Protein AF-0000000073365555 (afdb_homodimer)

Foldseek 3Di:
DPPPPPPQDDADFDFKKKFFKDWQNHTDGIWIKTWRCVQFVQVRVFQQCQQAQVDQAWQLRFGSHQAFAWQFFAAAQWKTKTFQRRPSHPPAFTTPVHRFAADPDQPHALAAFFWKWFDAPWGGGGGGMIMTTRGRDRVCGPTIHTTIGTPPDNVVRNCQNVQFHDPVRGTPITMGRNHMHIDDPVCPVVVD/DPPPPPPQDDADFDFKKKFFKDWQNHTDGIWIKTWRCVQFVQVRVFQQCQQAQVDQAWQLRFGSHQAFAWQFFAAAQWKTKTFQRRPSHPPAFTTPVHRFAADPDQPHALAAFFWKWFDAPWGGGGGGMIMTTRGRDRVCGPTIHTTIGTPPDNVVRNCQNVQFHDPVRGTPITMGRNHMHIDDPVCPVVVD

Solvent-accessible surface area (backbone atoms only — not comparable to full-atom values): 19844 Å² total; per-residue (Å²): 128,80,74,73,67,74,74,78,80,85,76,63,67,68,47,40,33,38,37,29,35,21,50,72,84,37,82,72,46,58,35,30,34,33,23,27,38,84,81,34,43,70,61,30,50,44,54,53,37,24,29,53,38,77,46,68,60,29,69,81,65,33,53,35,35,39,52,68,27,27,46,45,34,15,33,56,74,42,33,41,28,30,35,15,50,69,71,38,69,70,84,34,56,27,30,86,77,29,43,43,41,66,71,81,61,51,84,52,66,34,77,36,54,31,32,27,28,42,40,59,87,53,88,48,36,32,39,44,27,33,34,36,28,65,33,61,42,64,86,47,49,76,73,37,41,47,38,35,31,57,74,39,38,63,68,52,54,49,46,48,27,72,70,17,32,31,94,86,14,56,42,78,47,55,34,29,25,64,36,44,26,67,53,55,76,93,52,60,71,68,77,107,129,80,75,73,68,76,74,76,79,84,74,64,67,68,46,39,32,37,37,29,34,20,49,72,83,37,82,72,47,59,35,30,33,33,24,26,38,83,81,34,44,69,62,30,48,43,53,51,36,24,28,52,40,77,46,67,60,29,68,81,65,33,51,36,33,40,51,68,26,26,48,46,34,16,32,56,73,41,33,41,27,30,34,15,50,69,71,38,68,70,84,34,56,26,29,87,76,29,44,45,40,66,70,82,60,52,85,51,65,33,78,35,53,31,32,27,29,42,40,60,88,53,89,47,35,33,38,44,27,32,33,36,27,65,34,62,42,63,84,46,48,76,76,39,42,46,40,35,31,57,75,39,37,62,68,54,53,49,47,48,28,71,69,17,32,31,94,88,13,58,43,78,48,56,35,29,24,64,35,43,26,68,54,55,77,91,51,60,72,70,78,106

Sequence (384 aa):
MDEVKEEEQDYEITHRVYLDIDIDGQRQGRIVIGLYGEVVPKTVENFRALCTGTKHKGASGKALHYKGIPFHRIISGFMIQGGDVVYGDGRGSDSIYGSVFPDENFKIKHSHAGVVSMVNSGPNSNGSQFFITTIKASWLDGEHVVFGKVIQGMDIVYAIEGGAGTYSGKPRKKVIIADSGEIPKDKWDEERMDEVKEEEQDYEITHRVYLDIDIDGQRQGRIVIGLYGEVVPKTVENFRALCTGTKHKGASGKALHYKGIPFHRIISGFMIQGGDVVYGDGRGSDSIYGSVFPDENFKIKHSHAGVVSMVNSGPNSNGSQFFITTIKASWLDGEHVVFGKVIQGMDIVYAIEGGAGTYSGKPRKKVIIADSGEIPKDKWDEER

Nearest PDB structures (foldseek):
  6lxo-assembly1_A  TM=9.882E-01  e=7.828E-27  Trichomonas vaginalis
  2igw-assembly1_A  TM=9.887E-01  e=4.129E-26  Caenorhabditis elegans
  4hy7-assembly1_A  TM=9.914E-01  e=6.532E-26  Triticum aestivum
  5yb9-assembly1_A  TM=9.830E-01  e=1.731E-25  Trichomonas vaginalis
  8j07-asse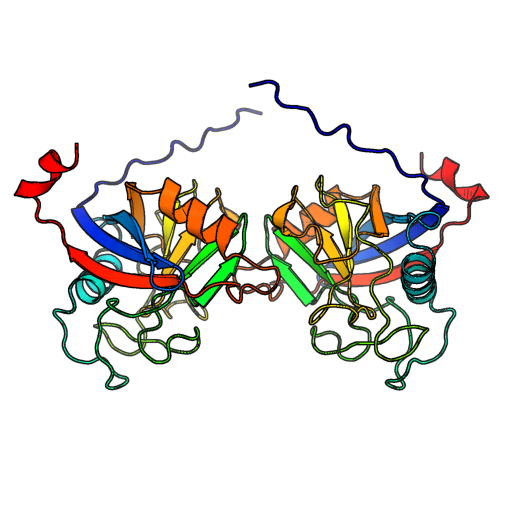mbly1_s  TM=9.833E-01  e=1.503E-22  Homo sapiens

InterPro domains:
  IPR002130 Cyclophilin-type peptidyl-prolyl cis-trans isomerase domain [PF00160] (19-179)
  IPR002130 Cyclophilin-type peptidyl-prolyl cis-trans isomerase domain [PR00153] (35-50)
  IPR002130 Cyclophilin-type peptidyl-prolyl cis-trans isomerase domain [PR00153] (71-83)
  IPR002130 Cyclophilin-type peptidyl-prolyl cis-trans isomerase domain [PR00153] (114-129)
  IPR002130 Cyclophilin-type peptidyl-prolyl cis-trans isomerase domain [PR00153] (129-141)
  IPR002130 Cyclophilin-type peptidyl-prolyl cis-trans isomerase domain [PR00153] (142-157)
  IPR002130 Cyclophilin-type peptidyl-prolyl cis-trans isomerase domain [PS50072] (18-182)
  IPR024936 Cyclophilin-type peptidyl-prolyl cis-trans isomerase [PIRSF001467] (13-185)
  IPR029000 Cyclophilin-like domain superfamily [G3DSA:2.40.100.10] (2-189)
  IPR029000 Cyclophilin-like domain superfamily [SSF50891] (12-183)

pLDDT: mean 94.2, std 12.86, range [26.69, 98.94]

Radius of gyration: 22.71 Å; Cα contacts (8 Å, |Δi|>4): 1004; chains: 2; bounding box: 49×65×52 Å

Organism: Populus trichocarpa (NCBI:txid3694)

Secondary structure (DSSP, 8-state):
----------PPP-EEEEEEEEETTEEEEEEEEEE-TTTSHHHHHHHHHHHHT-EEE-TTSSEE--TT-BEEEEETTTEEEE--TTTSSS----BTTBS-B------S---STTEEEE--SSTT-B-S-EEEESS--GGGTTTS-EEEEEEE-HHHHHHHHHHH--SSS--SS-EEEEEEEEEPGGGGGGG-/----------PPP-EEEEEEEEETTEEEEEEEEEE-TTTSHHHHHHHHHHHHT-S-B-TTSSB---TT-BEEEEETTTEEEE--TTTSSS----BTTBS-B------S---STTEEEE--SSTT-B-S-EEEESS--GGGTTTS-EEEEEEE-HHHHHHHHHHH--SSS--SS-EEEEEEEEEPGGGGGGG-

Structure (mmCIF, N/CA/C/O backbone):
data_AF-0000000073365555-model_v1
#
loop_
_entity.id
_entity.type
_entity.pdbx_description
1 polymer 'Peptidyl-prolyl cis-trans isomerase'
#
loop_
_atom_site.group_PDB
_atom_site.id
_atom_site.type_symbol
_atom_site.label_atom_id
_atom_site.label_alt_id
_atom_site.label_comp_id
_atom_site.label_asym_id
_atom_site.label_entity_id
_atom_site.label_seq_id
_atom_site.pdbx_PDB_ins_code
_atom_site.Cartn_x
_atom_site.Cartn_y
_atom_site.Cartn_z
_atom_site.occupancy
_atom_site.B_iso_or_equiv
_atom_site.auth_seq_id
_atom_site.auth_comp_id
_atom_site.auth_asym_id
_atom_site.auth_atom_id
_atom_site.pdbx_PDB_model_num
ATOM 1 N N . MET A 1 1 ? 32.281 3.473 -0.744 1 26.72 1 MET A N 1
ATOM 2 C CA . MET A 1 1 ? 31.516 2.361 -0.193 1 26.72 1 MET A CA 1
ATOM 3 C C . MET A 1 1 ? 30.984 1.468 -1.306 1 26.72 1 MET A C 1
ATOM 5 O O . MET A 1 1 ? 30.344 1.95 -2.238 1 26.72 1 MET A O 1
ATOM 9 N N . ASP A 1 2 ? 31.703 0.421 -1.625 1 29.69 2 ASP A N 1
ATOM 10 C CA . ASP A 1 2 ? 31.484 -0.471 -2.76 1 29.69 2 ASP A CA 1
ATOM 11 C C . ASP A 1 2 ? 30.047 -0.973 -2.795 1 29.69 2 ASP A C 1
ATOM 13 O O . ASP A 1 2 ? 29.516 -1.429 -1.78 1 29.69 2 ASP A O 1
ATOM 17 N N . GLU A 1 3 ? 29.141 -0.343 -3.514 1 34.75 3 GLU A N 1
ATOM 18 C CA . GLU A 1 3 ? 27.828 -0.91 -3.746 1 34.75 3 GLU A CA 1
ATOM 19 C C . GLU A 1 3 ? 27.891 -2.42 -3.953 1 34.75 3 GLU A C 1
ATOM 21 O O . GLU A 1 3 ? 28.453 -2.889 -4.949 1 34.75 3 GLU A O 1
ATOM 26 N N . VAL A 1 4 ? 28.375 -3.154 -3 1 34.69 4 VAL A N 1
ATOM 27 C CA . VAL A 1 4 ? 28.25 -4.59 -3.23 1 34.69 4 VAL A CA 1
ATOM 28 C C . VAL A 1 4 ? 27 -4.879 -4.043 1 34.69 4 VAL A C 1
ATOM 30 O O . VAL A 1 4 ? 25.875 -4.652 -3.566 1 34.69 4 VAL A O 1
ATOM 33 N N . LYS A 1 5 ? 27 -4.699 -5.203 1 41.19 5 LYS A N 1
ATOM 34 C CA . LYS A 1 5 ? 25.969 -5.164 -6.121 1 41.19 5 LYS A CA 1
ATOM 35 C C . LYS A 1 5 ? 25.484 -6.566 -5.754 1 41.19 5 LYS A C 1
ATOM 37 O O . LYS A 1 5 ? 26.25 -7.527 -5.844 1 41.19 5 LYS A O 1
ATOM 42 N N . GLU A 1 6 ? 24.766 -6.816 -4.66 1 47.38 6 GLU A N 1
ATOM 43 C CA . GLU A 1 6 ? 24.266 -8.164 -4.43 1 47.38 6 GLU A CA 1
ATOM 44 C C . GLU A 1 6 ? 23.938 -8.859 -5.746 1 47.38 6 GLU A C 1
ATOM 46 O O . GLU A 1 6 ? 23.156 -8.352 -6.551 1 47.38 6 GLU A O 1
ATOM 51 N N . GLU A 1 7 ? 24.859 -9.57 -6.305 1 48.53 7 GLU A N 1
ATOM 52 C CA . GLU A 1 7 ? 24.688 -10.445 -7.461 1 48.53 7 GLU A CA 1
ATOM 53 C C . GLU A 1 7 ? 23.328 -11.133 -7.441 1 48.53 7 GLU A C 1
ATOM 55 O O . GLU A 1 7 ? 22.984 -11.797 -6.461 1 48.53 7 GLU A O 1
ATOM 60 N N . GLU A 1 8 ? 22.422 -10.602 -8.125 1 61.41 8 GLU A N 1
ATOM 61 C CA . GLU A 1 8 ? 21.125 -11.266 -8.289 1 61.41 8 GLU A CA 1
ATOM 62 C C . GLU A 1 8 ? 21.312 -12.711 -8.75 1 61.41 8 GLU A C 1
ATOM 64 O O . GLU A 1 8 ? 21.922 -12.961 -9.789 1 61.41 8 GLU A O 1
ATOM 69 N N . GLN A 1 9 ? 21.25 -13.695 -7.863 1 76.31 9 GLN A N 1
ATOM 70 C CA . GLN A 1 9 ? 21.297 -15.109 -8.203 1 76.31 9 GLN A CA 1
ATOM 71 C C . GLN A 1 9 ? 20.188 -15.469 -9.195 1 76.31 9 GLN A C 1
ATOM 73 O O . GLN A 1 9 ? 19.062 -14.977 -9.094 1 76.31 9 GLN A O 1
ATOM 78 N N . ASP A 1 10 ? 20.656 -16.078 -10.273 1 86.44 10 ASP A N 1
ATOM 79 C CA . ASP A 1 10 ? 19.719 -16.562 -11.289 1 86.44 10 ASP A CA 1
ATOM 80 C C . ASP A 1 10 ? 19.219 -17.953 -10.953 1 86.44 10 ASP A C 1
ATOM 82 O O . ASP A 1 10 ? 19.953 -18.938 -11.062 1 86.44 10 ASP A O 1
ATOM 86 N N . TYR A 1 11 ? 18.047 -18.062 -10.555 1 95.19 11 TYR A N 1
ATOM 87 C CA . TYR A 1 11 ? 17.422 -19.344 -10.203 1 95.19 11 TYR A CA 1
ATOM 88 C C . TYR A 1 11 ? 16.797 -20 -11.43 1 95.19 11 TYR A C 1
ATOM 90 O O . TYR A 1 11 ? 16.25 -19.312 -12.289 1 95.19 11 TYR A O 1
ATOM 98 N N . GLU A 1 12 ? 16.859 -21.281 -11.461 1 96.75 12 GLU A N 1
ATOM 99 C CA . GLU A 1 12 ? 16.312 -22.031 -12.586 1 96.75 12 GLU A CA 1
ATOM 100 C C . GLU A 1 12 ? 14.781 -22.016 -12.578 1 96.75 12 GLU A C 1
ATOM 102 O O . GLU A 1 12 ? 14.156 -22.266 -11.547 1 96.75 12 GLU A O 1
ATOM 107 N N . ILE A 1 13 ? 14.266 -21.719 -13.727 1 98.06 13 ILE A N 1
ATOM 108 C CA . ILE A 1 13 ? 12.82 -21.828 -13.906 1 98.06 13 ILE A CA 1
ATOM 109 C C . ILE A 1 13 ? 12.445 -23.266 -14.227 1 98.06 13 ILE A C 1
ATOM 111 O O . ILE A 1 13 ? 12.883 -23.812 -15.242 1 98.06 13 ILE A O 1
ATOM 115 N N . THR A 1 14 ? 11.586 -23.828 -13.391 1 98.56 14 THR A N 1
ATOM 116 C CA . THR A 1 14 ? 11.234 -25.234 -13.547 1 98.56 14 THR A CA 1
ATOM 117 C C . THR A 1 14 ? 9.883 -25.391 -14.234 1 98.56 14 THR A C 1
ATOM 119 O O . THR A 1 14 ? 9.609 -26.406 -14.867 1 98.56 14 THR A O 1
ATOM 122 N N . HIS A 1 15 ? 8.969 -24.484 -14.078 1 98.62 15 HIS A N 1
ATOM 123 C CA . HIS A 1 15 ? 7.625 -24.469 -14.648 1 98.62 15 HIS A CA 1
ATOM 124 C C . HIS A 1 15 ? 7.273 -23.078 -15.188 1 98.62 15 HIS A C 1
ATOM 126 O O . HIS A 1 15 ? 7.797 -22.078 -14.711 1 98.62 15 HIS A O 1
ATOM 132 N N . ARG A 1 16 ? 6.438 -23.047 -16.172 1 98.75 16 ARG A N 1
ATOM 133 C CA . ARG A 1 16 ? 5.82 -21.828 -16.656 1 98.75 16 ARG A CA 1
ATOM 134 C C . ARG A 1 16 ? 4.301 -21.922 -16.609 1 98.75 16 ARG A C 1
ATOM 136 O O . ARG A 1 16 ? 3.715 -22.906 -17.047 1 98.75 16 ARG A O 1
ATOM 143 N N . VAL A 1 17 ? 3.715 -20.969 -15.992 1 98.88 17 VAL A N 1
ATOM 144 C CA . VAL A 1 17 ? 2.26 -20.875 -15.93 1 98.88 17 VAL A CA 1
ATOM 145 C C . VAL A 1 17 ? 1.796 -19.547 -16.516 1 98.88 17 VAL A C 1
ATOM 147 O O . VAL A 1 17 ? 2.607 -18.641 -16.75 1 98.88 17 VAL A O 1
ATOM 150 N N . TYR A 1 18 ? 0.507 -19.484 -16.844 1 98.81 18 TYR A N 1
ATOM 151 C CA . TYR A 1 18 ? -0.013 -18.234 -17.375 1 98.81 18 TYR A CA 1
ATOM 152 C C . TYR A 1 18 ? -1.289 -17.812 -16.656 1 98.81 18 TYR A C 1
ATOM 154 O O . TYR A 1 18 ? -2.002 -18.656 -16.109 1 98.81 18 TYR A O 1
ATOM 162 N N . LEU A 1 19 ? -1.561 -16.594 -16.625 1 98.94 19 LEU A N 1
ATOM 163 C CA . LEU A 1 19 ? -2.805 -15.938 -16.234 1 98.94 19 LEU A CA 1
ATOM 164 C C . LEU A 1 19 ? -3.322 -15.031 -17.359 1 98.94 19 LEU A C 1
ATOM 166 O O . LEU A 1 19 ? -2.639 -14.094 -17.766 1 98.94 19 LEU A O 1
ATOM 170 N N . ASP A 1 20 ? -4.434 -15.297 -17.859 1 98.94 20 ASP A N 1
ATOM 171 C CA . ASP A 1 20 ? -5.113 -14.391 -18.781 1 98.94 20 ASP A CA 1
ATOM 172 C C . ASP A 1 20 ? -5.965 -13.375 -18.031 1 98.94 20 ASP A C 1
ATOM 174 O O . ASP A 1 20 ? -6.773 -13.742 -17.172 1 98.94 20 ASP A O 1
ATOM 178 N N . ILE A 1 21 ? -5.797 -12.125 -18.453 1 98.88 21 ILE A N 1
ATOM 179 C CA . ILE A 1 21 ? -6.348 -11.07 -17.609 1 98.88 21 ILE A CA 1
ATOM 180 C C . ILE A 1 21 ? -7.449 -10.328 -18.359 1 98.88 21 ILE A C 1
ATOM 182 O O . ILE A 1 21 ? -7.266 -9.945 -19.516 1 98.88 21 ILE A O 1
ATOM 186 N N . ASP A 1 22 ? -8.555 -10.164 -17.688 1 98.75 22 ASP A N 1
ATOM 187 C CA . ASP A 1 22 ? -9.609 -9.258 -18.125 1 98.75 22 ASP A CA 1
ATOM 188 C C . ASP A 1 22 ? -9.742 -8.07 -17.172 1 98.75 22 ASP A C 1
ATOM 190 O O . ASP A 1 22 ? -9.672 -8.234 -15.945 1 98.75 22 ASP A O 1
ATOM 194 N N . ILE A 1 23 ? -9.898 -6.895 -17.672 1 98.25 23 ILE A N 1
ATOM 195 C CA . ILE A 1 23 ? -10.266 -5.707 -16.906 1 98.25 23 ILE A CA 1
ATOM 196 C C . ILE A 1 23 ? -11.641 -5.215 -17.359 1 98.25 23 ILE A C 1
ATOM 198 O O . ILE A 1 23 ? -11.844 -4.902 -18.531 1 98.25 23 ILE A O 1
ATOM 202 N N . ASP A 1 24 ? -12.562 -5.215 -16.453 1 97.75 24 ASP A N 1
ATOM 203 C CA . ASP A 1 24 ? -13.945 -4.848 -16.734 1 97.75 24 ASP A CA 1
ATOM 204 C C . ASP A 1 24 ? -14.5 -5.648 -17.906 1 97.75 24 ASP A C 1
ATOM 206 O O . ASP A 1 24 ? -15.117 -5.086 -18.812 1 97.75 24 ASP A O 1
ATOM 210 N N . GLY A 1 25 ? -14.141 -6.844 -17.891 1 96.88 25 GLY A N 1
ATOM 211 C CA . GLY A 1 25 ? -14.711 -7.781 -18.844 1 96.88 25 GLY A CA 1
ATOM 212 C C . GLY A 1 25 ? -14.008 -7.762 -20.188 1 96.88 25 GLY A C 1
ATOM 213 O O . GLY A 1 25 ? -14.367 -8.516 -21.094 1 96.88 25 GLY A O 1
ATOM 214 N N . GLN A 1 26 ? -13 -6.949 -20.312 1 97.69 26 GLN A N 1
ATOM 215 C CA . GLN A 1 26 ? -12.258 -6.871 -21.562 1 97.69 26 GLN A CA 1
ATOM 216 C C . GLN A 1 26 ? -10.891 -7.539 -21.422 1 97.69 26 GLN A C 1
ATOM 218 O O . GLN A 1 26 ? -10.141 -7.25 -20.484 1 97.69 26 GLN A O 1
ATOM 223 N N . ARG A 1 27 ? -10.586 -8.344 -22.422 1 98.19 27 ARG A N 1
ATOM 224 C CA . ARG A 1 27 ? -9.297 -9.039 -22.422 1 98.19 27 ARG A CA 1
ATOM 225 C C . ARG A 1 27 ? -8.141 -8.047 -22.531 1 98.19 27 ARG A C 1
ATOM 227 O O . ARG A 1 27 ? -8.086 -7.266 -23.484 1 98.19 27 ARG A O 1
ATOM 234 N N . GLN A 1 28 ? -7.285 -8.156 -21.578 1 98 28 GLN A N 1
ATOM 235 C CA . GLN A 1 28 ? -6.133 -7.262 -21.578 1 98 28 GLN A CA 1
ATOM 236 C C . GLN A 1 28 ? -4.891 -7.965 -22.125 1 98 28 GLN A C 1
ATOM 238 O O . GLN A 1 28 ? -4.086 -7.355 -22.828 1 98 28 GLN A O 1
ATOM 243 N N . GLY A 1 29 ? -4.73 -9.242 -21.703 1 98.56 29 GLY A N 1
ATOM 244 C CA . GLY A 1 29 ? -3.566 -10 -22.141 1 98.56 29 GLY A CA 1
ATOM 245 C C . GLY A 1 29 ? -3.207 -11.133 -21.203 1 98.56 29 GLY A C 1
ATOM 246 O O . GLY A 1 29 ? -4.043 -11.586 -20.422 1 98.56 29 GLY A O 1
ATOM 247 N N . ARG A 1 30 ? -1.935 -11.68 -21.516 1 98.62 30 ARG A N 1
ATOM 248 C CA . ARG A 1 30 ? -1.45 -12.828 -20.766 1 98.62 30 ARG A CA 1
ATOM 249 C C . ARG A 1 30 ? -0.196 -12.469 -19.969 1 98.62 30 ARG A C 1
ATOM 251 O O . ARG A 1 30 ? 0.687 -11.773 -20.484 1 98.62 30 ARG A O 1
ATOM 258 N N . ILE A 1 31 ? -0.171 -12.859 -18.719 1 98.88 31 ILE A N 1
ATOM 259 C CA . ILE A 1 31 ? 1.029 -12.836 -17.891 1 98.88 31 ILE A CA 1
ATOM 260 C C . ILE A 1 31 ? 1.614 -14.242 -17.797 1 98.88 31 ILE A C 1
ATOM 262 O O . ILE A 1 31 ? 0.902 -15.195 -17.469 1 98.88 31 ILE A O 1
ATOM 266 N N . VAL A 1 32 ? 2.863 -14.391 -18.094 1 98.88 32 VAL A N 1
ATOM 267 C CA . VAL A 1 32 ? 3.555 -15.664 -17.938 1 98.88 32 VAL A CA 1
ATOM 268 C C . VAL A 1 32 ? 4.527 -15.578 -16.766 1 98.88 32 VAL A C 1
ATOM 270 O O . VAL A 1 32 ? 5.32 -14.641 -16.672 1 98.88 32 VAL A O 1
ATOM 273 N N . ILE A 1 33 ? 4.461 -16.562 -15.93 1 98.88 33 ILE A N 1
ATOM 274 C CA . ILE A 1 33 ? 5.273 -16.594 -14.719 1 98.88 33 ILE A CA 1
ATOM 275 C C . ILE A 1 33 ? 6.184 -17.812 -14.75 1 98.88 33 ILE A C 1
ATOM 277 O O . ILE A 1 33 ? 5.727 -18.938 -15.008 1 98.88 33 ILE A O 1
ATOM 281 N N . GLY A 1 34 ? 7.465 -17.594 -14.547 1 98.81 34 GLY A N 1
ATOM 282 C CA . GLY A 1 34 ? 8.391 -18.672 -14.281 1 98.81 34 GLY A CA 1
ATOM 283 C C . GLY A 1 34 ? 8.492 -19.031 -12.805 1 98.81 34 GLY A C 1
ATOM 284 O O . GLY A 1 34 ? 8.562 -18.141 -11.953 1 98.81 34 GLY A O 1
ATOM 285 N N . LEU A 1 35 ? 8.5 -20.328 -12.5 1 98.88 35 LEU A N 1
ATOM 286 C CA . LEU A 1 35 ? 8.461 -20.766 -11.109 1 98.88 35 LEU A CA 1
ATOM 287 C C . LEU A 1 35 ? 9.773 -21.438 -10.711 1 98.88 35 LEU A C 1
ATOM 289 O O . LEU A 1 35 ? 10.375 -22.156 -11.508 1 98.88 35 LEU A O 1
ATOM 293 N N . TYR A 1 36 ? 10.117 -21.234 -9.477 1 98.69 36 TYR A N 1
ATOM 294 C CA . TYR A 1 36 ? 11.383 -21.75 -8.961 1 98.69 36 TYR A CA 1
ATOM 295 C C . TYR A 1 36 ? 11.164 -23.047 -8.18 1 98.69 36 TYR A C 1
ATOM 297 O O . TYR A 1 36 ? 11.398 -23.094 -6.969 1 98.69 36 TYR A O 1
ATOM 305 N N . GLY A 1 37 ? 10.906 -24.109 -8.898 1 98.62 37 GLY A N 1
ATOM 306 C CA . GLY A 1 37 ? 10.508 -25.375 -8.297 1 98.62 37 GLY A CA 1
ATOM 307 C C . GLY A 1 37 ? 11.648 -26.094 -7.605 1 98.62 37 GLY A C 1
ATOM 308 O O . GLY A 1 37 ? 11.414 -26.984 -6.781 1 98.62 37 GLY A O 1
ATOM 309 N N . GLU A 1 38 ? 12.891 -25.781 -7.914 1 98.5 38 GLU A N 1
ATOM 310 C CA . GLU A 1 38 ? 14.023 -26.406 -7.238 1 98.5 38 GLU A CA 1
ATOM 311 C C . GLU A 1 38 ? 14.258 -25.781 -5.863 1 98.5 38 GLU A C 1
ATOM 313 O O . GLU A 1 38 ? 14.742 -26.453 -4.949 1 98.5 38 GLU A O 1
ATOM 318 N N . VAL A 1 39 ? 13.914 -24.594 -5.691 1 98.62 39 VAL A N 1
ATOM 319 C CA . VAL A 1 39 ? 14.234 -23.844 -4.473 1 98.62 39 VAL A CA 1
ATOM 320 C C . VAL A 1 39 ? 13.078 -23.984 -3.48 1 98.62 39 VAL A C 1
ATOM 322 O O . VAL A 1 39 ? 13.305 -24.156 -2.281 1 98.62 39 VAL A O 1
ATOM 325 N N . VAL A 1 40 ? 11.852 -23.859 -3.924 1 98.81 40 VAL A N 1
ATOM 326 C CA . VAL A 1 40 ? 10.664 -23.938 -3.078 1 98.81 40 VAL A CA 1
ATOM 327 C C . VAL A 1 40 ? 9.633 -24.875 -3.717 1 98.81 40 VAL A C 1
ATOM 329 O O . VAL A 1 40 ? 8.539 -24.438 -4.082 1 98.81 40 VAL A O 1
ATOM 332 N N . PRO A 1 41 ? 9.883 -26.125 -3.756 1 98.81 41 PRO A N 1
ATOM 333 C CA . PRO A 1 41 ? 9.078 -27.078 -4.512 1 98.81 41 PRO A CA 1
ATOM 334 C C . PRO A 1 41 ? 7.633 -27.156 -4.02 1 98.81 41 PRO A C 1
ATOM 336 O O . PRO A 1 41 ? 6.711 -27.312 -4.82 1 98.81 41 PRO A O 1
ATOM 339 N N . LYS A 1 42 ? 7.367 -27.094 -2.729 1 98.75 42 LYS A N 1
ATOM 340 C CA . LYS A 1 42 ? 6.004 -27.203 -2.217 1 98.75 42 LYS A CA 1
ATOM 341 C C . LYS A 1 42 ? 5.172 -25.984 -2.609 1 98.75 42 LYS A C 1
ATOM 343 O O . LYS A 1 42 ? 4.012 -26.125 -3.006 1 98.75 42 LYS A O 1
ATOM 348 N N . THR A 1 43 ? 5.754 -24.828 -2.457 1 98.88 43 THR A N 1
ATOM 349 C CA . THR A 1 43 ? 5.074 -23.594 -2.822 1 98.88 43 THR A CA 1
ATOM 350 C C . THR A 1 43 ? 4.75 -23.578 -4.312 1 98.88 43 THR A C 1
ATOM 352 O O . THR A 1 43 ? 3.631 -23.234 -4.703 1 98.88 43 THR A O 1
ATOM 355 N N . VAL A 1 44 ? 5.707 -23.938 -5.109 1 98.88 44 VAL A N 1
ATOM 356 C CA . VAL A 1 44 ? 5.551 -23.969 -6.559 1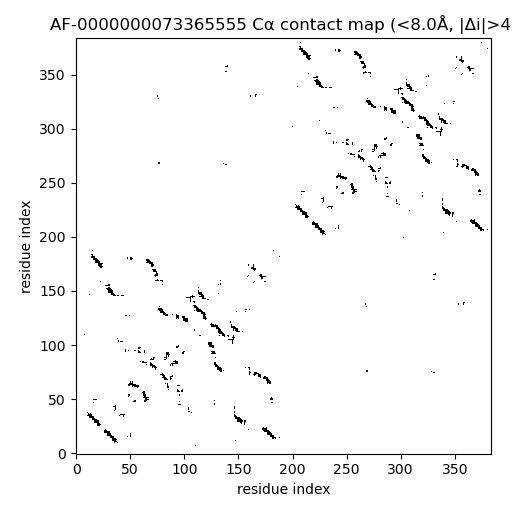 98.88 44 VAL A CA 1
ATOM 357 C C . VAL A 1 44 ? 4.461 -24.953 -6.945 1 98.88 44 VAL A C 1
ATOM 359 O O . VAL A 1 44 ? 3.609 -24.656 -7.789 1 98.88 44 VAL A O 1
ATOM 362 N N . GLU A 1 45 ? 4.445 -26.125 -6.352 1 98.69 45 GLU A N 1
ATOM 363 C CA . GLU A 1 45 ? 3.422 -27.109 -6.676 1 98.69 45 GLU A CA 1
ATOM 364 C C . GLU A 1 45 ? 2.027 -26.594 -6.324 1 98.69 45 GLU A C 1
ATOM 366 O O . GLU A 1 45 ? 1.077 -26.797 -7.082 1 98.69 45 GLU A O 1
ATOM 371 N N . ASN A 1 46 ? 1.856 -25.984 -5.168 1 98.62 46 ASN A N 1
ATOM 372 C CA . ASN A 1 46 ? 0.583 -25.391 -4.777 1 98.62 46 ASN A CA 1
ATOM 373 C C . ASN A 1 46 ? 0.09 -24.391 -5.816 1 98.62 46 ASN A C 1
ATOM 375 O O . ASN A 1 46 ? -1.052 -24.469 -6.27 1 98.62 46 ASN A O 1
ATOM 379 N N . PHE A 1 47 ? 0.96 -23.422 -6.242 1 98.81 47 PHE A N 1
ATOM 380 C CA . PHE A 1 47 ? 0.589 -22.375 -7.191 1 98.81 47 PHE A CA 1
ATOM 381 C C . PHE A 1 47 ? 0.261 -22.969 -8.555 1 98.81 47 PHE A C 1
ATOM 383 O O . PHE A 1 47 ? -0.74 -22.609 -9.172 1 98.81 47 PHE A O 1
ATOM 390 N N . ARG A 1 48 ? 1.139 -23.875 -8.992 1 98.69 48 ARG A N 1
ATOM 391 C CA . ARG A 1 48 ? 0.926 -24.547 -10.266 1 98.69 48 ARG A CA 1
ATOM 392 C C . ARG A 1 48 ? -0.421 -25.266 -10.289 1 98.69 48 ARG A C 1
ATOM 394 O O . ARG A 1 48 ? -1.165 -25.172 -11.266 1 98.69 48 ARG A O 1
ATOM 401 N N . ALA A 1 49 ? -0.73 -26.016 -9.25 1 98.56 49 ALA A N 1
ATOM 402 C CA . ALA A 1 49 ? -1.989 -26.75 -9.156 1 98.56 49 ALA A CA 1
ATOM 403 C C . ALA A 1 49 ? -3.184 -25.797 -9.227 1 98.56 49 ALA A C 1
ATOM 405 O O . ALA A 1 49 ? -4.184 -26.094 -9.875 1 98.56 49 ALA A O 1
ATOM 406 N N . LEU A 1 50 ? -3.088 -24.672 -8.586 1 98.69 50 LEU A N 1
ATOM 407 C CA . LEU A 1 50 ? -4.172 -23.688 -8.594 1 98.69 50 LEU A CA 1
ATOM 408 C C . LEU A 1 50 ? -4.297 -23.016 -9.953 1 98.69 50 LEU A C 1
ATOM 410 O O . LEU A 1 50 ? -5.387 -22.609 -10.352 1 98.69 50 LEU A O 1
ATOM 414 N N . CYS A 1 51 ? -3.197 -22.875 -10.695 1 98.75 51 CYS A N 1
ATOM 415 C CA . CYS A 1 51 ? -3.275 -22.359 -12.062 1 98.75 51 CYS A CA 1
ATOM 416 C C . CYS A 1 51 ? -4.012 -23.344 -12.961 1 98.75 51 CYS A C 1
ATOM 418 O O . CYS A 1 51 ? -4.785 -22.938 -13.836 1 98.75 51 CYS A O 1
ATOM 420 N N . THR A 1 52 ? -3.771 -24.625 -12.742 1 98.19 52 THR A N 1
ATOM 421 C CA . THR A 1 52 ? -4.297 -25.641 -13.641 1 98.19 52 THR A CA 1
ATOM 422 C C . THR A 1 52 ? -5.68 -26.109 -13.188 1 98.19 52 THR A C 1
ATOM 424 O O . THR A 1 52 ? -6.445 -26.672 -13.977 1 98.19 52 THR A O 1
ATOM 427 N N . GLY A 1 53 ? -5.949 -25.922 -11.969 1 97.19 53 GLY A N 1
ATOM 428 C CA . GLY A 1 53 ? -7.219 -26.391 -11.438 1 97.19 53 GLY A CA 1
ATOM 429 C C . GLY A 1 53 ? -7.32 -27.906 -11.383 1 97.19 53 GLY A C 1
ATOM 430 O O . GLY A 1 53 ? -8.414 -28.469 -11.492 1 97.19 53 GLY A O 1
ATOM 431 N N . THR A 1 54 ? -6.223 -28.578 -11.281 1 89.31 54 THR A N 1
ATOM 432 C CA . THR A 1 54 ? -6.211 -30.031 -11.359 1 89.31 54 THR A CA 1
ATOM 433 C C . THR A 1 54 ? -6.68 -30.641 -10.047 1 89.31 54 THR A C 1
ATOM 435 O O . THR A 1 54 ? -7.051 -31.828 -10 1 89.31 54 THR A O 1
ATOM 438 N N . LYS A 1 55 ? -6.637 -29.812 -9.039 1 85.25 55 LYS A N 1
ATOM 439 C CA . LYS A 1 55 ? -7.172 -30.266 -7.758 1 85.25 55 LYS A CA 1
ATOM 440 C C . LYS A 1 55 ? -8.633 -29.859 -7.59 1 85.25 55 LYS A C 1
ATOM 442 O O . LYS A 1 55 ? -9.039 -28.797 -8.047 1 85.25 55 LYS A O 1
ATOM 447 N N . HIS A 1 56 ? -9.367 -30.734 -7.02 1 81.75 56 HIS A N 1
ATOM 448 C CA . HIS A 1 56 ? -10.812 -30.531 -7.012 1 81.75 56 HIS A CA 1
ATOM 449 C C . HIS A 1 56 ? -11.219 -29.516 -5.957 1 81.75 56 HIS A C 1
ATOM 451 O O . HIS A 1 56 ? -11.891 -28.516 -6.27 1 81.75 56 HIS A O 1
ATOM 457 N N . LYS A 1 57 ? -11.148 -29.812 -4.711 1 92.56 57 LYS A N 1
ATOM 458 C CA . LYS A 1 57 ? -11.625 -28.891 -3.682 1 92.56 57 LYS A CA 1
ATOM 459 C C . LYS A 1 57 ? -10.602 -28.75 -2.559 1 92.56 57 LYS A C 1
ATOM 461 O O . LYS A 1 57 ? -9.875 -29.703 -2.248 1 92.56 57 LYS A O 1
ATOM 466 N N . GLY A 1 58 ? -10.602 -27.609 -2.072 1 94.38 58 GLY A N 1
ATOM 467 C CA . GLY A 1 58 ? -9.766 -27.344 -0.913 1 94.38 58 GLY A CA 1
ATOM 468 C C . GLY A 1 58 ? -10.477 -27.594 0.405 1 94.38 58 GLY A C 1
ATOM 469 O O . GLY A 1 58 ? -11.594 -28.109 0.428 1 94.38 58 GLY A O 1
ATOM 470 N N . ALA A 1 59 ? -9.797 -27.234 1.442 1 95.62 59 ALA A N 1
ATOM 471 C CA . ALA A 1 59 ? -10.336 -27.391 2.791 1 95.62 59 ALA A CA 1
ATOM 472 C C . ALA A 1 59 ? -11.617 -26.578 2.969 1 95.62 59 ALA A C 1
ATOM 474 O O . ALA A 1 59 ? -12.492 -26.953 3.746 1 95.62 59 ALA A O 1
ATOM 475 N N . SER A 1 60 ? -11.797 -25.562 2.264 1 96.25 60 SER A N 1
ATOM 476 C CA . SER A 1 60 ? -12.969 -24.703 2.348 1 96.25 60 SER A CA 1
ATOM 477 C C . SER A 1 60 ? -14.164 -25.312 1.618 1 96.25 60 SER A C 1
ATOM 479 O O . SER A 1 60 ? -15.297 -24.844 1.78 1 96.25 60 SER A O 1
ATOM 481 N N . GLY A 1 61 ? -13.875 -26.25 0.814 1 96.31 61 GLY A N 1
ATOM 482 C CA . GLY A 1 61 ? -14.898 -26.797 -0.059 1 96.31 61 GLY A CA 1
ATOM 483 C C . GLY A 1 61 ? -14.969 -26.109 -1.408 1 96.31 61 GLY A C 1
ATOM 484 O O . GLY A 1 61 ? -15.727 -26.531 -2.285 1 96.31 61 GLY A O 1
ATOM 485 N N . LYS A 1 62 ? -14.203 -25.125 -1.566 1 96.62 62 LYS A N 1
ATOM 486 C CA . LYS A 1 62 ? -14.164 -24.391 -2.83 1 96.62 62 LYS A CA 1
ATOM 487 C C . LYS A 1 62 ? -13.172 -25.031 -3.803 1 96.62 62 LYS A C 1
ATOM 489 O O . LYS A 1 62 ? -12.258 -25.75 -3.389 1 96.62 62 LYS A O 1
ATOM 494 N N . ALA A 1 63 ? -13.438 -24.75 -5.082 1 96.81 63 ALA A N 1
ATOM 495 C CA . ALA A 1 63 ? -12.5 -25.219 -6.102 1 96.81 63 ALA A CA 1
ATOM 496 C C . ALA A 1 63 ? -11.141 -24.531 -5.949 1 96.81 63 ALA A C 1
ATOM 498 O O . ALA A 1 63 ? -11.062 -23.328 -5.688 1 96.81 63 ALA A O 1
ATOM 499 N N . LEU A 1 64 ? -10.094 -25.328 -6.102 1 98.12 64 LEU A N 1
ATOM 500 C CA . LEU A 1 64 ? -8.734 -24.797 -6.117 1 98.12 64 LEU A CA 1
ATOM 501 C C . LEU A 1 64 ? -8.305 -24.453 -7.535 1 98.12 64 LEU A C 1
ATOM 503 O O . LEU A 1 64 ? -7.559 -25.203 -8.172 1 98.12 64 LEU A O 1
ATOM 507 N N . HIS A 1 65 ? -8.758 -23.297 -7.969 1 98.5 65 HIS A N 1
ATOM 508 C CA . HIS A 1 65 ? -8.484 -22.828 -9.32 1 98.5 65 HIS A CA 1
ATOM 509 C C . HIS A 1 65 ? -8.516 -21.312 -9.391 1 98.5 65 HIS A C 1
ATOM 511 O O . HIS A 1 65 ? -9.406 -20.672 -8.82 1 98.5 65 HIS A O 1
ATOM 517 N N . TYR A 1 66 ? -7.586 -20.734 -10.156 1 98.69 66 TYR A N 1
ATOM 518 C CA . TYR A 1 66 ? -7.496 -19.281 -10.234 1 98.69 66 TYR A CA 1
ATOM 519 C C . TYR A 1 66 ? -8.453 -18.734 -11.289 1 98.69 66 TYR A C 1
ATOM 521 O O . TYR A 1 66 ? -8.75 -17.531 -11.305 1 98.69 66 TYR A O 1
ATOM 529 N N . LYS A 1 67 ? -8.891 -19.578 -12.242 1 98.44 67 LYS A N 1
ATOM 530 C CA . LYS A 1 67 ? -9.828 -19.094 -13.242 1 98.44 67 LYS A CA 1
ATOM 531 C C . LYS A 1 67 ? -11.039 -18.438 -12.594 1 98.44 67 LYS A C 1
ATOM 533 O O . LYS A 1 67 ? -11.695 -19.031 -11.734 1 98.44 67 LYS A O 1
ATOM 538 N N . GLY A 1 68 ? -11.242 -17.203 -12.977 1 98.5 68 GLY A N 1
ATOM 539 C CA . GLY A 1 68 ? -12.398 -16.469 -12.484 1 98.5 68 GLY A CA 1
ATOM 540 C C . GLY A 1 68 ? -12.117 -15.68 -11.219 1 98.5 68 GLY A C 1
ATOM 541 O O . GLY A 1 68 ? -12.977 -14.945 -10.727 1 98.5 68 GLY A O 1
ATOM 542 N N . ILE A 1 69 ? -10.984 -15.781 -10.656 1 98.75 69 ILE A N 1
ATOM 543 C CA . ILE A 1 69 ? -10.633 -15.18 -9.383 1 98.75 69 ILE A CA 1
ATOM 544 C C . ILE A 1 69 ? -10.102 -13.766 -9.602 1 98.75 69 ILE A C 1
ATOM 546 O O . ILE A 1 69 ? -9.312 -13.539 -10.523 1 98.75 69 ILE A O 1
ATOM 550 N N . PRO A 1 70 ? -10.445 -12.82 -8.828 1 98.88 70 PRO A N 1
ATOM 551 C CA . PRO A 1 70 ? -10.016 -11.438 -9.031 1 98.88 70 PRO A CA 1
ATOM 552 C C . PRO A 1 70 ? -8.672 -11.133 -8.367 1 98.88 70 PRO A C 1
ATOM 554 O O . PRO A 1 70 ? -8.273 -11.828 -7.43 1 98.88 70 PRO A O 1
ATOM 557 N N . PHE A 1 71 ? -7.961 -10.164 -8.984 1 98.94 71 PHE A N 1
ATOM 558 C CA . PHE A 1 71 ? -7.055 -9.352 -8.172 1 98.94 71 PHE A CA 1
ATOM 559 C C . PHE A 1 71 ? -7.836 -8.391 -7.289 1 98.94 71 PHE A C 1
ATOM 561 O O . PHE A 1 71 ? -8.453 -7.445 -7.785 1 98.94 71 PHE A O 1
ATOM 568 N N . HIS A 1 72 ? -7.742 -8.555 -5.973 1 98.88 72 HIS A N 1
ATOM 569 C CA . HIS A 1 72 ? -8.672 -7.863 -5.082 1 98.88 72 HIS A CA 1
ATOM 570 C C . HIS A 1 72 ? -7.977 -6.727 -4.34 1 98.88 72 HIS A C 1
ATOM 572 O O . HIS A 1 72 ? -8.633 -5.922 -3.676 1 98.88 72 HIS A O 1
ATOM 578 N N . ARG A 1 73 ? -6.715 -6.566 -4.406 1 98.69 73 ARG A N 1
ATOM 579 C CA . ARG A 1 73 ? -5.941 -5.488 -3.797 1 98.69 73 ARG A CA 1
ATOM 580 C C . ARG A 1 73 ? -4.82 -5.023 -4.719 1 98.69 73 ARG A C 1
ATOM 582 O O . ARG A 1 73 ? -3.979 -5.824 -5.133 1 98.69 73 ARG A O 1
ATOM 589 N N . ILE A 1 74 ? -4.836 -3.814 -5.09 1 98.44 74 ILE A N 1
ATOM 590 C CA . ILE A 1 74 ? -3.873 -3.238 -6.02 1 98.44 74 ILE A CA 1
ATOM 591 C C . ILE A 1 74 ? -3.383 -1.893 -5.492 1 98.44 74 ILE A C 1
ATOM 593 O O . ILE A 1 74 ? -4.172 -0.958 -5.328 1 98.44 74 ILE A O 1
ATOM 597 N N . ILE A 1 75 ? -2.158 -1.833 -5.184 1 96.81 75 ILE A N 1
ATOM 598 C CA . ILE A 1 75 ? -1.519 -0.589 -4.77 1 96.81 75 ILE A CA 1
ATOM 599 C C . ILE A 1 75 ? -0.521 -0.143 -5.836 1 96.81 75 ILE A C 1
ATOM 601 O O . ILE A 1 75 ? 0.523 -0.772 -6.02 1 96.81 75 ILE A O 1
ATOM 605 N N . SER A 1 76 ? -0.87 0.953 -6.523 1 94.75 76 SER A N 1
ATOM 606 C CA . SER A 1 76 ? 0.032 1.482 -7.539 1 94.75 76 SER A CA 1
ATOM 607 C C . SER A 1 76 ? 1.387 1.849 -6.941 1 94.75 76 SER A C 1
ATOM 609 O O . SER A 1 76 ? 1.456 2.42 -5.852 1 94.75 76 SER A O 1
ATOM 611 N N . GLY A 1 77 ? 2.479 1.413 -7.715 1 92.94 77 GLY A N 1
ATOM 612 C CA . GLY A 1 77 ? 3.826 1.671 -7.23 1 92.94 77 GLY A CA 1
ATOM 613 C C . GLY A 1 77 ? 4.301 0.65 -6.215 1 92.94 77 GLY A C 1
ATOM 614 O O . GLY A 1 77 ? 5.297 0.87 -5.523 1 92.94 77 GLY A O 1
ATOM 615 N N . PHE A 1 78 ? 3.586 -0.387 -6.027 1 96 78 PHE A N 1
ATOM 616 C CA . PHE A 1 78 ? 3.979 -1.393 -5.051 1 96 78 PHE A CA 1
ATOM 617 C C . PHE A 1 78 ? 3.742 -2.797 -5.59 1 96 78 PHE A C 1
ATOM 619 O O . PHE A 1 78 ? 4.676 -3.453 -6.059 1 96 78 PHE A O 1
ATOM 626 N N . MET A 1 79 ? 2.342 -3.158 -5.688 1 98.19 79 MET A N 1
ATOM 627 C CA . MET A 1 79 ? 2.076 -4.543 -6.059 1 98.19 79 MET A CA 1
ATOM 628 C C . MET A 1 79 ? 0.614 -4.734 -6.449 1 98.19 79 MET A C 1
ATOM 630 O O . MET A 1 79 ? -0.205 -3.832 -6.258 1 98.19 79 MET A O 1
ATOM 634 N N . ILE A 1 80 ? 0.341 -5.914 -7.102 1 98.88 80 ILE A N 1
ATOM 635 C CA . ILE A 1 80 ? -1.015 -6.41 -7.32 1 98.88 80 ILE A CA 1
ATOM 636 C C . ILE A 1 80 ? -1.193 -7.754 -6.617 1 98.88 80 ILE A C 1
ATOM 638 O O . ILE A 1 80 ? -0.295 -8.602 -6.645 1 98.88 80 ILE A O 1
ATOM 642 N N . GLN A 1 81 ? -2.305 -7.898 -5.922 1 98.88 81 GLN A N 1
ATOM 643 C CA . GLN A 1 81 ? -2.564 -9.078 -5.105 1 98.88 81 GLN A CA 1
ATOM 644 C C . GLN A 1 81 ? -3.863 -9.766 -5.523 1 98.88 81 GLN A C 1
ATOM 646 O O . GLN A 1 81 ? -4.871 -9.094 -5.766 1 98.88 81 GLN A O 1
ATOM 651 N N . GLY A 1 82 ? -3.797 -11.148 -5.699 1 98.81 82 GLY A N 1
ATOM 652 C CA . GLY A 1 82 ? -4.953 -11.977 -6 1 98.81 82 GLY A CA 1
ATOM 653 C C . GLY A 1 82 ? -4.844 -13.375 -5.426 1 98.81 82 GLY A C 1
ATOM 654 O O . GLY A 1 82 ? -4.035 -13.625 -4.531 1 98.81 82 GLY A O 1
ATOM 655 N N . GLY A 1 83 ? -5.801 -14.219 -5.844 1 98.75 83 GLY A N 1
ATOM 656 C CA . GLY A 1 83 ? -5.672 -15.648 -5.586 1 98.75 83 GLY A CA 1
ATOM 657 C C . GLY A 1 83 ? -6.555 -16.125 -4.449 1 98.75 83 GLY A C 1
ATOM 658 O O . GLY A 1 83 ? -6.449 -17.281 -4.02 1 98.75 83 GLY A O 1
ATOM 659 N N . ASP A 1 84 ? -7.422 -15.273 -3.912 1 98.69 84 ASP A N 1
ATOM 660 C CA . ASP A 1 84 ? -8.391 -15.766 -2.938 1 98.69 84 ASP A CA 1
ATOM 661 C C . ASP A 1 84 ? -9.469 -16.609 -3.611 1 98.69 84 ASP A C 1
ATOM 663 O O . ASP A 1 84 ? -10.484 -16.078 -4.066 1 98.69 84 ASP A O 1
ATOM 667 N N . VAL A 1 85 ? -9.312 -17.875 -3.543 1 98.44 85 VAL A N 1
ATOM 668 C CA . VAL A 1 85 ? -10.203 -18.781 -4.25 1 98.44 85 VAL A CA 1
ATOM 669 C C . VAL A 1 85 ? -11.422 -19.094 -3.377 1 98.44 85 VAL A C 1
ATOM 671 O O . VAL A 1 85 ? -12.32 -19.828 -3.795 1 98.44 85 VAL A O 1
ATOM 674 N N . VAL A 1 86 ? -11.484 -18.562 -2.197 1 98.19 86 VAL A N 1
ATOM 675 C CA . VAL A 1 86 ? -12.562 -18.875 -1.269 1 98.19 86 VAL A CA 1
ATOM 676 C C . VAL A 1 86 ? -13.656 -17.812 -1.366 1 98.19 86 VAL A C 1
ATOM 678 O O . VAL A 1 86 ? -14.805 -18.125 -1.685 1 98.19 86 VAL A O 1
ATOM 681 N N . TYR A 1 87 ? -13.273 -16.547 -1.202 1 98.06 87 TYR A N 1
ATOM 682 C CA . TYR A 1 87 ? -14.266 -15.477 -1.167 1 98.06 87 TYR A CA 1
ATOM 683 C C . TYR A 1 87 ? -14 -14.445 -2.256 1 98.06 87 TYR A C 1
ATOM 685 O O . TYR A 1 87 ? -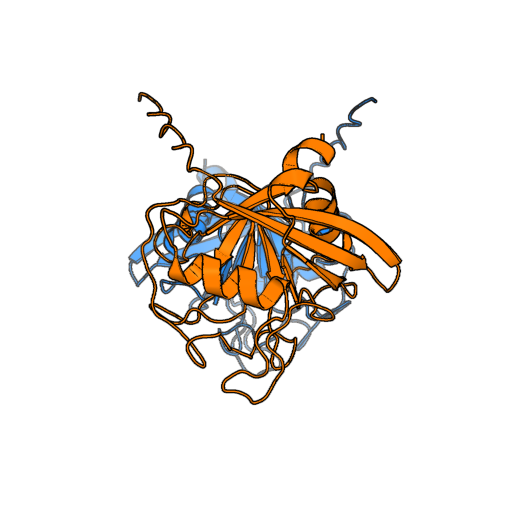14.867 -13.641 -2.588 1 98.06 87 TYR A O 1
ATOM 693 N N . GLY A 1 88 ? -12.75 -14.328 -2.719 1 98.19 88 GLY A N 1
ATOM 694 C CA . GLY A 1 88 ? -12.375 -13.383 -3.762 1 98.19 88 GLY A CA 1
ATOM 695 C C . GLY A 1 88 ? -12.109 -11.984 -3.238 1 98.19 88 GLY A C 1
ATOM 696 O O . GLY A 1 88 ? -11.875 -11.062 -4.016 1 98.19 88 GLY A O 1
ATOM 697 N N . ASP A 1 89 ? -12.07 -11.859 -1.897 1 97.62 89 ASP A N 1
ATOM 698 C CA . ASP A 1 89 ? -11.961 -10.516 -1.347 1 97.62 89 ASP A CA 1
ATOM 699 C C . ASP A 1 89 ? -10.75 -10.398 -0.415 1 97.62 89 ASP A C 1
ATOM 701 O O . ASP A 1 89 ? -10.617 -9.422 0.323 1 97.62 89 ASP A O 1
ATOM 705 N N . GLY A 1 90 ? -9.969 -11.352 -0.377 1 97.69 90 GLY A N 1
ATOM 706 C CA . GLY A 1 90 ? -8.727 -11.289 0.368 1 97.69 90 GLY A CA 1
ATOM 707 C C . GLY A 1 90 ? -8.812 -11.938 1.738 1 97.69 90 GLY A C 1
ATOM 708 O O . GLY A 1 90 ? -7.805 -12.055 2.438 1 97.69 90 GLY A O 1
ATOM 709 N N . ARG A 1 91 ? -10 -12.461 2.141 1 96.12 91 ARG A N 1
ATOM 710 C CA . ARG A 1 91 ? -10.156 -13 3.488 1 96.12 91 ARG A CA 1
ATOM 711 C C . ARG A 1 91 ? -9.945 -14.508 3.502 1 96.12 91 ARG A C 1
ATOM 713 O O . ARG A 1 91 ? -9.828 -15.117 4.566 1 96.12 91 ARG A O 1
ATOM 720 N N . GLY A 1 92 ? -9.891 -15.117 2.357 1 97 92 GLY A N 1
ATOM 721 C CA . GLY A 1 92 ? -9.859 -16.562 2.277 1 97 92 GLY A CA 1
ATOM 722 C C . GLY A 1 92 ? -8.453 -17.125 2.148 1 97 92 GLY A C 1
ATOM 723 O O . GLY A 1 92 ? -7.559 -16.469 1.62 1 97 92 GLY A O 1
ATOM 724 N N . SER A 1 93 ? -8.32 -18.312 2.623 1 94.94 93 SER A N 1
ATOM 725 C CA . SER A 1 93 ? -7.082 -19.062 2.473 1 94.94 93 SER A CA 1
ATOM 726 C C . SER A 1 93 ? -7.359 -20.531 2.197 1 94.94 93 SER A C 1
ATOM 728 O O . SER A 1 93 ? -8.195 -21.156 2.861 1 94.94 93 SER A O 1
ATOM 730 N N . ASP A 1 94 ? -6.734 -21.031 1.198 1 98.19 94 ASP A N 1
ATOM 731 C CA . ASP A 1 94 ? -6.824 -22.438 0.823 1 98.19 94 ASP A CA 1
ATOM 732 C C . ASP A 1 94 ? -5.566 -22.891 0.081 1 98.19 94 ASP A C 1
ATOM 734 O O . ASP A 1 94 ? -4.789 -22.062 -0.39 1 98.19 94 ASP A O 1
ATOM 738 N N . SER A 1 95 ? -5.293 -24.125 0.117 1 98.19 95 SER A N 1
ATOM 739 C CA . SER A 1 95 ? -4.148 -24.703 -0.577 1 98.19 95 SER A CA 1
ATOM 740 C C . SER A 1 95 ? -4.363 -26.188 -0.854 1 98.19 95 SER A C 1
ATOM 742 O O . SER A 1 95 ? -5.367 -26.766 -0.431 1 98.19 95 SER A O 1
ATOM 744 N N . ILE A 1 96 ? -3.473 -26.75 -1.532 1 98.06 96 ILE A N 1
ATOM 745 C CA . ILE A 1 96 ? -3.561 -28.172 -1.821 1 98.06 96 ILE A CA 1
ATOM 746 C C . ILE A 1 96 ? -3.096 -28.984 -0.607 1 98.06 96 ILE A C 1
ATOM 748 O O . ILE A 1 96 ? -3.242 -30.203 -0.571 1 98.06 96 ILE A O 1
ATOM 752 N N . TYR A 1 97 ? -2.637 -28.328 0.424 1 97.81 97 TYR A N 1
ATOM 753 C CA . TYR A 1 97 ? -2.137 -28.984 1.623 1 97.81 97 TYR A CA 1
ATOM 754 C C . TYR A 1 97 ? -3.051 -28.734 2.812 1 97.81 97 TYR A C 1
ATOM 756 O O . TYR A 1 97 ? -2.715 -29.078 3.949 1 97.81 97 TYR A O 1
ATOM 764 N N . GLY A 1 98 ? -4.184 -28.141 2.586 1 97 98 GLY A N 1
ATOM 765 C CA . GLY A 1 98 ? -5.07 -27.641 3.619 1 97 98 GLY A CA 1
ATOM 766 C C . GLY A 1 98 ? -5.312 -26.141 3.518 1 97 98 GLY A C 1
ATOM 767 O O . GLY A 1 98 ? -5.125 -25.547 2.453 1 97 98 GLY A O 1
ATOM 768 N N . SER A 1 99 ? -5.797 -25.547 4.625 1 97.31 99 SER A N 1
ATOM 769 C CA . SER A 1 99 ? -6.09 -24.125 4.574 1 97.31 99 SER A CA 1
ATOM 770 C C . SER A 1 99 ? -4.82 -23.312 4.367 1 97.31 99 SER A C 1
ATOM 772 O O . SER A 1 99 ? -4.816 -22.344 3.596 1 97.31 99 SER A O 1
ATOM 774 N N . VAL A 1 100 ? -3.789 -23.719 5.109 1 98.25 100 VAL A N 1
ATOM 775 C CA . VAL A 1 100 ? -2.498 -23.047 5 1 98.25 100 VAL A CA 1
ATOM 776 C C . VAL A 1 100 ? -1.375 -24.078 4.977 1 98.25 100 VAL A C 1
ATOM 778 O O . VAL A 1 100 ? -1.606 -25.266 5.238 1 98.25 100 VAL A O 1
ATOM 781 N N . PHE A 1 101 ? -0.117 -23.672 4.645 1 98.69 101 PHE A N 1
ATOM 782 C CA . PHE A 1 101 ? 1.074 -24.516 4.699 1 98.69 101 PHE A CA 1
ATOM 783 C C . PHE A 1 101 ? 2.297 -23.688 5.086 1 98.69 101 PHE A C 1
ATOM 785 O O . PHE A 1 101 ? 2.307 -22.469 4.926 1 98.69 101 PHE A O 1
ATOM 792 N N . PRO A 1 102 ? 3.314 -24.25 5.598 1 98.69 102 PRO A N 1
ATOM 793 C CA . PRO A 1 102 ? 4.457 -23.531 6.168 1 98.69 102 PRO A CA 1
ATOM 794 C C . PRO A 1 102 ? 5.348 -22.906 5.098 1 98.69 102 PRO A C 1
ATOM 796 O O . PRO A 1 102 ? 5.371 -23.375 3.955 1 98.69 102 PRO A O 1
ATOM 799 N N . ASP A 1 103 ? 6.086 -21.859 5.566 1 98.88 103 ASP A N 1
ATOM 800 C CA . ASP A 1 103 ? 7.145 -21.281 4.746 1 98.88 103 ASP A CA 1
ATOM 801 C C . ASP A 1 103 ? 8.242 -22.312 4.465 1 98.88 103 ASP A C 1
ATOM 803 O O . ASP A 1 103 ? 8.734 -22.969 5.387 1 98.88 103 ASP A O 1
ATOM 807 N N . GLU A 1 104 ? 8.625 -22.453 3.213 1 98.69 104 GLU A N 1
ATOM 808 C CA . GLU A 1 104 ? 9.711 -23.359 2.893 1 98.69 104 GLU A CA 1
ATOM 809 C C . GLU A 1 104 ? 11.07 -22.75 3.229 1 98.69 104 GLU A C 1
ATOM 811 O O . GLU A 1 104 ? 11.875 -23.359 3.93 1 98.69 104 GLU A O 1
ATOM 816 N N . ASN A 1 105 ? 11.352 -21.609 2.643 1 98.5 105 ASN A N 1
ATOM 817 C CA . ASN A 1 105 ? 12.539 -20.797 2.92 1 98.5 105 ASN A CA 1
ATOM 818 C C . ASN A 1 105 ? 12.398 -19.391 2.352 1 98.5 105 ASN A C 1
ATOM 820 O O . ASN A 1 105 ? 11.398 -19.078 1.705 1 98.5 105 ASN A O 1
ATOM 824 N N . PHE A 1 106 ? 13.367 -18.578 2.584 1 98.5 106 PHE A N 1
ATOM 825 C CA . PHE A 1 106 ? 13.359 -17.203 2.109 1 98.5 106 PHE A CA 1
ATOM 826 C C . PHE A 1 106 ? 14.625 -16.891 1.319 1 98.5 106 PHE A C 1
ATOM 828 O O . PHE A 1 106 ? 15.156 -15.773 1.396 1 98.5 106 PHE A O 1
ATOM 835 N N . LYS A 1 107 ? 15.102 -17.844 0.537 1 97.94 107 LYS A N 1
ATOM 836 C CA . LYS A 1 107 ? 16.359 -17.703 -0.194 1 97.94 107 LYS A CA 1
ATOM 837 C C . LYS A 1 107 ? 16.234 -16.688 -1.318 1 97.94 107 LYS A C 1
ATOM 839 O O . LYS A 1 107 ? 17.156 -15.914 -1.576 1 97.94 107 LYS A O 1
ATOM 844 N N . ILE A 1 108 ? 15.141 -16.766 -1.996 1 97.88 108 ILE A N 1
ATOM 845 C CA . ILE A 1 108 ? 14.914 -15.844 -3.105 1 97.88 108 ILE A CA 1
ATOM 846 C C . ILE A 1 108 ? 14.406 -14.508 -2.572 1 97.88 108 ILE A C 1
ATOM 848 O O . ILE A 1 108 ? 13.539 -14.477 -1.692 1 97.88 108 ILE A O 1
ATOM 852 N N . LYS A 1 109 ? 14.914 -13.43 -3.115 1 97.75 109 LYS A N 1
ATOM 853 C CA . LYS A 1 109 ? 14.633 -12.094 -2.6 1 97.75 109 LYS A CA 1
ATOM 854 C C . LYS A 1 109 ? 13.68 -11.336 -3.523 1 97.75 109 LYS A C 1
ATOM 856 O O . LYS A 1 109 ? 13.492 -11.719 -4.676 1 97.75 109 LYS A O 1
ATOM 861 N N . HIS A 1 110 ? 13.07 -10.258 -2.941 1 97.5 110 HIS A N 1
ATOM 862 C CA . HIS A 1 110 ? 12.266 -9.32 -3.713 1 97.5 110 HIS A CA 1
ATOM 863 C C . HIS A 1 110 ? 13.133 -8.258 -4.375 1 97.5 110 HIS A C 1
ATOM 865 O O . HIS A 1 110 ? 12.984 -7.066 -4.098 1 97.5 110 HIS A O 1
ATOM 871 N N . SER A 1 111 ? 13.828 -8.656 -5.395 1 96.5 111 SER A N 1
ATOM 872 C CA . SER A 1 111 ? 14.977 -7.871 -5.848 1 96.5 111 SER A CA 1
ATOM 873 C C . SER A 1 111 ? 14.617 -7.02 -7.059 1 96.5 111 SER A C 1
ATOM 875 O O . SER A 1 111 ? 15.43 -6.219 -7.527 1 96.5 111 SER A O 1
ATOM 877 N N . HIS A 1 112 ? 13.516 -7.156 -7.59 1 96.44 112 HIS A N 1
ATOM 878 C CA . HIS A 1 112 ? 13.109 -6.445 -8.797 1 96.44 112 HIS A CA 1
ATOM 879 C C . HIS A 1 112 ? 11.594 -6.477 -8.969 1 96.44 112 HIS A C 1
ATOM 881 O O . HIS A 1 112 ? 10.898 -7.234 -8.281 1 96.44 112 HIS A O 1
ATOM 887 N N . ALA A 1 113 ? 11.141 -5.645 -9.891 1 97.44 113 ALA A N 1
ATOM 888 C CA . ALA A 1 113 ? 9.742 -5.73 -10.305 1 97.44 113 ALA A CA 1
ATOM 889 C C . ALA A 1 113 ? 9.43 -7.098 -10.906 1 97.44 113 ALA A C 1
ATOM 891 O O . ALA A 1 113 ? 10.289 -7.711 -11.547 1 97.44 113 ALA A O 1
ATOM 892 N N . GLY A 1 114 ? 8.266 -7.555 -10.688 1 98.62 114 GLY A N 1
ATOM 893 C CA . GLY A 1 114 ? 7.816 -8.789 -11.305 1 98.62 114 GLY A CA 1
ATOM 894 C C . GLY A 1 114 ? 8.055 -10.016 -10.445 1 98.62 114 GLY A C 1
ATOM 895 O O . GLY A 1 114 ? 7.789 -11.141 -10.867 1 98.62 114 GLY A O 1
ATOM 896 N N . VAL A 1 115 ? 8.57 -9.836 -9.234 1 98.56 115 VAL A N 1
ATOM 897 C CA . VAL A 1 115 ? 8.703 -10.945 -8.297 1 98.56 115 VAL A CA 1
ATOM 898 C C . VAL A 1 115 ? 7.32 -11.43 -7.867 1 98.56 115 VAL A C 1
ATOM 900 O O . VAL A 1 115 ? 6.43 -10.617 -7.605 1 98.56 115 VAL A O 1
ATOM 903 N N . VAL A 1 116 ? 7.117 -12.727 -7.855 1 98.94 116 VAL A N 1
ATOM 904 C CA . VAL A 1 116 ? 5.871 -13.352 -7.414 1 98.94 116 VAL A CA 1
ATOM 905 C C . VAL A 1 116 ? 6.082 -14.023 -6.059 1 98.94 116 VAL A C 1
ATOM 907 O O . VAL A 1 116 ? 6.98 -14.852 -5.906 1 98.94 116 VAL A O 1
ATOM 910 N N . SER A 1 117 ? 5.195 -13.664 -5.098 1 98.88 117 SER A N 1
ATOM 911 C CA . SER A 1 117 ? 5.41 -14.07 -3.713 1 98.88 117 SER A CA 1
ATOM 912 C C . SER A 1 117 ? 4.094 -14.438 -3.035 1 98.88 117 SER A C 1
ATOM 914 O O . SER A 1 117 ? 3.023 -14.023 -3.479 1 98.88 117 SER A O 1
ATOM 916 N N . MET A 1 118 ? 4.211 -15.25 -2.004 1 98.88 118 MET A N 1
ATOM 917 C CA . MET A 1 118 ? 3.029 -15.672 -1.259 1 98.88 118 MET A CA 1
ATOM 918 C C . MET A 1 118 ? 2.52 -14.547 -0.366 1 98.88 118 MET A C 1
ATOM 920 O O . MET A 1 118 ? 3.312 -13.836 0.256 1 98.88 118 MET A O 1
ATOM 924 N N . VAL A 1 119 ? 1.236 -14.367 -0.374 1 98.62 119 VAL A N 1
ATOM 925 C CA . VAL A 1 119 ? 0.597 -13.648 0.724 1 98.62 119 VAL A CA 1
ATOM 926 C C . VAL A 1 119 ? 0.511 -14.555 1.952 1 98.62 119 VAL A C 1
ATOM 928 O O . VAL A 1 119 ? 0.305 -15.766 1.828 1 98.62 119 VAL A O 1
ATOM 931 N N . ASN A 1 120 ? 0.667 -13.93 3.109 1 97.38 120 ASN A N 1
ATOM 932 C CA . ASN A 1 120 ? 0.496 -14.68 4.352 1 97.38 120 ASN A CA 1
ATOM 933 C C . ASN A 1 120 ? -0.084 -13.805 5.457 1 97.38 120 ASN A C 1
ATOM 935 O O . ASN A 1 120 ? -0.177 -12.586 5.305 1 97.38 120 ASN A O 1
ATOM 939 N N . SER A 1 121 ? -0.612 -14.445 6.523 1 95 121 SER A N 1
ATOM 940 C CA . SER A 1 121 ? -1.123 -13.742 7.695 1 95 121 SER A CA 1
ATOM 941 C C . SER A 1 121 ? -0.172 -13.883 8.883 1 95 121 SER A C 1
ATOM 943 O O . SER A 1 121 ? -0.602 -13.852 10.031 1 95 121 SER A O 1
ATOM 945 N N . GLY A 1 122 ? 1.043 -14.016 8.625 1 94.81 122 GLY A N 1
ATOM 946 C CA . GLY A 1 122 ? 2.105 -14.328 9.562 1 94.81 122 GLY A CA 1
ATOM 947 C C . GLY A 1 122 ? 2.947 -15.516 9.133 1 94.81 122 GLY A C 1
ATOM 948 O O . GLY A 1 122 ? 2.693 -16.125 8.086 1 94.81 122 GLY A O 1
ATOM 949 N N . PRO A 1 123 ? 3.938 -15.828 9.914 1 96.88 123 PRO A N 1
ATOM 950 C CA . PRO A 1 123 ? 4.812 -16.938 9.547 1 96.88 123 PRO A CA 1
ATOM 951 C C . PRO A 1 123 ? 4.047 -18.25 9.359 1 96.88 123 PRO A C 1
ATOM 953 O O . PRO A 1 123 ? 3.107 -18.531 10.102 1 96.88 123 PRO A O 1
ATOM 956 N N . ASN A 1 124 ? 4.363 -18.984 8.312 1 98.38 124 ASN A N 1
ATOM 957 C CA . ASN A 1 124 ? 3.889 -20.344 8.062 1 98.38 124 ASN A CA 1
ATOM 958 C C . ASN A 1 124 ? 2.395 -20.375 7.746 1 98.38 124 ASN A C 1
ATOM 960 O O . ASN A 1 124 ? 1.691 -21.312 8.109 1 98.38 124 ASN A O 1
ATOM 964 N N . SER A 1 125 ? 1.934 -19.406 7.07 1 98.38 125 SER A N 1
ATOM 965 C CA . SER A 1 125 ? 0.503 -19.328 6.797 1 98.38 125 SER A CA 1
ATOM 966 C C . SER A 1 125 ? 0.238 -19.109 5.312 1 98.38 125 SER A C 1
ATOM 968 O O . SER A 1 125 ? -0.681 -18.359 4.945 1 98.38 125 SER A O 1
ATOM 970 N N . ASN A 1 126 ? 1.046 -19.703 4.488 1 98.75 126 ASN A N 1
ATOM 971 C CA . ASN A 1 126 ? 0.81 -19.609 3.053 1 98.75 126 ASN A CA 1
ATOM 972 C C . ASN A 1 126 ? -0.488 -20.312 2.654 1 98.75 126 ASN A C 1
ATOM 974 O O . ASN A 1 126 ? -0.893 -21.281 3.287 1 98.75 126 ASN A O 1
ATOM 978 N N . GLY A 1 127 ? -1.156 -19.828 1.669 1 98.44 127 GLY A N 1
ATOM 979 C CA . GLY A 1 127 ? -2.363 -20.422 1.119 1 98.44 127 GLY A CA 1
ATOM 980 C C . GLY A 1 127 ? -2.439 -20.328 -0.393 1 98.44 127 GLY A C 1
ATOM 981 O O . GLY A 1 127 ? -1.536 -20.781 -1.097 1 98.44 127 GLY A O 1
ATOM 982 N N . SER A 1 128 ? -3.568 -19.703 -0.859 1 98.75 128 SER A N 1
ATOM 983 C CA . SER A 1 128 ? -3.771 -19.594 -2.301 1 98.75 128 SER A CA 1
ATOM 984 C C . SER A 1 128 ? -3.422 -18.203 -2.814 1 98.75 128 SER A C 1
ATOM 986 O O . SER A 1 128 ? -3.287 -18 -4.023 1 98.75 128 SER A O 1
ATOM 988 N N . GLN A 1 129 ? -3.35 -17.25 -1.906 1 98.88 129 GLN A N 1
ATOM 989 C CA . GLN A 1 129 ? -3.184 -15.867 -2.346 1 98.88 129 GLN A CA 1
ATOM 990 C C . GLN A 1 129 ? -1.719 -15.555 -2.645 1 98.88 129 GLN A C 1
ATOM 992 O O . GLN A 1 129 ? -0.82 -16.094 -1.997 1 98.88 129 GLN A O 1
ATOM 997 N N . PHE A 1 130 ? -1.466 -14.695 -3.627 1 98.94 130 PHE A N 1
ATOM 998 C CA . PHE A 1 130 ? -0.141 -14.281 -4.07 1 98.94 130 PHE A CA 1
ATOM 999 C C . PHE A 1 130 ? -0.151 -12.82 -4.508 1 98.94 130 PHE A C 1
ATOM 1001 O O . PHE A 1 130 ? -1.218 -12.227 -4.672 1 98.94 130 PHE A O 1
ATOM 1008 N N . PHE A 1 131 ? 1.031 -12.203 -4.602 1 98.88 131 PHE A N 1
ATOM 1009 C CA . PHE A 1 131 ? 1.145 -10.867 -5.172 1 98.88 131 PHE A CA 1
ATOM 1010 C C . PHE A 1 131 ? 2.33 -10.781 -6.129 1 98.88 131 PHE A C 1
ATOM 1012 O O . PHE A 1 131 ? 3.24 -11.609 -6.066 1 98.88 131 PHE A O 1
ATOM 1019 N N . ILE A 1 132 ? 2.264 -9.867 -7.012 1 98.88 132 ILE A N 1
ATOM 1020 C CA . ILE A 1 132 ? 3.324 -9.523 -7.953 1 98.88 132 ILE A CA 1
ATOM 1021 C C . ILE A 1 132 ? 3.797 -8.094 -7.691 1 98.88 132 ILE A C 1
ATOM 1023 O O . ILE A 1 132 ? 3 -7.152 -7.723 1 98.88 132 ILE A O 1
ATOM 1027 N N . THR A 1 133 ? 5.078 -7.926 -7.445 1 98.44 133 THR A N 1
ATOM 1028 C CA . THR A 1 133 ? 5.602 -6.594 -7.164 1 98.44 133 THR A CA 1
ATOM 1029 C C . THR A 1 133 ? 5.789 -5.805 -8.453 1 98.44 133 THR A C 1
ATOM 1031 O O . THR A 1 133 ? 6.109 -6.379 -9.5 1 98.44 133 THR A O 1
ATOM 1034 N N . THR A 1 134 ? 5.66 -4.523 -8.359 1 97.38 134 THR A N 1
ATOM 1035 C CA . THR A 1 134 ? 5.922 -3.674 -9.508 1 97.38 134 THR A CA 1
ATOM 1036 C C . THR A 1 134 ? 7.199 -2.865 -9.312 1 97.38 134 THR A C 1
ATOM 1038 O O . THR A 1 134 ? 7.59 -2.082 -10.18 1 97.38 134 THR A O 1
ATOM 1041 N N . ILE A 1 135 ? 7.824 -3.049 -8.164 1 94.31 135 ILE A N 1
ATOM 1042 C CA . ILE A 1 135 ? 9.109 -2.449 -7.824 1 94.31 135 ILE A CA 1
ATOM 1043 C C . ILE A 1 135 ? 9.945 -3.441 -7.016 1 94.31 135 ILE A C 1
ATOM 1045 O O . ILE A 1 135 ? 9.453 -4.496 -6.613 1 94.31 135 ILE A O 1
ATOM 1049 N N . LYS A 1 136 ? 11.25 -3.084 -6.902 1 95.44 136 LYS A N 1
ATOM 1050 C CA . LYS A 1 136 ? 12.039 -3.77 -5.883 1 95.44 136 LYS A CA 1
ATOM 1051 C C . LYS A 1 136 ? 11.461 -3.531 -4.488 1 95.44 136 LYS A C 1
ATOM 1053 O O . LYS A 1 136 ? 11.086 -2.406 -4.148 1 95.44 136 LYS A O 1
ATOM 1058 N N . ALA A 1 137 ? 11.32 -4.547 -3.67 1 95.69 137 ALA A N 1
ATOM 1059 C CA . ALA A 1 137 ? 10.711 -4.445 -2.346 1 95.69 137 ALA A CA 1
ATOM 1060 C C . ALA A 1 137 ? 11.492 -5.254 -1.317 1 95.69 137 ALA A C 1
ATOM 1062 O O . ALA A 1 137 ? 10.961 -6.199 -0.727 1 95.69 137 ALA A O 1
ATOM 1063 N N . SER A 1 138 ? 12.703 -4.934 -1.058 1 94.88 138 SER A N 1
ATOM 1064 C CA . SER A 1 138 ? 13.617 -5.691 -0.208 1 94.88 138 SER A CA 1
ATOM 1065 C C . SER A 1 138 ? 13.078 -5.805 1.216 1 94.88 138 SER A C 1
ATOM 1067 O O . SER A 1 138 ? 13.469 -6.703 1.961 1 94.88 138 SER A O 1
ATOM 1069 N N . TRP A 1 139 ? 12.219 -4.895 1.591 1 91.62 139 TRP A N 1
ATOM 1070 C CA . TRP A 1 139 ? 11.672 -4.895 2.943 1 91.62 139 TRP A CA 1
ATOM 1071 C C . TRP A 1 139 ? 10.766 -6.102 3.164 1 91.62 139 TRP A C 1
ATOM 1073 O O . TRP A 1 139 ? 10.43 -6.438 4.305 1 91.62 139 TRP A O 1
ATOM 1083 N N . LEU A 1 140 ? 10.336 -6.691 2.164 1 96.25 140 LEU A N 1
ATOM 1084 C CA . LEU A 1 140 ? 9.492 -7.883 2.258 1 96.25 140 LEU A CA 1
ATOM 1085 C C . LEU A 1 140 ? 10.344 -9.133 2.469 1 96.25 140 LEU A C 1
ATOM 1087 O O . LEU A 1 140 ? 9.812 -10.203 2.781 1 96.25 140 LEU A O 1
ATOM 1091 N N . ASP A 1 141 ? 11.672 -9.039 2.277 1 96.88 141 ASP A N 1
ATOM 1092 C CA . ASP A 1 141 ? 12.547 -10.203 2.398 1 96.88 141 ASP A CA 1
ATOM 1093 C C . ASP A 1 141 ? 12.453 -10.82 3.789 1 96.88 141 ASP A C 1
ATOM 1095 O O . ASP A 1 141 ? 12.438 -10.102 4.793 1 96.88 141 ASP A O 1
ATOM 1099 N N . GLY A 1 142 ? 12.32 -12.141 3.75 1 97.25 142 GLY A N 1
ATOM 1100 C CA . GLY A 1 142 ? 12.266 -12.859 5.016 1 97.25 142 GLY A CA 1
ATOM 1101 C C . GLY A 1 142 ? 10.859 -12.953 5.59 1 97.25 142 GLY A C 1
ATOM 1102 O O . GLY A 1 142 ? 10.641 -13.625 6.594 1 97.25 142 GLY A O 1
ATOM 1103 N N . GLU A 1 143 ? 9.914 -12.352 4.926 1 96.44 143 GLU A N 1
ATOM 1104 C CA . GLU A 1 143 ? 8.547 -12.344 5.438 1 96.44 143 GLU A CA 1
ATOM 1105 C C . GLU A 1 143 ? 7.594 -13.047 4.477 1 96.44 143 GLU A C 1
ATOM 1107 O O . GLU A 1 143 ? 6.574 -13.594 4.902 1 96.44 143 GLU A O 1
ATOM 1112 N N . HIS A 1 144 ? 7.898 -13 3.254 1 98.44 144 HIS A N 1
ATOM 1113 C CA . HIS A 1 144 ? 7.07 -13.602 2.217 1 98.44 144 HIS A CA 1
ATOM 1114 C C . HIS A 1 144 ? 7.895 -14.508 1.308 1 98.44 144 HIS A C 1
ATOM 1116 O O . HIS A 1 144 ? 8.953 -14.102 0.823 1 98.44 144 HIS A O 1
ATOM 1122 N N . VAL A 1 145 ? 7.43 -15.641 1.062 1 98.81 145 VAL A N 1
ATOM 1123 C CA . VAL A 1 145 ? 8.156 -16.609 0.249 1 98.81 145 VAL A CA 1
ATOM 1124 C C . VAL A 1 145 ? 8.062 -16.219 -1.225 1 98.81 145 VAL A C 1
ATOM 1126 O O . VAL A 1 145 ? 6.969 -16.156 -1.788 1 98.81 145 VAL A O 1
ATOM 1129 N N . VAL A 1 146 ? 9.18 -15.961 -1.79 1 98.81 146 VAL A N 1
ATOM 1130 C CA . VAL A 1 146 ? 9.258 -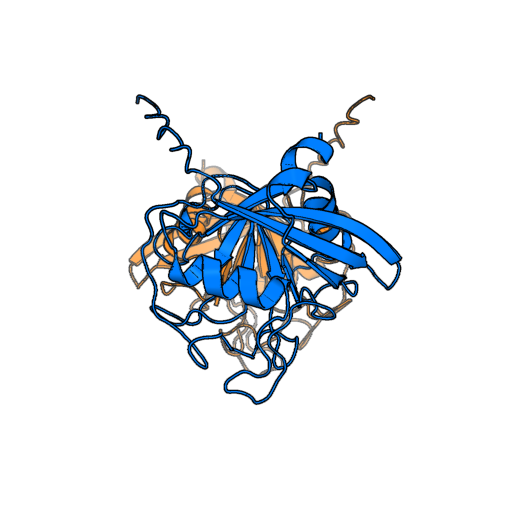15.742 -3.23 1 98.81 146 VAL A CA 1
ATOM 1131 C C . VAL A 1 146 ? 9.344 -17.078 -3.959 1 98.81 146 VAL A C 1
ATOM 1133 O O . VAL A 1 146 ? 10.125 -17.953 -3.572 1 98.81 146 VAL A O 1
ATOM 1136 N N . PHE A 1 147 ? 8.531 -17.219 -5.07 1 98.88 147 PHE A N 1
ATOM 1137 C CA . PHE A 1 147 ? 8.523 -18.531 -5.699 1 98.88 147 PHE A CA 1
ATOM 1138 C C . PHE A 1 147 ? 8.539 -18.406 -7.215 1 98.88 147 PHE A C 1
ATOM 1140 O O . PHE A 1 147 ? 8.562 -19.422 -7.926 1 98.88 147 PHE A O 1
ATOM 1147 N N . GLY A 1 148 ? 8.531 -17.203 -7.773 1 98.81 148 GLY A N 1
ATOM 1148 C CA . GLY A 1 148 ? 8.555 -17.031 -9.219 1 98.81 148 GLY A CA 1
ATOM 1149 C C . GLY A 1 148 ? 8.75 -15.586 -9.641 1 98.81 148 GLY A C 1
ATOM 1150 O O . GLY A 1 148 ? 8.984 -14.711 -8.805 1 98.81 148 GLY A O 1
ATOM 1151 N N . LYS A 1 149 ? 8.75 -15.383 -10.945 1 98.75 149 LYS A N 1
ATOM 1152 C CA . LYS A 1 149 ? 8.82 -14.055 -11.539 1 98.75 149 LYS A CA 1
ATOM 1153 C C . LYS A 1 149 ? 8.047 -13.984 -12.844 1 98.75 149 LYS A C 1
ATOM 1155 O O . LYS A 1 149 ? 7.898 -14.992 -13.539 1 98.75 149 LYS A O 1
ATOM 1160 N N . VAL A 1 150 ? 7.617 -12.852 -13.125 1 98.81 150 VAL A N 1
ATOM 1161 C CA . VAL A 1 150 ? 7.012 -12.609 -14.43 1 98.81 150 VAL A CA 1
ATOM 1162 C C . VAL A 1 150 ? 8.086 -12.656 -15.516 1 98.81 150 VAL A C 1
ATOM 1164 O O . VAL A 1 150 ? 9.094 -11.953 -15.438 1 98.81 150 VAL A O 1
ATOM 1167 N N . ILE A 1 151 ? 7.832 -13.453 -16.453 1 98.06 151 ILE A N 1
ATOM 1168 C CA . ILE A 1 151 ? 8.828 -13.555 -17.516 1 98.06 151 ILE A CA 1
ATOM 1169 C C . ILE A 1 151 ? 8.258 -12.984 -18.812 1 98.06 151 ILE A C 1
ATOM 1171 O O . ILE A 1 151 ? 9.008 -12.664 -19.734 1 98.06 151 ILE A O 1
ATOM 1175 N N . GLN A 1 152 ? 6.977 -12.891 -18.969 1 98.06 152 GLN A N 1
ATOM 1176 C CA . GLN A 1 152 ? 6.266 -12.203 -20.031 1 98.06 152 GLN A CA 1
ATOM 1177 C C . GLN A 1 152 ? 5.012 -11.516 -19.5 1 98.06 152 GLN A C 1
ATOM 1179 O O . GLN A 1 152 ? 4.312 -12.055 -18.656 1 98.06 152 GLN A O 1
ATOM 1184 N N . GLY A 1 153 ? 4.738 -10.273 -20.109 1 98.69 153 GLY A N 1
ATOM 1185 C CA . GLY A 1 153 ? 3.484 -9.617 -19.766 1 98.69 153 GLY A CA 1
ATOM 1186 C C . GLY A 1 153 ? 3.615 -8.641 -18.609 1 98.69 153 GLY A C 1
ATOM 1187 O O . GLY A 1 153 ? 2.631 -8.336 -17.938 1 98.69 153 GLY A O 1
ATOM 1188 N N . MET A 1 154 ? 4.844 -8.188 -18.359 1 98.62 154 MET A N 1
ATOM 1189 C CA . MET A 1 154 ? 5.008 -7.176 -17.328 1 98.62 154 MET A CA 1
ATOM 1190 C C . MET A 1 154 ? 4.234 -5.91 -17.672 1 98.62 154 MET A C 1
ATOM 1192 O O . MET A 1 154 ? 3.783 -5.188 -16.781 1 98.62 154 MET A O 1
ATOM 1196 N N . ASP A 1 155 ? 4.086 -5.637 -18.953 1 98.25 155 ASP A N 1
ATOM 1197 C CA . ASP A 1 155 ? 3.289 -4.488 -19.375 1 98.25 155 ASP A CA 1
ATOM 1198 C C . ASP A 1 155 ? 1.837 -4.629 -18.922 1 98.25 155 ASP A C 1
ATOM 1200 O O . ASP A 1 155 ? 1.182 -3.635 -18.594 1 98.25 155 ASP A O 1
ATOM 1204 N N . ILE A 1 156 ? 1.312 -5.875 -18.891 1 98.62 156 ILE A N 1
ATOM 1205 C CA . ILE A 1 156 ? -0.036 -6.133 -18.391 1 98.62 156 ILE A CA 1
ATOM 1206 C C . ILE A 1 156 ? -0.095 -5.863 -16.891 1 98.62 156 ILE A C 1
ATOM 1208 O O . ILE A 1 156 ? -1.041 -5.242 -16.406 1 98.62 156 ILE A O 1
ATOM 1212 N N . VAL A 1 157 ? 0.938 -6.297 -16.156 1 98.75 157 VAL A N 1
ATOM 1213 C CA . VAL A 1 157 ? 1.01 -6.039 -14.727 1 98.75 157 VAL A CA 1
ATOM 1214 C C . VAL A 1 157 ? 0.973 -4.531 -14.469 1 98.75 157 VAL A C 1
ATOM 1216 O O . VAL A 1 157 ? 0.209 -4.059 -13.625 1 98.75 157 VAL A O 1
ATOM 1219 N N . TYR A 1 158 ? 1.734 -3.814 -15.219 1 97.62 158 TYR A N 1
ATOM 1220 C CA . TYR A 1 158 ? 1.762 -2.363 -15.062 1 97.62 158 TYR A CA 1
ATOM 1221 C C . TYR A 1 158 ? 0.426 -1.747 -15.461 1 97.62 158 TYR A C 1
ATOM 1223 O O . TYR A 1 158 ? -0.014 -0.766 -14.852 1 97.62 158 TYR A O 1
ATOM 1231 N N . ALA A 1 159 ? -0.202 -2.297 -16.453 1 97.25 159 ALA A N 1
ATOM 1232 C CA . ALA A 1 159 ? -1.512 -1.801 -16.875 1 97.25 159 ALA A CA 1
ATOM 1233 C C . ALA A 1 159 ? -2.545 -1.987 -15.758 1 97.25 159 ALA A C 1
ATOM 1235 O O . ALA A 1 159 ? -3.369 -1.104 -15.516 1 97.25 159 ALA A O 1
ATOM 1236 N N . ILE A 1 160 ? -2.521 -3.109 -15.141 1 98.12 160 ILE A N 1
ATOM 1237 C CA . ILE A 1 160 ? -3.408 -3.375 -14.008 1 98.12 160 ILE A CA 1
ATOM 1238 C C . ILE A 1 160 ? -3.152 -2.355 -12.898 1 98.12 160 ILE A C 1
ATOM 1240 O O . ILE A 1 160 ? -4.078 -1.683 -12.445 1 98.12 160 ILE A O 1
ATOM 1244 N N . GLU A 1 161 ? -1.905 -2.293 -12.555 1 95.81 161 GLU A N 1
ATOM 1245 C CA . GLU A 1 161 ? -1.49 -1.406 -11.469 1 95.81 161 GLU A CA 1
ATOM 1246 C C . GLU A 1 161 ? -1.909 0.035 -11.742 1 95.81 161 GLU A C 1
ATOM 1248 O O . GLU A 1 161 ? -2.529 0.68 -10.898 1 95.81 161 GLU A O 1
ATOM 1253 N N . GLY A 1 162 ? -1.599 0.543 -12.883 1 93.19 162 GLY A N 1
ATOM 1254 C CA . GLY A 1 162 ? -1.903 1.914 -13.258 1 93.19 162 GLY A CA 1
ATOM 1255 C C . GLY A 1 162 ? -3.387 2.16 -13.469 1 93.19 162 GLY A C 1
ATOM 1256 O O . GLY A 1 162 ? -3.898 3.227 -13.109 1 93.19 162 GLY A O 1
ATOM 1257 N N . GLY A 1 163 ? -4.066 1.194 -13.969 1 94 163 GLY A N 1
ATOM 1258 C CA . GLY A 1 163 ? -5.453 1.377 -14.367 1 94 163 GLY A CA 1
ATOM 1259 C C . GLY A 1 163 ? -6.438 1.093 -13.25 1 94 163 GLY A C 1
ATOM 1260 O O . GLY A 1 163 ? -7.562 1.592 -13.266 1 94 163 GLY A O 1
ATOM 1261 N N . ALA A 1 164 ? -5.984 0.355 -12.266 1 96.88 164 ALA A N 1
ATOM 1262 C CA . ALA A 1 164 ? -6.973 -0.1 -11.289 1 96.88 164 ALA A CA 1
ATOM 1263 C C . ALA A 1 164 ? -6.508 0.184 -9.867 1 96.88 164 ALA A C 1
ATOM 1265 O O . ALA A 1 164 ? -7.289 0.063 -8.914 1 96.88 164 ALA A O 1
ATOM 1266 N N . GLY A 1 165 ? -5.289 0.561 -9.695 1 96.25 165 GLY A N 1
ATOM 1267 C CA . GLY A 1 165 ? -4.758 0.792 -8.359 1 96.25 165 GLY A CA 1
ATOM 1268 C C . GLY A 1 165 ? -5.367 2.002 -7.676 1 96.25 165 GLY A C 1
ATOM 1269 O O . GLY A 1 165 ? -5.711 2.986 -8.336 1 96.25 165 GLY A O 1
ATOM 1270 N N . THR A 1 166 ? -5.555 1.839 -6.309 1 95.69 166 THR A N 1
ATOM 1271 C CA . THR A 1 166 ? -6.066 2.938 -5.5 1 95.69 166 THR A CA 1
ATOM 1272 C C . THR A 1 166 ? -5.246 3.096 -4.223 1 95.69 166 THR A C 1
ATOM 1274 O O . THR A 1 166 ? -4.414 2.244 -3.902 1 95.69 166 THR A O 1
ATOM 1277 N N . TYR A 1 167 ? -5.547 4.172 -3.521 1 94.5 167 TYR A N 1
ATOM 1278 C CA . TYR A 1 167 ? -4.926 4.465 -2.234 1 94.5 167 TYR A CA 1
ATOM 1279 C C . TYR A 1 167 ? -5.195 3.348 -1.23 1 94.5 167 TYR A C 1
ATOM 1281 O O . TYR A 1 167 ? -4.281 2.893 -0.54 1 94.5 167 TYR A O 1
ATOM 1289 N N . SER A 1 168 ? -6.395 2.895 -1.169 1 93.75 168 SER A N 1
ATOM 1290 C CA . SER A 1 168 ? -6.797 1.896 -0.184 1 93.75 168 SER A CA 1
ATOM 1291 C C . SER A 1 168 ? -6.422 0.488 -0.64 1 93.75 168 SER A C 1
ATOM 1293 O O . SER A 1 168 ? -6.414 -0.448 0.163 1 93.75 168 SER A O 1
ATOM 1295 N N . GLY A 1 169 ? -6.238 0.272 -1.953 1 96.38 169 GLY A N 1
ATOM 1296 C CA . GLY A 1 169 ? -5.973 -1.043 -2.514 1 96.38 169 GLY A CA 1
ATOM 1297 C C . GLY A 1 169 ? -7.191 -1.67 -3.166 1 96.38 169 GLY A C 1
ATOM 1298 O O . GLY A 1 169 ? -7.07 -2.645 -3.912 1 96.38 169 GLY A O 1
ATOM 1299 N N . LYS A 1 170 ? -8.359 -1.162 -2.822 1 96.38 170 LYS A N 1
ATOM 1300 C CA . LYS A 1 170 ? -9.547 -1.655 -3.516 1 96.38 170 LYS A CA 1
ATOM 1301 C C . LYS A 1 170 ? -9.539 -1.231 -4.98 1 96.38 170 LYS A C 1
ATOM 1303 O O . LYS A 1 170 ? -9.586 -0.039 -5.289 1 96.38 170 LYS A O 1
ATOM 1308 N N . PRO A 1 171 ? -9.523 -2.164 -5.828 1 97.69 171 PRO A N 1
ATOM 1309 C CA . PRO A 1 171 ? -9.352 -1.813 -7.242 1 97.69 171 PRO A CA 1
ATOM 1310 C C . PRO A 1 171 ? -10.477 -0.93 -7.773 1 97.69 171 PRO A C 1
ATOM 1312 O O . PRO A 1 171 ? -11.648 -1.152 -7.445 1 97.69 171 PRO A O 1
ATOM 1315 N N . ARG A 1 172 ? -10.133 0.02 -8.625 1 96 172 ARG A N 1
ATOM 1316 C CA . ARG A 1 172 ? -11.102 0.923 -9.25 1 96 172 ARG A CA 1
ATOM 1317 C C . ARG A 1 172 ? -11.883 0.216 -10.352 1 96 172 ARG A C 1
ATOM 1319 O O . ARG A 1 172 ? -12.953 0.675 -10.75 1 96 172 ARG A O 1
ATOM 1326 N N . LYS A 1 173 ? -11.312 -0.876 -10.867 1 97.81 173 LYS A N 1
ATOM 1327 C CA . LYS A 1 173 ? -11.906 -1.723 -11.898 1 97.81 173 LYS A CA 1
ATOM 1328 C C . LYS A 1 173 ? -11.828 -3.197 -11.508 1 97.81 173 LYS A C 1
ATOM 1330 O O . LYS A 1 173 ? -10.961 -3.596 -10.727 1 97.81 173 LYS A O 1
ATOM 1335 N N . LYS A 1 174 ? -12.734 -3.932 -12.125 1 98.38 174 LYS A N 1
ATOM 1336 C CA . LYS A 1 174 ? -12.68 -5.371 -11.891 1 98.38 174 LYS A CA 1
ATOM 1337 C C . LYS A 1 174 ? -11.562 -6.016 -12.695 1 98.38 174 LYS A C 1
ATOM 1339 O O . LYS A 1 174 ? -11.562 -5.965 -13.93 1 98.38 174 LYS A O 1
ATOM 1344 N N . VAL A 1 175 ? -10.609 -6.512 -12.078 1 98.88 175 VAL A N 1
ATOM 1345 C CA . VAL A 1 175 ? -9.516 -7.23 -12.719 1 98.88 175 VAL A CA 1
ATOM 1346 C C . VAL A 1 175 ? -9.633 -8.727 -12.422 1 98.88 175 VAL A C 1
ATOM 1348 O O . VAL A 1 175 ? -9.5 -9.148 -11.266 1 98.88 175 VAL A O 1
ATOM 1351 N N . ILE A 1 176 ? -9.836 -9.547 -13.414 1 98.88 176 ILE A N 1
ATOM 1352 C CA . ILE A 1 176 ? -10.164 -10.953 -13.234 1 98.88 176 ILE A CA 1
ATOM 1353 C C . ILE A 1 176 ? -9.148 -11.82 -13.984 1 98.88 176 ILE A C 1
ATOM 1355 O O . ILE A 1 176 ? -8.766 -11.5 -15.109 1 98.88 176 ILE A O 1
ATOM 1359 N N . ILE A 1 177 ? -8.664 -12.859 -13.297 1 98.88 177 ILE A N 1
ATOM 1360 C CA . ILE A 1 177 ? -7.98 -13.93 -14.016 1 98.88 177 ILE A CA 1
ATOM 1361 C C . ILE A 1 177 ? -8.992 -14.727 -14.836 1 98.88 177 ILE A C 1
ATOM 1363 O O . ILE A 1 177 ? -9.672 -15.602 -14.312 1 98.88 177 ILE A O 1
ATOM 1367 N N . ALA A 1 178 ? -9.039 -14.461 -16.047 1 98.88 178 ALA A N 1
ATOM 1368 C CA . ALA A 1 178 ? -10.07 -15.031 -16.906 1 98.88 178 ALA A CA 1
ATOM 1369 C C . ALA A 1 178 ? -9.773 -16.5 -17.203 1 98.88 178 ALA A C 1
ATOM 1371 O O . ALA A 1 178 ? -10.703 -17.297 -17.375 1 98.88 178 ALA A O 1
ATOM 1372 N N . ASP A 1 179 ? -8.547 -16.797 -17.344 1 98.81 179 ASP A N 1
ATOM 1373 C CA . ASP A 1 179 ? -8.062 -18.156 -17.531 1 98.81 179 ASP A CA 1
ATOM 1374 C C . ASP A 1 179 ? -6.645 -18.312 -16.984 1 98.81 179 ASP A C 1
ATOM 1376 O O . ASP A 1 179 ? -5.922 -17.328 -16.828 1 98.81 179 ASP A O 1
ATOM 1380 N N . SER A 1 180 ? -6.328 -19.547 -16.672 1 98.88 180 SER A N 1
ATOM 1381 C CA . SER A 1 180 ? -4.996 -19.844 -16.172 1 98.88 180 SER A CA 1
ATOM 1382 C C . SER A 1 180 ? -4.605 -21.297 -16.469 1 98.88 180 SER A C 1
ATOM 1384 O O . SER A 1 180 ? -5.473 -22.141 -16.703 1 98.88 180 SER A O 1
ATOM 1386 N N . GLY A 1 181 ? -3.344 -21.531 -16.484 1 98.69 181 GLY A N 1
ATOM 1387 C CA . GLY A 1 181 ? -2.855 -22.875 -16.766 1 98.69 181 GLY A CA 1
ATOM 1388 C C . GLY A 1 181 ? -1.341 -22.969 -16.797 1 98.69 181 GLY A C 1
ATOM 1389 O O . GLY A 1 181 ? -0.651 -22 -16.453 1 98.69 181 GLY A O 1
ATOM 1390 N N . GLU A 1 182 ? -0.858 -24.125 -17.078 1 98.62 182 GLU A N 1
ATOM 1391 C CA . GLU A 1 182 ? 0.572 -24.375 -17.219 1 98.62 182 GLU A CA 1
ATOM 1392 C C . GLU A 1 182 ? 0.965 -24.5 -18.688 1 98.62 182 GLU A C 1
ATOM 1394 O O . GLU A 1 182 ? 0.227 -25.062 -19.5 1 98.62 182 GLU A O 1
ATOM 1399 N N . ILE A 1 183 ? 2.076 -23.938 -19 1 98.38 183 ILE A N 1
ATOM 1400 C CA . ILE A 1 183 ? 2.627 -24.062 -20.344 1 98.38 183 ILE A CA 1
ATOM 1401 C C . ILE A 1 183 ? 3.584 -25.25 -20.406 1 98.38 183 ILE A C 1
ATOM 1403 O O . ILE A 1 183 ? 4.609 -25.266 -19.719 1 98.38 183 ILE A O 1
ATOM 1407 N N . PRO A 1 184 ? 3.252 -26.188 -21.25 1 97 184 PRO A N 1
ATOM 1408 C CA . PRO A 1 184 ? 4.145 -27.344 -21.359 1 97 184 PRO A CA 1
ATOM 1409 C C . PRO A 1 184 ? 5.535 -26.969 -21.875 1 97 184 PRO A C 1
ATOM 1411 O O . PRO A 1 184 ? 5.672 -26.047 -22.688 1 97 184 PRO A O 1
ATOM 1414 N N . LYS A 1 185 ? 6.5 -27.703 -21.438 1 94.56 185 LYS A N 1
ATOM 1415 C CA . LYS A 1 185 ? 7.898 -27.391 -21.734 1 94.56 185 LYS A CA 1
ATOM 1416 C C . LYS A 1 185 ? 8.148 -27.359 -23.234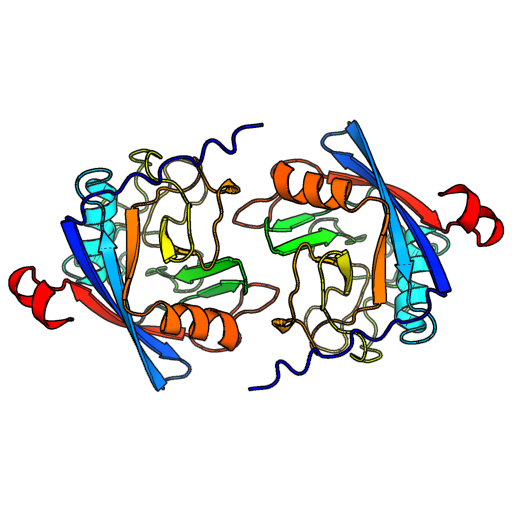 1 94.56 185 LYS A C 1
ATOM 1418 O O . LYS A 1 185 ? 8.938 -26.547 -23.719 1 94.56 185 LYS A O 1
ATOM 1423 N N . ASP A 1 186 ? 7.527 -28.172 -23.984 1 93.81 186 ASP A N 1
ATOM 1424 C CA . ASP A 1 186 ? 7.73 -28.25 -25.438 1 93.81 186 ASP A CA 1
ATOM 1425 C C . ASP A 1 186 ? 7.172 -27 -26.125 1 93.81 186 ASP A C 1
ATOM 1427 O O . ASP A 1 186 ? 7.441 -26.781 -27.312 1 93.81 186 ASP A O 1
ATOM 1431 N N . LYS A 1 187 ? 6.48 -26.188 -25.375 1 93.5 187 LYS A N 1
ATOM 1432 C CA . LYS A 1 187 ? 5.898 -24.984 -25.953 1 93.5 187 LYS A CA 1
ATOM 1433 C C . LYS A 1 187 ? 6.617 -23.734 -25.469 1 93.5 187 LYS A C 1
ATOM 1435 O O . LYS A 1 187 ? 6.219 -22.609 -25.797 1 93.5 187 LYS A O 1
ATOM 1440 N N . TRP A 1 188 ? 7.684 -23.859 -24.703 1 92.19 188 TRP A N 1
ATOM 1441 C CA . TRP A 1 188 ? 8.383 -22.719 -24.125 1 92.19 188 TRP A CA 1
ATOM 1442 C C . TRP A 1 188 ? 9.023 -21.875 -25.219 1 92.19 188 TRP A C 1
ATOM 1444 O O . TRP A 1 188 ? 9.117 -20.656 -25.078 1 92.19 188 TRP A O 1
ATOM 1454 N N . ASP A 1 189 ? 9.414 -22.422 -26.281 1 83.19 189 ASP A N 1
ATOM 1455 C CA . ASP A 1 189 ? 10.117 -21.719 -27.344 1 83.19 189 ASP A CA 1
ATOM 1456 C C . ASP A 1 189 ? 9.133 -21.031 -28.297 1 83.19 189 ASP A C 1
ATOM 1458 O O . ASP A 1 189 ? 9.531 -20.188 -29.109 1 83.19 189 ASP A O 1
ATOM 1462 N N . GLU A 1 190 ? 7.934 -21.359 -28.281 1 73 190 GLU A N 1
ATOM 1463 C CA . GLU A 1 190 ? 6.949 -20.703 -29.141 1 73 190 GLU A CA 1
ATOM 1464 C C . GLU A 1 190 ? 6.629 -19.312 -28.625 1 73 190 GLU A C 1
ATOM 1466 O O . GLU A 1 190 ? 6.121 -18.469 -29.375 1 73 190 GLU A O 1
ATOM 1471 N N . GLU A 1 191 ? 6.859 -19.094 -27.453 1 55.28 191 GLU A N 1
ATOM 1472 C CA . GLU A 1 191 ? 6.527 -17.812 -26.812 1 55.28 191 GLU A CA 1
ATOM 1473 C C . GLU A 1 191 ? 7.562 -16.75 -27.141 1 55.28 191 GLU A C 1
ATOM 1475 O O . GLU A 1 191 ? 7.445 -15.602 -26.688 1 55.28 191 GLU A O 1
ATOM 1480 N N . ARG A 1 192 ? 8.555 -17.156 -28.031 1 44.53 192 ARG A N 1
ATOM 1481 C CA . ARG A 1 192 ? 9.539 -16.156 -28.406 1 44.53 192 ARG A CA 1
ATOM 1482 C C . ARG A 1 192 ? 9.008 -15.25 -29.516 1 44.53 192 ARG A C 1
ATOM 1484 O O . ARG A 1 192 ? 8.242 -15.695 -30.375 1 44.53 192 ARG A O 1
ATOM 1491 N N . MET B 1 1 ? 9.68 12.453 -28.562 1 26.69 1 MET B N 1
ATOM 1492 C CA . MET B 1 1 ? 8.508 12.82 -27.766 1 26.69 1 MET B CA 1
ATOM 1493 C C . MET B 1 1 ? 8.906 13.648 -26.547 1 26.69 1 MET B C 1
ATOM 1495 O O . MET B 1 1 ? 9.773 13.234 -25.766 1 26.69 1 MET B O 1
ATOM 1499 N N . ASP B 1 2 ? 8.859 14.961 -26.672 1 29.38 2 ASP B N 1
ATOM 1500 C CA . ASP B 1 2 ? 9.359 15.953 -25.719 1 29.38 2 ASP B CA 1
ATOM 1501 C C . ASP B 1 2 ? 8.812 15.703 -24.328 1 29.38 2 ASP B C 1
ATOM 1503 O O . ASP B 1 2 ? 7.605 15.531 -24.141 1 29.38 2 ASP B O 1
ATOM 1507 N N . GLU B 1 3 ? 9.508 14.969 -23.469 1 33.66 3 GLU B N 1
ATOM 1508 C CA . GLU B 1 3 ? 9.125 14.883 -22.062 1 33.66 3 GLU B CA 1
ATOM 1509 C C . GLU B 1 3 ? 8.633 16.219 -21.547 1 33.66 3 GLU B C 1
ATOM 1511 O O . GLU B 1 3 ? 9.406 17.172 -21.438 1 33.66 3 GLU B O 1
ATOM 1516 N N . VAL B 1 4 ? 7.594 16.75 -22.078 1 34.44 4 VAL B N 1
ATOM 1517 C CA . VAL B 1 4 ? 7.113 17.953 -21.406 1 34.44 4 VAL B CA 1
ATOM 1518 C C . VAL B 1 4 ? 7.375 17.844 -19.906 1 34.44 4 VAL B C 1
ATOM 1520 O O 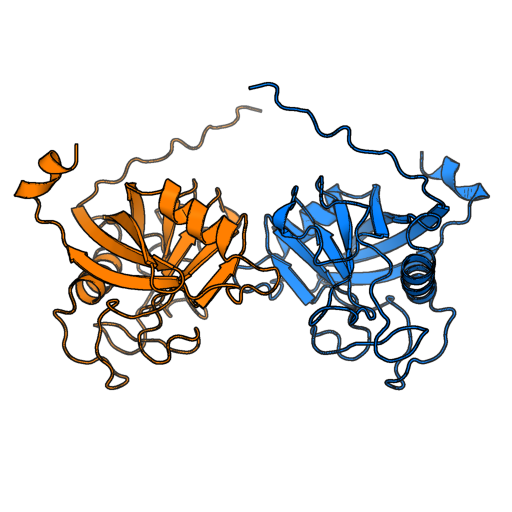. VAL B 1 4 ? 6.801 16.984 -19.234 1 34.44 4 VAL B O 1
ATOM 1523 N N . LYS B 1 5 ? 8.461 18.047 -19.484 1 41.22 5 LYS B N 1
ATOM 1524 C CA . LYS B 1 5 ? 8.789 18.234 -18.078 1 41.22 5 LYS B CA 1
ATOM 1525 C C . LYS B 1 5 ? 7.711 19.031 -17.359 1 41.22 5 LYS B C 1
ATOM 1527 O O . LYS B 1 5 ? 7.523 20.219 -17.641 1 41.22 5 LYS B O 1
ATOM 1532 N N . GLU B 1 6 ? 6.48 18.547 -17.125 1 47.25 6 GLU B N 1
ATOM 1533 C CA . GLU B 1 6 ? 5.539 19.328 -16.328 1 47.25 6 GLU B CA 1
ATOM 1534 C C . GLU B 1 6 ? 6.262 20.172 -15.281 1 47.25 6 GLU B C 1
ATOM 1536 O O . GLU B 1 6 ? 7.008 19.641 -14.461 1 47.25 6 GLU B O 1
ATOM 1541 N N . GLU B 1 7 ? 6.637 21.375 -15.594 1 48.59 7 GLU B N 1
ATOM 1542 C CA . GLU B 1 7 ? 7.176 22.375 -14.688 1 48.59 7 GLU B CA 1
ATOM 1543 C C . GLU B 1 7 ? 6.523 22.281 -13.312 1 48.59 7 GLU B C 1
ATOM 1545 O O . GLU B 1 7 ? 5.297 22.344 -13.195 1 48.59 7 GLU B O 1
ATOM 1550 N N . GLU B 1 8 ? 7.145 21.641 -12.422 1 61.25 8 GLU B N 1
ATOM 1551 C CA . GLU B 1 8 ? 6.672 21.625 -11.039 1 61.25 8 GLU B CA 1
ATOM 1552 C C . GLU B 1 8 ? 6.418 23.031 -10.531 1 61.25 8 GLU B C 1
ATOM 1554 O O . GLU B 1 8 ? 7.32 23.875 -10.539 1 61.25 8 GLU B O 1
ATOM 1559 N N . GLN B 1 9 ? 5.184 23.531 -10.539 1 76.44 9 GLN B N 1
ATOM 1560 C CA . GLN B 1 9 ? 4.801 24.812 -9.969 1 76.44 9 GLN B CA 1
ATOM 1561 C C . GLN B 1 9 ? 5.223 24.922 -8.508 1 76.44 9 GLN B C 1
ATOM 1563 O O . GLN B 1 9 ? 5.094 23.953 -7.75 1 76.44 9 GLN B O 1
ATOM 1568 N N . ASP B 1 10 ? 5.965 25.969 -8.25 1 86.44 10 ASP B N 1
ATOM 1569 C CA . ASP B 1 10 ? 6.383 26.25 -6.879 1 86.44 10 ASP B CA 1
ATOM 1570 C C . ASP B 1 10 ? 5.324 27.062 -6.133 1 86.44 10 ASP B C 1
ATOM 1572 O O . ASP B 1 10 ? 5.121 28.234 -6.418 1 86.44 10 ASP B O 1
ATOM 1576 N N . TYR B 1 11 ? 4.652 26.469 -5.266 1 95.19 11 TYR B N 1
ATOM 1577 C CA . TYR B 1 11 ? 3.617 27.125 -4.473 1 95.19 11 TYR B CA 1
ATOM 1578 C C . TYR B 1 11 ? 4.207 27.75 -3.217 1 95.19 11 TYR B C 1
ATOM 1580 O O . TYR B 1 11 ? 5.137 27.219 -2.619 1 95.19 11 TYR B O 1
ATOM 1588 N N . GLU B 1 12 ? 3.646 28.859 -2.84 1 96.75 12 GLU B N 1
ATOM 1589 C CA . GLU B 1 12 ? 4.125 29.578 -1.666 1 96.75 12 GLU B CA 1
ATOM 1590 C C . GLU B 1 12 ? 3.775 28.844 -0.38 1 96.75 12 GLU B C 1
ATOM 1592 O O . GLU B 1 12 ? 2.633 28.422 -0.19 1 96.75 12 GLU B O 1
ATOM 1597 N N . ILE B 1 13 ? 4.758 28.719 0.438 1 98.06 13 ILE B N 1
ATOM 1598 C CA . ILE B 1 13 ? 4.527 28.188 1.775 1 98.06 13 ILE B CA 1
ATOM 1599 C C . ILE B 1 13 ? 4.035 29.297 2.697 1 98.06 13 ILE B C 1
ATOM 1601 O O . ILE B 1 13 ? 4.742 30.281 2.93 1 98.06 13 ILE B O 1
ATOM 1605 N N . THR B 1 14 ? 2.863 29.094 3.27 1 98.56 14 THR B N 1
ATOM 1606 C CA . THR B 1 14 ? 2.25 30.125 4.09 1 98.56 14 THR B CA 1
ATOM 1607 C C . THR B 1 14 ? 2.459 29.844 5.574 1 98.56 14 THR B C 1
ATOM 1609 O O . THR B 1 14 ? 2.457 30.75 6.398 1 98.56 14 THR B O 1
ATOM 1612 N N . HIS B 1 15 ? 2.537 28.625 5.996 1 98.62 15 HIS B N 1
ATOM 1613 C CA . HIS B 1 15 ? 2.725 28.156 7.367 1 98.62 15 HIS B CA 1
ATOM 1614 C C . HIS B 1 15 ? 3.754 27.031 7.434 1 98.62 15 HIS B C 1
ATOM 1616 O O . HIS B 1 15 ? 3.943 26.297 6.461 1 98.62 15 HIS B O 1
ATOM 1622 N N . ARG B 1 16 ? 4.41 26.938 8.547 1 98.75 16 ARG B N 1
ATOM 1623 C CA . ARG B 1 16 ? 5.262 25.797 8.875 1 98.75 16 ARG B CA 1
ATOM 1624 C C . ARG B 1 16 ? 4.82 25.141 10.18 1 98.75 16 ARG B C 1
ATOM 1626 O O . ARG B 1 16 ? 4.602 25.812 11.18 1 98.75 16 ARG B O 1
ATOM 1633 N N . VAL B 1 17 ? 4.617 23.875 10.102 1 98.88 17 VAL B N 1
ATOM 1634 C CA . VAL B 1 17 ? 4.27 23.094 11.289 1 98.88 17 VAL B CA 1
ATOM 1635 C C . VAL B 1 17 ? 5.289 21.984 11.492 1 98.88 17 VAL B C 1
ATOM 1637 O O . VAL B 1 17 ? 6.098 21.703 10.609 1 98.88 17 VAL B O 1
ATOM 1640 N N . TYR B 1 18 ? 5.293 21.438 12.703 1 98.81 18 TYR B N 1
ATOM 1641 C CA . TYR B 1 18 ? 6.223 20.344 12.969 1 98.81 18 TYR B CA 1
ATOM 1642 C C . TYR B 1 18 ? 5.512 19.172 13.625 1 98.81 18 TYR B C 1
ATOM 1644 O O . TYR B 1 18 ? 4.48 19.344 14.273 1 98.81 18 TYR B O 1
ATOM 1652 N N . LEU B 1 19 ? 5.996 18.016 13.438 1 98.94 19 LEU B N 1
ATOM 1653 C CA . LEU B 1 19 ? 5.68 16.766 14.125 1 98.94 19 LEU B CA 1
ATOM 1654 C C . LEU B 1 19 ? 6.938 16.141 14.727 1 98.94 19 LEU B C 1
ATOM 1656 O O . LEU B 1 19 ? 7.883 15.828 14 1 98.94 19 LEU B O 1
ATOM 1660 N N . ASP B 1 20 ? 6.996 16.016 15.977 1 98.88 20 ASP B N 1
ATOM 1661 C CA . ASP B 1 20 ? 8.047 15.242 16.641 1 98.88 20 ASP B CA 1
ATOM 1662 C C . ASP B 1 20 ? 7.684 13.766 16.719 1 98.88 20 ASP B C 1
ATOM 1664 O O . ASP B 1 20 ? 6.598 13.414 17.172 1 98.88 20 ASP B O 1
ATOM 1668 N N . ILE B 1 21 ? 8.672 12.953 16.344 1 98.88 21 ILE B N 1
ATOM 1669 C CA . ILE B 1 21 ? 8.32 11.555 16.109 1 98.88 21 ILE B CA 1
ATOM 1670 C C . ILE B 1 21 ? 9.055 10.672 17.109 1 98.88 21 ILE B C 1
ATOM 1672 O O . ILE B 1 21 ? 10.266 10.812 17.312 1 98.88 21 ILE B O 1
ATOM 1676 N N . ASP B 1 22 ? 8.297 9.805 17.719 1 98.75 22 ASP B N 1
ATOM 1677 C CA . ASP B 1 22 ? 8.852 8.703 18.5 1 98.75 22 ASP B CA 1
ATOM 1678 C C . ASP B 1 22 ? 8.57 7.359 17.844 1 98.75 22 ASP B C 1
ATOM 1680 O O . ASP B 1 22 ? 7.469 7.129 17.344 1 98.75 22 ASP B O 1
ATOM 1684 N N . ILE B 1 23 ? 9.523 6.48 17.812 1 98.31 23 ILE B N 1
ATOM 1685 C CA . ILE B 1 23 ? 9.344 5.086 17.422 1 98.31 23 ILE B CA 1
ATOM 1686 C C . ILE B 1 23 ? 9.641 4.18 18.609 1 98.31 23 ILE B C 1
ATOM 1688 O O . ILE B 1 23 ? 10.742 4.207 19.172 1 98.31 23 ILE B O 1
ATOM 1692 N N . ASP B 1 24 ? 8.664 3.449 19.031 1 97.75 24 ASP B N 1
ATOM 1693 C CA . ASP B 1 24 ? 8.75 2.584 20.203 1 97.75 24 ASP B CA 1
ATOM 1694 C C . ASP B 1 24 ? 9.242 3.359 21.422 1 97.75 24 ASP B C 1
ATOM 1696 O O . ASP B 1 24 ? 10.141 2.902 22.125 1 97.75 24 ASP B O 1
ATOM 1700 N N . 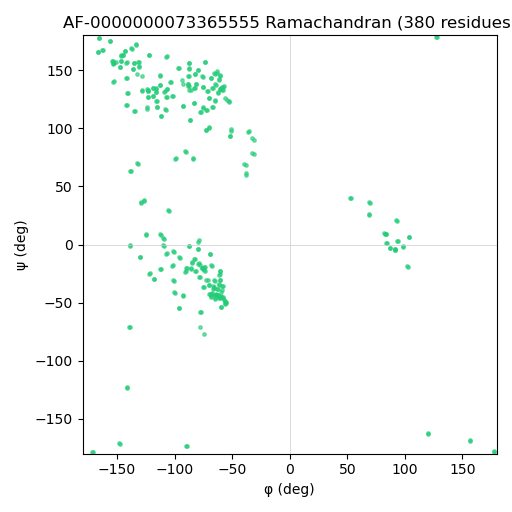GLY B 1 25 ? 8.75 4.504 21.484 1 96.88 25 GLY B N 1
ATOM 1701 C CA . GLY B 1 25 ? 8.992 5.312 22.672 1 96.88 25 GLY B CA 1
ATOM 1702 C C . GLY B 1 25 ? 10.312 6.066 22.625 1 96.88 25 GLY B C 1
ATOM 1703 O O . GLY B 1 25 ? 10.641 6.805 23.547 1 96.88 25 GLY B O 1
ATOM 1704 N N . GLN B 1 26 ? 11.016 5.918 21.547 1 97.69 26 GLN B N 1
ATOM 1705 C CA . GLN B 1 26 ? 12.289 6.613 21.391 1 97.69 26 GLN B CA 1
ATOM 1706 C C . GLN B 1 26 ? 12.172 7.762 20.391 1 97.69 26 GLN B C 1
ATOM 1708 O O . GLN B 1 26 ? 11.688 7.574 19.281 1 97.69 26 GLN B O 1
ATOM 1713 N N . ARG B 1 27 ? 12.719 8.883 20.812 1 98.19 27 ARG B N 1
ATOM 1714 C CA . ARG B 1 27 ? 12.695 10.062 19.953 1 98.19 27 ARG B CA 1
ATOM 1715 C C . ARG B 1 27 ? 13.523 9.828 18.688 1 98.19 27 ARG B C 1
ATOM 1717 O O . ARG B 1 27 ? 14.711 9.516 18.766 1 98.19 27 ARG B O 1
ATOM 1724 N N . GLN B 1 28 ? 12.859 10.008 17.594 1 98 28 GLN B N 1
ATOM 1725 C CA . GLN B 1 28 ? 13.547 9.82 16.328 1 98 28 GLN B CA 1
ATOM 1726 C C . GLN B 1 28 ? 13.961 11.164 15.727 1 98 28 GLN B C 1
ATOM 1728 O O . GLN B 1 28 ? 15.039 11.273 15.125 1 98 28 GLN B O 1
ATOM 1733 N N . GLY B 1 29 ? 13.047 12.148 15.836 1 98.5 29 GLY B N 1
ATOM 1734 C CA . GLY B 1 29 ? 13.328 13.461 15.273 1 98.5 29 GLY B CA 1
ATOM 1735 C C . GLY B 1 29 ? 12.078 14.258 14.953 1 98.5 29 GLY B C 1
ATOM 1736 O O . GLY B 1 29 ? 11 13.977 15.484 1 98.5 29 GLY B O 1
ATOM 1737 N N . ARG B 1 30 ? 12.383 15.398 14.172 1 98.62 30 ARG B N 1
ATOM 1738 C CA . ARG B 1 30 ? 11.305 16.328 13.82 1 98.62 30 ARG B CA 1
ATOM 1739 C C . ARG B 1 30 ? 11.094 16.359 12.312 1 98.62 30 ARG B C 1
ATOM 1741 O O . ARG B 1 30 ? 12.055 16.375 11.547 1 98.62 30 ARG B O 1
ATOM 1748 N N . ILE B 1 31 ? 9.852 16.297 11.906 1 98.88 31 ILE B N 1
ATOM 1749 C CA . ILE B 1 31 ? 9.438 16.562 10.531 1 98.88 31 ILE B CA 1
ATOM 1750 C C . ILE B 1 31 ? 8.828 17.969 10.453 1 98.88 31 ILE B C 1
ATOM 1752 O O . ILE B 1 31 ? 7.941 18.312 11.242 1 98.88 31 ILE B O 1
ATOM 1756 N N . VAL B 1 32 ? 9.297 18.766 9.562 1 98.88 32 VAL B N 1
ATOM 1757 C CA . VAL B 1 32 ? 8.719 20.094 9.32 1 98.88 32 VAL B CA 1
ATOM 1758 C C . VAL B 1 32 ? 7.988 20.109 7.984 1 98.88 32 VAL B C 1
ATOM 1760 O O . VAL B 1 32 ? 8.539 19.672 6.965 1 98.88 32 VAL B O 1
ATOM 1763 N N . ILE B 1 33 ? 6.805 20.594 8.016 1 98.88 33 ILE B N 1
ATOM 1764 C CA . ILE B 1 33 ? 5.941 20.609 6.836 1 98.88 33 ILE B CA 1
ATOM 1765 C C . ILE B 1 33 ? 5.602 22.062 6.469 1 98.88 33 ILE B C 1
ATOM 1767 O O . ILE B 1 33 ? 5.191 22.844 7.328 1 98.88 33 ILE B O 1
ATOM 1771 N N . GLY B 1 34 ? 5.828 22.406 5.219 1 98.81 34 GLY B N 1
ATOM 1772 C CA . GLY B 1 34 ? 5.305 23.656 4.672 1 98.81 34 GLY B CA 1
ATOM 1773 C C . GLY B 1 34 ? 3.908 23.5 4.098 1 98.81 34 GLY B C 1
ATOM 1774 O O . GLY B 1 34 ? 3.621 22.547 3.385 1 98.81 34 GLY B O 1
ATOM 1775 N N . LEU B 1 35 ? 3.043 24.469 4.395 1 98.88 35 LEU B N 1
ATOM 1776 C CA . LEU B 1 35 ? 1.642 24.359 4.008 1 98.88 35 LEU B CA 1
ATOM 1777 C C . LEU B 1 35 ? 1.292 25.406 2.939 1 98.88 35 LEU B C 1
ATOM 1779 O O . LEU B 1 35 ? 1.768 26.531 2.992 1 98.88 35 LEU B O 1
ATOM 1783 N N . TYR B 1 36 ? 0.421 25 2.064 1 98.69 36 TYR B N 1
ATOM 1784 C CA . TYR B 1 36 ? 0.031 25.844 0.944 1 98.69 36 TYR B CA 1
ATOM 1785 C C . TYR B 1 36 ? -1.292 26.547 1.226 1 98.69 36 TYR B C 1
ATOM 1787 O O . TYR B 1 36 ? -2.287 26.312 0.539 1 98.69 36 TYR B O 1
ATOM 1795 N N . GLY B 1 37 ? -1.255 27.547 2.084 1 98.69 37 GLY B N 1
ATOM 1796 C CA . GLY B 1 37 ? -2.457 28.188 2.586 1 98.69 37 GLY B CA 1
ATOM 1797 C C . GLY B 1 37 ? -3.117 29.094 1.565 1 98.69 37 GLY B C 1
ATOM 1798 O O . GLY B 1 37 ? -4.293 29.453 1.705 1 98.69 37 GLY B O 1
ATOM 1799 N N . GLU B 1 38 ? -2.41 29.531 0.532 1 98.5 38 GLU B N 1
ATOM 1800 C CA . GLU B 1 38 ? -3.018 30.359 -0.505 1 98.5 38 GLU B CA 1
ATOM 1801 C C . GLU B 1 38 ? -3.842 29.516 -1.474 1 98.5 38 GLU B C 1
ATOM 1803 O O . GLU B 1 38 ? -4.82 30 -2.049 1 98.5 38 GLU B O 1
ATOM 1808 N N . VAL B 1 39 ? -3.51 28.312 -1.64 1 98.62 39 VAL B N 1
ATOM 1809 C CA . VAL B 1 39 ? -4.133 27.453 -2.648 1 98.62 39 VAL B CA 1
ATOM 1810 C C . VAL B 1 39 ? -5.301 26.703 -2.033 1 98.62 39 VAL B C 1
ATOM 1812 O O . VAL B 1 39 ? -6.359 26.562 -2.654 1 98.62 39 VAL B O 1
ATOM 1815 N N . VAL B 1 40 ? -5.148 26.172 -0.836 1 98.81 40 VAL B N 1
ATOM 1816 C CA . VAL B 1 40 ? -6.18 25.406 -0.148 1 98.81 40 VAL B CA 1
ATOM 1817 C C . VAL B 1 40 ? -6.312 25.891 1.294 1 98.81 40 VAL B C 1
ATOM 1819 O O . VAL B 1 40 ? -6.051 25.125 2.234 1 98.81 40 VAL B O 1
ATOM 1822 N N . PRO B 1 41 ? -6.816 27.047 1.505 1 98.81 41 PRO B N 1
ATOM 1823 C CA . PRO B 1 41 ? -6.809 27.688 2.814 1 98.81 41 PRO B CA 1
ATOM 1824 C C . PRO B 1 41 ? -7.602 26.922 3.865 1 98.81 41 PRO B C 1
ATOM 1826 O O . PRO B 1 41 ? -7.203 26.875 5.031 1 98.81 41 PRO B O 1
ATOM 1829 N N . LYS B 1 42 ? -8.727 26.328 3.549 1 98.75 42 LYS B N 1
ATOM 1830 C CA . LYS B 1 42 ? -9.523 25.609 4.535 1 98.75 42 LYS B CA 1
ATOM 1831 C C . LYS B 1 42 ? -8.812 24.344 5.008 1 98.75 42 LYS B C 1
ATOM 1833 O O . LYS B 1 42 ? -8.805 24.031 6.203 1 98.75 42 LYS B O 1
ATOM 1838 N N . THR B 1 43 ? -8.266 23.609 4.074 1 98.88 43 THR B N 1
ATOM 1839 C CA . THR B 1 43 ? -7.527 22.406 4.402 1 98.88 43 THR B CA 1
ATOM 1840 C C . THR B 1 43 ? -6.324 22.719 5.285 1 98.88 43 THR B C 1
ATOM 1842 O O . THR B 1 43 ? -6.086 22.047 6.289 1 98.88 43 THR B O 1
ATOM 1845 N N . VAL B 1 44 ? -5.602 23.719 4.914 1 98.88 44 VAL B N 1
ATOM 1846 C CA . VAL B 1 44 ? -4.414 24.141 5.648 1 98.88 44 VAL B CA 1
ATOM 1847 C C . VAL B 1 44 ? -4.805 24.578 7.062 1 98.88 44 VAL B C 1
ATOM 1849 O O . VAL B 1 44 ? -4.137 24.203 8.031 1 98.88 44 VAL B O 1
ATOM 1852 N N . GLU B 1 45 ? -5.859 25.312 7.207 1 98.69 45 GLU B N 1
ATOM 1853 C CA . GLU B 1 45 ? -6.281 25.75 8.531 1 98.69 45 GLU B CA 1
ATOM 1854 C C . GLU B 1 45 ? -6.664 24.562 9.414 1 98.69 45 GLU B C 1
ATOM 1856 O O . GLU B 1 45 ? -6.336 24.531 10.602 1 98.69 45 GLU B O 1
ATOM 1861 N N . ASN B 1 46 ? -7.398 23.609 8.875 1 98.69 46 ASN B N 1
ATOM 1862 C CA . ASN B 1 46 ? -7.746 22.391 9.609 1 98.69 46 ASN B CA 1
ATOM 1863 C C . ASN B 1 46 ? -6.504 21.672 10.125 1 98.69 46 ASN B C 1
ATOM 1865 O O . ASN B 1 46 ? -6.418 21.359 11.312 1 98.69 46 ASN B O 1
ATOM 1869 N N . PHE B 1 47 ? -5.488 21.438 9.242 1 98.81 47 PHE B N 1
ATOM 1870 C CA . PHE B 1 47 ? -4.277 20.719 9.609 1 98.81 47 PHE B CA 1
ATOM 1871 C C . PHE B 1 47 ? -3.475 21.484 10.648 1 98.81 47 PHE B C 1
ATOM 1873 O O . PHE B 1 47 ? -3.006 20.922 11.633 1 98.81 47 PHE B O 1
ATOM 1880 N N . ARG B 1 48 ? -3.318 22.781 10.375 1 98.69 48 ARG B N 1
ATOM 1881 C CA . ARG B 1 48 ? -2.602 23.656 11.305 1 98.69 48 ARG B CA 1
ATOM 1882 C C . ARG B 1 48 ? -3.23 23.609 12.695 1 98.69 48 ARG B C 1
ATOM 1884 O O . ARG B 1 48 ? -2.525 23.5 13.695 1 98.69 48 ARG B O 1
ATOM 1891 N N . ALA B 1 49 ? -4.539 23.75 12.773 1 98.56 49 ALA B N 1
ATOM 1892 C CA . ALA B 1 49 ? -5.254 23.719 14.047 1 98.56 49 ALA B 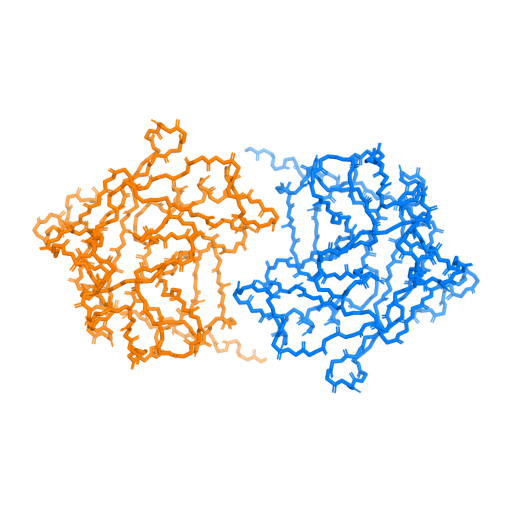CA 1
ATOM 1893 C C . ALA B 1 49 ? -5.031 22.406 14.781 1 98.56 49 ALA B C 1
ATOM 1895 O O . ALA B 1 49 ? -4.848 22.391 16 1 98.56 49 ALA B O 1
ATOM 1896 N N . LEU B 1 50 ? -5.008 21.312 14.07 1 98.69 50 LEU B N 1
ATOM 1897 C CA . LEU B 1 50 ? -4.797 20 14.672 1 98.69 50 LEU B CA 1
ATOM 1898 C C . LEU B 1 50 ? -3.35 19.828 15.117 1 98.69 50 LEU B C 1
ATOM 1900 O O . LEU B 1 50 ? -3.07 19.109 16.078 1 98.69 50 LEU B O 1
ATOM 1904 N N . CYS B 1 51 ? -2.396 20.469 14.438 1 98.75 51 CYS B N 1
ATOM 1905 C CA . CYS B 1 51 ? -1.015 20.469 14.906 1 98.75 51 CYS B CA 1
ATOM 1906 C C . CYS B 1 51 ? -0.876 21.219 16.219 1 98.75 51 CYS B C 1
ATOM 1908 O O . CYS B 1 51 ? -0.123 20.797 17.109 1 98.75 51 CYS B O 1
ATOM 1910 N N . THR B 1 52 ? -1.62 22.297 16.344 1 98.19 52 THR B N 1
ATOM 1911 C CA . THR B 1 52 ? -1.453 23.188 17.484 1 98.19 52 THR B CA 1
ATOM 1912 C C . THR B 1 52 ? -2.375 22.766 18.625 1 98.19 52 THR B C 1
ATOM 1914 O O . THR B 1 52 ? -2.139 23.109 19.781 1 98.19 52 THR B O 1
ATOM 1917 N N . GLY B 1 53 ? -3.395 22.094 18.312 1 97.12 53 GLY B N 1
ATOM 1918 C CA . GLY B 1 53 ? -4.363 21.703 19.328 1 97.12 53 GLY B CA 1
ATOM 1919 C C . GLY B 1 53 ? -5.145 22.875 19.891 1 97.12 53 GLY B C 1
ATOM 1920 O O . GLY B 1 53 ? -5.566 22.859 21.047 1 97.12 53 GLY B O 1
ATOM 1921 N N . THR B 1 54 ? -5.277 23.906 19.141 1 89.44 54 THR B N 1
ATOM 1922 C CA . THR B 1 54 ? -5.895 25.125 19.625 1 89.44 54 THR B CA 1
ATOM 1923 C C . THR B 1 54 ? -7.414 24.984 19.688 1 89.44 54 THR B C 1
ATOM 1925 O O . THR B 1 54 ? -8.094 25.75 20.375 1 89.44 54 THR B O 1
ATOM 1928 N N . LYS B 1 55 ? -7.867 24.016 18.922 1 85.44 55 LYS B N 1
ATOM 1929 C CA . LYS B 1 55 ? -9.297 23.734 18.969 1 85.44 55 LYS B CA 1
ATOM 1930 C C . LYS B 1 55 ? -9.609 22.641 20 1 85.44 55 LYS B C 1
ATOM 1932 O O . LYS B 1 55 ? -8.836 21.688 20.141 1 85.44 55 LYS B O 1
ATOM 1937 N N . HIS B 1 56 ? -10.633 22.844 20.703 1 81.62 56 HIS B N 1
ATOM 1938 C CA . HIS B 1 56 ? -10.906 21.984 21.859 1 81.62 56 HIS B CA 1
ATOM 1939 C C . HIS B 1 56 ? -11.406 20.609 21.422 1 81.62 56 HIS B C 1
ATOM 1941 O O . HIS B 1 56 ? -10.773 19.594 21.703 1 81.62 56 HIS B O 1
ATOM 1947 N N . LYS B 1 57 ? -12.625 20.469 21.031 1 92.5 57 LYS B N 1
ATOM 1948 C CA . LYS B 1 57 ? -13.172 19.156 20.719 1 92.5 57 LYS B CA 1
ATOM 1949 C C . LYS B 1 57 ? -13.836 19.156 19.344 1 92.5 57 LYS B C 1
ATOM 1951 O O . LYS B 1 57 ? -14.398 20.156 18.922 1 92.5 57 LYS B O 1
ATOM 1956 N N . GLY B 1 58 ? -13.688 18.078 18.75 1 94.56 58 GLY B N 1
ATOM 1957 C CA . GLY B 1 58 ? -14.359 17.875 17.469 1 94.56 58 GLY B CA 1
ATOM 1958 C C . GLY B 1 58 ? -15.758 17.297 17.625 1 94.56 58 GLY B C 1
ATOM 1959 O O . GLY B 1 58 ? -16.281 17.203 18.734 1 94.56 58 GLY B O 1
ATOM 1960 N N . ALA B 1 59 ? -16.297 17 16.5 1 95.62 59 ALA B N 1
ATOM 1961 C CA . ALA B 1 59 ? -17.656 16.438 16.453 1 95.62 59 ALA B CA 1
ATOM 1962 C C . ALA B 1 59 ? -17.719 15.109 17.203 1 95.62 59 ALA B C 1
ATOM 1964 O O . ALA B 1 59 ? -18.766 14.75 17.75 1 95.62 59 ALA B O 1
ATOM 1965 N N . SER B 1 60 ? -16.688 14.43 17.328 1 96.19 60 SER B N 1
ATOM 1966 C CA . SER B 1 60 ? -16.625 13.141 18 1 96.19 60 SER B CA 1
ATOM 1967 C C . SER B 1 60 ? -16.578 13.312 19.516 1 96.19 60 SER B C 1
ATOM 1969 O O . SER B 1 60 ? -16.766 12.352 20.266 1 96.19 60 SER B O 1
ATOM 1971 N N . GLY B 1 61 ? -16.266 14.484 19.906 1 96.25 61 GLY B N 1
ATOM 1972 C CA . GLY B 1 61 ? -16.016 14.742 21.312 1 96.25 61 GLY B CA 1
ATOM 1973 C C . GLY B 1 61 ? -14.555 14.586 21.703 1 96.25 61 GLY B C 1
ATOM 1974 O O . GLY B 1 61 ? -14.18 14.852 22.844 1 96.25 61 GLY B O 1
ATOM 1975 N N . LYS B 1 62 ? -13.773 14.195 20.797 1 96.5 62 LYS B N 1
ATOM 1976 C CA . LYS B 1 62 ? -12.344 14.023 21.047 1 96.5 62 LYS B CA 1
ATOM 1977 C C . LYS B 1 62 ? -11.586 15.32 20.812 1 96.5 62 LYS B C 1
ATOM 1979 O O . LYS B 1 62 ? -12.062 16.203 20.078 1 96.5 62 LYS B O 1
ATOM 1984 N N . ALA B 1 63 ? -10.43 15.398 21.469 1 96.81 63 ALA B N 1
ATOM 1985 C CA . ALA B 1 63 ? -9.562 16.547 21.234 1 96.81 63 ALA B CA 1
ATOM 1986 C C . ALA B 1 63 ? -9.055 16.578 19.797 1 96.81 63 ALA B C 1
ATOM 1988 O O . ALA B 1 63 ? -8.688 15.539 19.25 1 96.81 63 ALA B O 1
ATOM 1989 N N . LEU B 1 64 ? -9.062 17.766 19.219 1 98.12 64 LEU B N 1
ATOM 1990 C CA . LEU B 1 64 ? -8.492 17.969 17.906 1 98.12 64 LEU B CA 1
ATOM 1991 C C . LEU B 1 64 ? -7.012 18.344 18 1 98.12 64 LEU B C 1
ATOM 1993 O O . LEU B 1 64 ? -6.652 19.516 17.875 1 98.12 64 LEU B O 1
ATOM 1997 N N . HIS B 1 65 ? -6.211 17.328 18.203 1 98.5 65 HIS B N 1
ATOM 1998 C CA . HIS B 1 65 ? -4.773 17.5 18.359 1 98.5 65 HIS B CA 1
ATOM 1999 C C . HIS B 1 65 ? -4.004 16.266 17.922 1 98.5 65 HIS B C 1
ATOM 2001 O O . HIS B 1 65 ? -4.398 15.141 18.25 1 98.5 65 HIS B O 1
ATOM 2007 N N . TYR B 1 66 ? -2.859 16.469 17.266 1 98.69 66 TYR B N 1
ATOM 2008 C CA . TYR B 1 66 ? -2.088 15.352 16.75 1 98.69 66 TYR B CA 1
ATOM 2009 C C . TYR B 1 66 ? -1.156 14.789 17.812 1 98.69 66 TYR B C 1
ATOM 2011 O O . TYR B 1 66 ? -0.65 13.672 17.688 1 98.69 66 TYR B O 1
ATOM 2019 N N . LYS B 1 67 ? -0.848 15.602 18.844 1 98.44 67 LYS B N 1
ATOM 2020 C CA . LYS B 1 67 ? 0.018 15.086 19.906 1 98.44 67 LYS B CA 1
ATOM 2021 C C . LYS B 1 67 ? -0.505 13.766 20.453 1 98.44 67 LYS B C 1
ATOM 2023 O O . LYS B 1 67 ? -1.667 13.664 20.844 1 98.44 67 LYS B O 1
ATOM 2028 N N . GLY B 1 68 ? 0.361 12.766 20.375 1 98.5 68 GLY B N 1
ATOM 2029 C CA . GLY B 1 68 ? 0.021 11.461 20.922 1 98.5 68 GLY B CA 1
ATOM 2030 C C . GLY B 1 68 ? -0.626 10.547 19.906 1 98.5 68 GLY B C 1
ATOM 2031 O O . GLY B 1 68 ? -0.895 9.375 20.188 1 98.5 68 GLY B O 1
ATOM 2032 N N . ILE B 1 69 ? -0.892 10.977 18.75 1 98.75 69 ILE B N 1
ATOM 2033 C CA . ILE B 1 69 ? -1.616 10.234 17.734 1 98.75 69 ILE B CA 1
ATOM 2034 C C . ILE B 1 69 ? -0.635 9.398 16.906 1 98.75 69 ILE B C 1
ATOM 2036 O O . ILE B 1 69 ? 0.438 9.883 16.531 1 98.75 69 ILE B O 1
ATOM 2040 N N . PRO B 1 70 ? -0.923 8.203 16.578 1 98.88 70 PRO B N 1
ATOM 2041 C CA . PRO B 1 70 ? 0.008 7.344 15.844 1 98.88 70 PRO B CA 1
ATOM 2042 C C . PRO B 1 70 ? -0.112 7.508 14.328 1 98.88 70 PRO B C 1
ATOM 2044 O O . PRO B 1 70 ? -1.149 7.953 13.836 1 98.88 70 PRO B O 1
ATOM 2047 N N . PHE B 1 71 ? 1.034 7.25 13.656 1 98.94 71 PHE B N 1
ATOM 2048 C CA . PHE B 1 71 ? 0.928 6.75 12.289 1 98.94 71 PHE B CA 1
ATOM 2049 C C . PHE B 1 71 ? 0.444 5.305 12.281 1 98.94 71 PHE B C 1
ATOM 2051 O O . PHE B 1 71 ? 1.167 4.398 12.695 1 98.94 71 PHE B O 1
ATOM 2058 N N . HIS B 1 72 ? -0.734 5.059 11.719 1 98.88 72 HIS B N 1
ATOM 2059 C CA . HIS B 1 72 ? -1.384 3.766 11.914 1 98.88 72 HIS B CA 1
ATOM 2060 C C . HIS B 1 72 ? -1.32 2.92 10.641 1 98.88 72 HIS B C 1
ATOM 2062 O O . HIS B 1 72 ? -1.668 1.737 10.664 1 98.88 72 HIS B O 1
ATOM 2068 N N . ARG B 1 73 ? -0.888 3.396 9.547 1 98.69 73 ARG B N 1
ATOM 2069 C CA . ARG B 1 73 ? -0.72 2.678 8.289 1 98.69 73 ARG B CA 1
ATOM 2070 C C . ARG B 1 73 ? 0.543 3.131 7.562 1 98.69 73 ARG B C 1
ATOM 2072 O O . ARG B 1 73 ? 0.712 4.32 7.281 1 98.69 73 ARG B O 1
ATOM 2079 N N . ILE B 1 74 ? 1.422 2.258 7.32 1 98.44 74 ILE B N 1
ATOM 2080 C CA . ILE B 1 74 ? 2.709 2.545 6.695 1 98.44 74 ILE B CA 1
ATOM 2081 C C . ILE B 1 74 ? 3.006 1.501 5.621 1 98.44 74 ILE B C 1
ATOM 2083 O O . ILE B 1 74 ? 3.129 0.311 5.922 1 98.44 74 ILE B O 1
ATOM 2087 N N . ILE B 1 75 ? 3.051 1.926 4.441 1 96.75 75 ILE B N 1
ATOM 2088 C CA . ILE B 1 75 ? 3.428 1.072 3.318 1 96.75 75 ILE B CA 1
ATOM 2089 C C . ILE B 1 75 ? 4.777 1.521 2.762 1 96.75 75 ILE B C 1
ATOM 2091 O O . ILE B 1 75 ? 4.883 2.592 2.162 1 96.75 75 ILE B O 1
ATOM 2095 N N . SER B 1 76 ? 5.797 0.677 2.971 1 94.75 76 SER B N 1
ATOM 2096 C CA . SER B 1 76 ? 7.125 0.993 2.449 1 94.75 76 SER B CA 1
ATOM 2097 C C . SER B 1 76 ? 7.102 1.141 0.932 1 94.75 76 SER B C 1
ATOM 2099 O O . SER B 1 76 ? 6.457 0.352 0.236 1 94.75 76 SER B O 1
ATOM 2101 N N . GLY B 1 77 ? 7.805 2.256 0.471 1 92.88 77 GLY B N 1
ATOM 2102 C CA . GLY B 1 77 ? 7.824 2.52 -0.958 1 92.88 77 GLY B CA 1
ATOM 2103 C C . GLY B 1 77 ? 6.586 3.248 -1.45 1 92.88 77 GLY B C 1
ATOM 2104 O O . GLY B 1 77 ? 6.336 3.307 -2.654 1 92.88 77 GLY B O 1
ATOM 2105 N N . PHE B 1 78 ? 5.777 3.713 -0.582 1 96.06 78 PHE B N 1
ATOM 2106 C CA . PHE B 1 78 ? 4.562 4.402 -0.994 1 96.06 78 PHE B CA 1
ATOM 2107 C C . PHE B 1 78 ? 4.305 5.621 -0.114 1 96.06 78 PHE B C 1
ATOM 2109 O O . PHE B 1 78 ? 4.602 6.75 -0.505 1 96.06 78 PHE B O 1
ATOM 2116 N N . MET B 1 79 ? 3.895 5.289 1.24 1 98.19 79 MET B N 1
ATOM 2117 C CA . MET B 1 79 ? 3.5 6.422 2.072 1 98.19 79 MET B CA 1
ATOM 2118 C C . MET B 1 79 ? 3.408 6.012 3.539 1 98.19 79 MET B C 1
ATOM 2120 O O . MET B 1 79 ? 3.477 4.824 3.863 1 98.19 79 MET B O 1
ATOM 2124 N N . ILE B 1 80 ? 3.34 7.066 4.426 1 98.88 80 ILE B N 1
ATOM 2125 C CA . ILE B 1 80 ? 2.98 6.906 5.828 1 98.88 80 ILE B CA 1
ATOM 2126 C C . ILE B 1 80 ? 1.71 7.695 6.133 1 98.88 80 ILE B C 1
ATOM 2128 O O . ILE B 1 80 ? 1.54 8.82 5.648 1 98.88 80 ILE B O 1
ATOM 2132 N N . GLN B 1 81 ? 0.79 7.062 6.844 1 98.88 81 GLN B N 1
ATOM 2133 C CA . GLN B 1 81 ? -0.52 7.648 7.117 1 98.88 81 GLN B CA 1
ATOM 2134 C C . GLN B 1 81 ? -0.784 7.73 8.617 1 98.88 81 GLN B C 1
ATOM 2136 O O . GLN B 1 81 ? -0.498 6.789 9.359 1 98.88 81 GLN B O 1
ATOM 2141 N N . GLY B 1 82 ? -1.261 8.953 9.086 1 98.81 82 GLY B N 1
ATOM 2142 C CA . GLY B 1 82 ? -1.662 9.195 10.461 1 98.81 82 GLY B CA 1
ATOM 2143 C C . GLY B 1 82 ? -2.787 10.203 10.586 1 98.81 82 GLY B C 1
ATOM 2144 O O . GLY B 1 82 ? -3.482 10.492 9.617 1 98.81 82 GLY B O 1
ATOM 2145 N N . GLY B 1 83 ? -3.049 10.57 11.852 1 98.75 83 GLY B N 1
ATOM 2146 C CA . GLY B 1 83 ? -3.912 11.719 12.094 1 98.75 83 GLY B CA 1
ATOM 2147 C C . GLY B 1 83 ? -5.312 11.328 12.531 1 98.75 83 GLY B C 1
ATOM 2148 O O . GLY B 1 83 ? -6.195 12.18 12.633 1 98.75 83 GLY B O 1
ATOM 2149 N N . ASP B 1 84 ? -5.57 10.047 12.781 1 98.69 84 ASP B N 1
ATOM 2150 C CA . ASP B 1 84 ? -6.852 9.672 13.367 1 98.69 84 ASP B CA 1
ATOM 2151 C C . ASP B 1 84 ? -6.926 10.078 14.836 1 98.69 84 ASP B C 1
ATOM 2153 O O . ASP B 1 84 ? -6.531 9.32 15.719 1 98.69 84 ASP B O 1
ATOM 2157 N N . VAL B 1 85 ? -7.543 11.172 15.078 1 98.5 85 VAL B N 1
ATOM 2158 C CA . VAL B 1 85 ? -7.574 11.734 16.422 1 98.5 85 VAL B CA 1
ATOM 2159 C C . VAL B 1 85 ? -8.742 11.141 17.203 1 98.5 85 VAL B C 1
ATOM 2161 O O . VAL B 1 85 ? -8.945 11.453 18.375 1 98.5 85 VAL B O 1
ATOM 2164 N N . VAL B 1 86 ? -9.523 10.281 16.594 1 98.12 86 VAL B N 1
ATOM 2165 C CA . VAL B 1 86 ? -10.711 9.727 17.234 1 98.12 86 VAL B CA 1
ATOM 2166 C C . VAL B 1 86 ? -10.375 8.375 17.859 1 98.12 86 VAL B C 1
ATOM 2168 O O . VAL B 1 86 ? -10.523 8.195 19.078 1 98.12 86 VAL B O 1
ATOM 2171 N N . TYR B 1 87 ? -9.836 7.457 17.078 1 98.06 87 TYR B N 1
ATOM 2172 C CA . TYR B 1 87 ? -9.594 6.102 17.562 1 98.06 87 TYR B CA 1
ATOM 2173 C C . TYR B 1 87 ? -8.117 5.742 17.438 1 98.06 87 TYR B C 1
ATOM 2175 O O . TYR B 1 87 ? -7.656 4.781 18.062 1 98.06 87 TYR B O 1
ATOM 2183 N N . GLY B 1 88 ? -7.375 6.379 16.516 1 98.19 88 GLY B N 1
ATOM 2184 C CA . GLY B 1 88 ? -5.957 6.125 16.328 1 98.19 88 GLY B CA 1
ATOM 2185 C C . GLY B 1 88 ? -5.684 4.93 15.438 1 98.19 88 GLY B C 1
ATOM 2186 O O . GLY B 1 88 ? -4.531 4.527 15.266 1 98.19 88 GLY B O 1
ATOM 2187 N N . ASP B 1 89 ? -6.754 4.402 14.812 1 97.69 89 ASP B N 1
ATOM 2188 C CA . ASP B 1 89 ? -6.566 3.17 14.055 1 97.69 89 ASP B CA 1
ATOM 2189 C C . ASP B 1 89 ? -7.031 3.338 12.609 1 97.69 89 ASP B C 1
ATOM 2191 O O . ASP B 1 89 ? -7.164 2.354 11.883 1 97.69 89 ASP B O 1
ATOM 2195 N N . GLY B 1 90 ? -7.324 4.469 12.234 1 97.69 90 GLY B N 1
ATOM 2196 C CA . GLY B 1 90 ? -7.637 4.754 10.844 1 97.69 90 GLY B CA 1
ATOM 2197 C C . GLY B 1 90 ? -9.125 4.797 10.57 1 97.69 90 GLY B C 1
ATOM 2198 O O . GLY B 1 90 ? -9.547 5.129 9.453 1 97.69 90 GLY B O 1
ATOM 2199 N N . ARG B 1 91 ? -10 4.555 11.586 1 96.12 91 ARG B N 1
ATOM 2200 C CA . ARG B 1 91 ? -11.438 4.488 11.336 1 96.12 91 ARG B CA 1
ATOM 2201 C C . ARG B 1 91 ? -12.102 5.824 11.641 1 96.12 91 ARG B C 1
ATOM 2203 O O . ARG B 1 91 ? -13.273 6.031 11.297 1 96.12 91 ARG B O 1
ATOM 2210 N N . GLY B 1 92 ? -11.406 6.723 12.258 1 97 92 GLY B N 1
ATOM 2211 C CA . GLY B 1 92 ? -12.016 7.953 12.727 1 97 92 GLY B CA 1
ATOM 2212 C C . GLY B 1 92 ? -11.836 9.117 11.773 1 97 92 GLY B C 1
ATOM 2213 O O . GLY B 1 92 ? -10.859 9.164 11.023 1 97 92 GLY B O 1
ATOM 2214 N N . SER B 1 93 ? -12.773 9.984 11.852 1 94.94 93 SER B N 1
ATOM 2215 C CA . SER B 1 93 ? -12.703 11.234 11.102 1 94.94 93 SER B CA 1
ATOM 2216 C C . SER B 1 93 ? -13.227 12.406 11.938 1 94.94 93 SER B C 1
ATOM 2218 O O . SER B 1 93 ? -14.273 12.289 12.586 1 94.94 93 SER B O 1
ATOM 2220 N N . ASP B 1 94 ? -12.469 13.438 11.977 1 98.19 94 ASP B N 1
ATOM 2221 C CA . ASP B 1 94 ? -12.836 14.672 12.656 1 98.19 94 ASP B CA 1
ATOM 2222 C C . ASP B 1 94 ? -12.125 15.875 12.039 1 98.19 94 ASP B C 1
ATOM 2224 O O . ASP B 1 94 ? -11.156 15.711 11.297 1 98.19 94 ASP B O 1
ATOM 2228 N N . SER B 1 95 ? -12.672 17 12.195 1 98.25 95 SER B N 1
ATOM 2229 C CA . SER B 1 95 ? -12.094 18.234 11.688 1 98.25 95 SER B CA 1
ATOM 2230 C C . SER B 1 95 ? -12.602 19.438 12.469 1 98.25 95 SER B C 1
ATOM 2232 O O . SER B 1 95 ? -13.461 19.312 13.344 1 98.25 95 SER B O 1
ATOM 2234 N N . ILE B 1 96 ? -12.086 20.562 12.172 1 98.06 96 ILE B N 1
ATOM 2235 C CA . ILE B 1 96 ? -12.523 21.781 12.828 1 98.06 96 ILE B CA 1
ATOM 2236 C C . ILE B 1 96 ? -13.828 22.266 12.195 1 98.06 96 ILE B C 1
ATOM 2238 O O . ILE B 1 96 ? -14.461 23.203 12.703 1 98.06 96 ILE B O 1
ATOM 2242 N N . TYR B 1 97 ? -14.289 21.609 11.172 1 97.81 97 TYR B N 1
ATOM 2243 C CA . TYR B 1 97 ? -15.508 22 10.469 1 97.81 97 TYR B CA 1
ATOM 2244 C C . TYR B 1 97 ? -16.609 20.969 10.672 1 97.81 97 TYR B C 1
ATOM 2246 O O . TYR B 1 97 ? -17.656 21.047 10.031 1 97.81 97 TYR B O 1
ATOM 2254 N N . GLY B 1 98 ? -16.406 20.031 11.539 1 96.94 98 GLY B N 1
ATOM 2255 C CA . GLY B 1 98 ? -17.266 18.859 11.695 1 96.94 98 GLY B CA 1
ATOM 2256 C C . GLY B 1 98 ? -16.531 17.562 11.461 1 96.94 98 GLY B C 1
ATOM 2257 O O . GLY B 1 98 ? -15.297 17.5 11.555 1 96.94 98 GLY B O 1
ATOM 2258 N N . SER B 1 99 ? -17.297 16.484 11.242 1 97.25 99 SER B N 1
ATOM 2259 C CA . SER B 1 99 ? -16.656 15.188 11.047 1 97.25 99 SER B CA 1
ATOM 2260 C C . SER B 1 99 ? -15.797 15.18 9.781 1 97.25 99 SER B C 1
ATOM 2262 O O . SER B 1 99 ? -14.688 14.641 9.781 1 97.25 99 SER B O 1
ATOM 2264 N N . VAL B 1 100 ? -16.391 15.773 8.727 1 98.25 100 VAL B N 1
ATOM 2265 C CA . VAL B 1 100 ? -15.68 15.859 7.457 1 98.25 100 VAL B CA 1
ATOM 2266 C C . VAL B 1 100 ? -15.891 17.25 6.844 1 98.25 100 VAL B C 1
ATOM 2268 O O . VAL B 1 100 ? -16.719 18.016 7.32 1 98.25 100 VAL B O 1
ATOM 2271 N N . PHE B 1 101 ? -15.125 17.594 5.781 1 98.62 101 PHE B N 1
ATOM 2272 C CA . PHE B 1 101 ? -15.297 18.828 5.016 1 98.62 101 PHE B CA 1
ATOM 2273 C C . PHE B 1 101 ? -14.953 18.609 3.547 1 98.62 101 PHE B C 1
ATOM 2275 O O . PHE B 1 101 ? -14.242 17.656 3.207 1 98.62 101 PHE B O 1
ATOM 2282 N N . PRO B 1 102 ? -15.422 19.391 2.654 1 98.69 102 PRO B N 1
ATOM 2283 C CA . PRO B 1 102 ? -15.305 19.156 1.214 1 98.69 102 PRO B CA 1
ATOM 2284 C C . PRO B 1 102 ? -13.891 19.406 0.69 1 98.69 102 PRO B C 1
ATOM 2286 O O . PRO B 1 102 ? -13.133 20.172 1.29 1 98.69 102 PRO B O 1
ATOM 2289 N N . ASP B 1 103 ? -13.633 18.734 -0.475 1 98.88 103 ASP B N 1
ATOM 2290 C CA . ASP B 1 103 ? -12.414 19.047 -1.228 1 98.88 103 ASP B CA 1
ATOM 2291 C C . ASP B 1 103 ? -12.414 20.484 -1.707 1 98.88 103 ASP B C 1
ATOM 2293 O O . ASP B 1 103 ? -13.391 20.969 -2.287 1 98.88 103 ASP B O 1
ATOM 2297 N N . GLU B 1 104 ? -11.32 21.188 -1.479 1 98.69 104 GLU B N 1
ATOM 2298 C CA . GLU B 1 104 ? -11.227 22.562 -1.98 1 98.69 104 GLU B CA 1
ATOM 2299 C C . GLU B 1 104 ? -10.914 22.578 -3.473 1 98.69 104 GLU B C 1
ATOM 2301 O O . GLU B 1 104 ? -11.609 23.234 -4.254 1 98.69 104 GLU B O 1
ATOM 2306 N N . ASN B 1 105 ? -9.812 21.969 -3.852 1 98.5 105 ASN B N 1
ATOM 2307 C CA . ASN B 1 105 ? -9.391 21.766 -5.234 1 98.5 105 ASN B CA 1
ATOM 2308 C C . ASN B 1 105 ? -8.273 20.734 -5.336 1 98.5 105 ASN B C 1
ATOM 2310 O O . ASN B 1 105 ? -7.805 20.219 -4.32 1 98.5 105 ASN B O 1
ATOM 2314 N N . PHE B 1 106 ? -7.859 20.453 -6.527 1 98.5 106 PHE B N 1
ATOM 2315 C CA . PHE B 1 106 ? -6.809 19.469 -6.773 1 98.5 106 PHE B CA 1
ATOM 2316 C C . PHE B 1 106 ? -5.699 20.062 -7.625 1 98.5 106 PHE B C 1
ATOM 2318 O O . PHE B 1 106 ? -5.121 19.375 -8.477 1 98.5 106 PHE B O 1
ATOM 2325 N N . LYS B 1 107 ? -5.363 21.328 -7.406 1 97.94 107 LYS B N 1
ATOM 2326 C CA . LYS B 1 107 ? -4.383 22.047 -8.219 1 97.94 107 LYS B CA 1
ATOM 2327 C C . LYS B 1 107 ? -2.973 21.5 -7.977 1 97.94 107 LYS B C 1
ATOM 2329 O O . LYS B 1 107 ? -2.176 21.406 -8.906 1 97.94 107 LYS B O 1
ATOM 2334 N N . ILE B 1 108 ? -2.689 21.266 -6.738 1 97.88 108 ILE B N 1
ATOM 2335 C CA . ILE B 1 108 ? -1.365 20.766 -6.387 1 97.88 108 ILE B CA 1
ATOM 2336 C C . ILE B 1 108 ? -1.309 19.266 -6.609 1 97.88 108 ILE B C 1
ATOM 2338 O O . ILE B 1 108 ? -2.244 18.547 -6.254 1 97.88 108 ILE B O 1
ATOM 2342 N N . LYS B 1 109 ? -0.219 18.797 -7.164 1 97.75 109 LYS B N 1
ATOM 2343 C CA . LYS B 1 109 ? -0.097 17.406 -7.578 1 97.75 109 LYS B CA 1
ATOM 2344 C C . LYS B 1 109 ? 0.826 16.625 -6.641 1 97.75 109 LYS B C 1
ATOM 2346 O O . LYS B 1 109 ? 1.586 17.234 -5.875 1 97.75 109 LYS B O 1
ATOM 2351 N N . HIS B 1 110 ? 0.69 15.266 -6.711 1 97.44 110 HIS B N 1
ATOM 2352 C CA . HIS B 1 110 ? 1.6 14.367 -6.012 1 97.44 110 HIS B CA 1
ATOM 2353 C C . HIS B 1 110 ? 2.863 14.117 -6.828 1 97.44 110 HIS B C 1
ATOM 2355 O O . HIS B 1 110 ? 3.148 12.977 -7.207 1 97.44 110 HIS B O 1
ATOM 2361 N N . SER B 1 111 ? 3.717 15.109 -6.867 1 96.5 111 SER B N 1
ATOM 2362 C CA . SER B 1 111 ? 4.734 15.148 -7.906 1 96.5 111 SER B CA 1
ATOM 2363 C C . SER B 1 111 ? 6.086 14.68 -7.379 1 96.5 111 SER B C 1
ATOM 2365 O O . SER B 1 111 ? 7.051 14.562 -8.141 1 96.5 111 SER B O 1
ATOM 2367 N N . HIS B 1 112 ? 6.219 14.438 -6.18 1 96.38 112 HIS B N 1
ATOM 2368 C CA . HIS B 1 112 ? 7.484 14.055 -5.57 1 96.38 112 HIS B CA 1
ATOM 2369 C C . HIS B 1 112 ? 7.27 13.43 -4.195 1 96.38 112 HIS B C 1
ATOM 2371 O O . HIS B 1 112 ? 6.168 13.508 -3.641 1 96.38 112 HIS B O 1
ATOM 2377 N N . ALA B 1 113 ? 8.344 12.82 -3.703 1 97.38 113 ALA B N 1
ATOM 2378 C CA . ALA B 1 113 ? 8.336 12.367 -2.314 1 97.38 113 ALA B CA 1
ATOM 2379 C C . ALA B 1 113 ? 8.133 13.539 -1.358 1 97.38 113 ALA B C 1
ATOM 2381 O O . ALA B 1 113 ? 8.602 14.648 -1.618 1 97.38 113 ALA B O 1
ATOM 2382 N N . GLY B 1 114 ? 7.453 13.305 -0.312 1 98.62 114 GLY B N 1
ATOM 2383 C CA . GLY B 1 114 ? 7.301 14.312 0.726 1 98.62 114 GLY B CA 1
ATOM 2384 C C . GLY B 1 114 ? 6.047 15.148 0.565 1 98.62 114 GLY B C 1
ATOM 2385 O O . GLY B 1 114 ? 5.816 16.078 1.335 1 98.62 114 GLY B O 1
ATOM 2386 N N . VAL B 1 115 ? 5.215 14.844 -0.43 1 98.56 115 VAL B N 1
ATOM 2387 C CA . VAL B 1 115 ? 3.924 15.516 -0.568 1 98.56 115 VAL B CA 1
ATOM 2388 C C . VAL B 1 115 ? 3.012 15.117 0.592 1 98.56 115 VAL B C 1
ATOM 2390 O O . VAL B 1 115 ? 2.963 13.953 0.983 1 98.56 115 VAL B O 1
ATOM 2393 N N . VAL B 1 116 ? 2.35 16.094 1.184 1 98.94 116 VAL B N 1
ATOM 2394 C CA . VAL B 1 116 ? 1.394 15.875 2.266 1 98.94 116 VAL B CA 1
ATOM 2395 C C . VAL B 1 116 ? -0.028 16.078 1.749 1 98.94 116 VAL B C 1
ATOM 2397 O O . VAL B 1 116 ? -0.344 17.141 1.19 1 98.94 116 VAL B O 1
ATOM 2400 N N . SER B 1 117 ? -0.891 15.055 1.991 1 98.88 117 SER B N 1
ATOM 2401 C CA . SER B 1 117 ? -2.211 15.039 1.371 1 98.88 117 SER B CA 1
ATOM 2402 C C . SER B 1 117 ? -3.268 14.508 2.332 1 98.88 117 SER B C 1
ATOM 2404 O O . SER B 1 117 ? -2.941 13.805 3.291 1 98.88 117 SER B O 1
ATOM 2406 N N . MET B 1 118 ? -4.5 14.891 2.068 1 98.88 118 MET B N 1
ATOM 2407 C CA . MET B 1 118 ? -5.605 14.438 2.908 1 98.88 118 MET B CA 1
ATOM 2408 C C . MET B 1 118 ? -5.957 12.984 2.609 1 98.88 118 MET B C 1
ATOM 2410 O O . MET B 1 118 ? -5.973 12.57 1.448 1 98.88 118 MET B O 1
ATOM 2414 N N . VAL B 1 119 ? -6.16 12.234 3.652 1 98.62 119 VAL B N 1
ATOM 2415 C CA . VAL B 1 119 ? -6.906 10.992 3.516 1 98.62 119 VAL B CA 1
ATOM 2416 C C . VAL B 1 119 ? -8.398 11.289 3.375 1 98.62 119 VAL B C 1
ATOM 2418 O O . VAL B 1 119 ? -8.906 12.227 3.992 1 98.62 119 VAL B O 1
ATOM 2421 N N . ASN B 1 120 ? -9.055 10.484 2.57 1 97.38 120 ASN B N 1
ATOM 2422 C CA . ASN B 1 120 ? -10.508 10.617 2.447 1 97.38 120 ASN B CA 1
ATOM 2423 C C . ASN B 1 120 ? -11.172 9.266 2.199 1 97.38 120 ASN B C 1
ATOM 2425 O O . ASN B 1 120 ? -10.484 8.273 1.939 1 97.38 120 ASN B O 1
ATOM 2429 N N . SER B 1 121 ? -12.5 9.188 2.432 1 95 121 SER B N 1
ATOM 2430 C CA . SER B 1 121 ? -13.289 7.992 2.156 1 95 121 SER B CA 1
ATOM 2431 C C . SER B 1 121 ? -14.141 8.164 0.903 1 95 121 SER B C 1
ATOM 2433 O O . SER B 1 121 ? -15.195 7.535 0.77 1 95 121 SER B O 1
ATOM 2435 N N . GLY B 1 122 ? -13.703 8.945 0.014 1 94.81 122 GLY B N 1
ATOM 2436 C CA . GLY B 1 122 ? -14.406 9.398 -1.175 1 94.81 122 GLY B CA 1
ATOM 2437 C C . GLY B 1 122 ? -14.398 10.906 -1.327 1 94.81 122 GLY B C 1
ATOM 2438 O O . GLY B 1 122 ? -13.852 11.625 -0.483 1 94.81 122 GLY B O 1
ATOM 2439 N N . PRO B 1 123 ? -14.984 11.375 -2.391 1 96.94 123 PRO B N 1
ATOM 2440 C CA . PRO B 1 123 ? -14.984 12.82 -2.619 1 96.94 123 PRO B CA 1
ATOM 2441 C C . PRO B 1 123 ? -15.625 13.594 -1.47 1 96.94 123 PRO B C 1
ATOM 2443 O O . PRO B 1 123 ? -16.609 13.141 -0.887 1 96.94 123 PRO B O 1
ATOM 2446 N N . ASN B 1 124 ? -15 14.672 -1.063 1 98.38 124 ASN B N 1
ATOM 2447 C CA . ASN B 1 124 ? -15.539 15.648 -0.116 1 98.38 124 ASN B CA 1
ATOM 2448 C C . ASN B 1 124 ? -15.625 15.062 1.293 1 98.38 124 ASN B C 1
ATOM 2450 O O . ASN B 1 124 ? -16.547 15.391 2.047 1 98.38 124 ASN B O 1
ATOM 2454 N N . SER B 1 125 ? -14.711 14.273 1.649 1 98.38 125 SER B N 1
ATOM 2455 C CA . SER B 1 125 ? -14.773 13.633 2.959 1 98.38 125 SER B CA 1
ATOM 2456 C C . SER B 1 125 ? -13.461 13.805 3.721 1 98.38 125 SER B C 1
ATOM 2458 O O . SER B 1 125 ? -13.016 12.891 4.414 1 98.38 125 SER B O 1
ATOM 2460 N N . ASN B 1 126 ? -12.859 14.945 3.555 1 98.75 126 ASN B N 1
ATOM 2461 C CA . ASN B 1 126 ? -11.648 15.234 4.32 1 98.75 126 ASN B CA 1
ATOM 2462 C C . ASN B 1 126 ? -11.938 15.32 5.816 1 98.75 126 ASN B C 1
ATOM 2464 O O . ASN B 1 126 ? -13.031 15.727 6.219 1 98.75 126 ASN B O 1
ATOM 2468 N N . GLY B 1 127 ? -11.023 14.922 6.633 1 98.44 127 GLY B N 1
ATOM 2469 C CA . GLY B 1 127 ? -11.117 15.023 8.078 1 98.44 127 GLY B CA 1
ATOM 2470 C C . GLY B 1 127 ? -9.805 15.398 8.742 1 98.44 127 GLY B C 1
ATOM 2471 O O . GLY B 1 127 ? -9.211 16.438 8.406 1 98.44 127 GLY B O 1
ATOM 2472 N N . SER B 1 128 ? -9.367 14.5 9.68 1 98.75 128 SER B N 1
ATOM 2473 C CA . SER B 1 128 ? -8.141 14.789 10.414 1 98.75 128 SER B CA 1
ATOM 2474 C C . SER B 1 128 ? -6.965 13.984 9.867 1 98.75 128 SER B C 1
ATOM 2476 O O . SER B 1 128 ? -5.809 14.281 10.172 1 98.75 128 SER B O 1
ATOM 2478 N N . GLN B 1 129 ? -7.27 12.93 9.125 1 98.88 129 GLN B N 1
ATOM 2479 C CA . GLN B 1 129 ? -6.207 12.016 8.719 1 98.88 129 GLN B CA 1
ATOM 2480 C C . GLN B 1 129 ? -5.469 12.555 7.492 1 98.88 129 GLN B C 1
ATOM 2482 O O . GLN B 1 129 ? -6.066 13.211 6.637 1 98.88 129 GLN B O 1
ATOM 2487 N N . PHE B 1 130 ? -4.172 12.289 7.395 1 98.94 130 PHE B N 1
ATOM 2488 C CA . PHE B 1 130 ? -3.293 12.711 6.312 1 98.94 130 PHE B CA 1
ATOM 2489 C C . PHE B 1 130 ? -2.236 11.648 6.027 1 98.94 130 PHE B C 1
ATOM 2491 O O . PHE B 1 130 ? -2.061 10.711 6.812 1 98.94 130 PHE B O 1
ATOM 2498 N N . PHE B 1 131 ? -1.592 11.727 4.855 1 98.88 131 PHE B N 1
ATOM 2499 C CA . PHE B 1 131 ? -0.449 10.875 4.555 1 98.88 131 PHE B CA 1
ATOM 2500 C C . PHE B 1 131 ? 0.676 11.672 3.914 1 98.88 131 PHE B C 1
ATOM 2502 O O . PHE B 1 131 ? 0.444 12.766 3.383 1 98.88 131 PHE B O 1
ATOM 2509 N N . ILE B 1 132 ? 1.849 11.188 4.039 1 98.88 132 ILE B N 1
ATOM 2510 C CA . ILE B 1 132 ? 3.059 11.703 3.412 1 98.88 132 ILE B CA 1
ATOM 2511 C C . ILE B 1 132 ? 3.615 10.672 2.436 1 98.88 132 ILE B C 1
ATOM 2513 O O . ILE B 1 132 ? 3.9 9.531 2.818 1 98.88 132 ILE B O 1
ATOM 2517 N N . THR B 1 133 ? 3.783 11.062 1.188 1 98.44 133 THR B N 1
ATOM 2518 C CA . THR B 1 133 ? 4.293 10.125 0.192 1 98.44 133 THR B CA 1
ATOM 2519 C C . THR B 1 133 ? 5.809 9.984 0.304 1 98.44 133 THR B C 1
ATOM 2521 O O . THR B 1 133 ? 6.5 10.945 0.651 1 98.44 133 THR B O 1
ATOM 2524 N N . THR B 1 134 ? 6.297 8.844 -0.049 1 97.31 134 THR B N 1
ATOM 2525 C CA . THR B 1 134 ? 7.742 8.648 -0.075 1 97.31 134 THR B CA 1
ATOM 2526 C C . THR B 1 134 ? 8.242 8.516 -1.51 1 97.31 134 THR B C 1
ATOM 2528 O O . THR B 1 134 ? 9.445 8.336 -1.74 1 97.31 134 THR B O 1
ATOM 2531 N N . ILE B 1 135 ? 7.328 8.586 -2.443 1 94.38 135 ILE B N 1
ATOM 2532 C CA . ILE B 1 135 ? 7.621 8.586 -3.873 1 94.38 135 ILE B CA 1
ATOM 2533 C C . ILE B 1 135 ? 6.656 9.523 -4.594 1 94.38 135 ILE B C 1
ATOM 2535 O O . ILE B 1 135 ? 5.703 10.023 -3.996 1 94.38 135 ILE B O 1
ATOM 2539 N N . LYS B 1 136 ? 7.023 9.805 -5.863 1 95.44 136 LYS B N 1
ATOM 2540 C CA . LYS B 1 136 ? 6.016 10.406 -6.73 1 95.44 136 LYS B CA 1
ATOM 2541 C C . LYS B 1 136 ? 4.809 9.492 -6.887 1 95.44 136 LYS B C 1
ATOM 2543 O O . LYS B 1 136 ? 4.957 8.281 -7.066 1 95.44 136 LYS B O 1
ATOM 2548 N N . ALA B 1 137 ? 3.596 10 -6.777 1 95.62 137 ALA B N 1
ATOM 2549 C CA . ALA B 1 137 ? 2.375 9.195 -6.832 1 95.62 137 ALA B CA 1
ATOM 2550 C C . ALA B 1 137 ? 1.3 9.898 -7.66 1 95.62 137 ALA B C 1
ATOM 2552 O O . ALA B 1 137 ? 0.229 10.227 -7.145 1 95.62 137 ALA B O 1
ATOM 2553 N N . SER B 1 138 ? 1.506 10.117 -8.898 1 94.88 138 SER B N 1
ATOM 2554 C CA . SER B 1 138 ? 0.638 10.891 -9.781 1 94.88 138 SER B CA 1
ATOM 2555 C C . SER B 1 138 ? -0.751 10.266 -9.875 1 94.88 138 SER B C 1
ATOM 2557 O O . SER B 1 138 ? -1.72 10.945 -10.219 1 94.88 138 SER B O 1
ATOM 2559 N N . TRP B 1 139 ? -0.841 9 -9.594 1 91.69 139 TRP B N 1
ATOM 2560 C CA . TRP B 1 139 ? -2.121 8.305 -9.688 1 91.69 139 TRP B CA 1
ATOM 2561 C C . TRP B 1 139 ? -3.086 8.789 -8.609 1 91.69 139 TRP B C 1
ATOM 2563 O O . TRP B 1 139 ? -4.289 8.539 -8.688 1 91.69 139 TRP B O 1
ATOM 2573 N N . LEU B 1 140 ? -2.615 9.398 -7.641 1 96.31 140 LEU B N 1
ATOM 2574 C CA . LEU B 1 140 ? -3.449 9.945 -6.578 1 96.31 140 LEU B CA 1
ATOM 2575 C C . LEU B 1 140 ? -4.016 11.305 -6.973 1 96.31 140 LEU B C 1
ATOM 2577 O O . LEU B 1 140 ? -4.906 11.828 -6.301 1 96.31 140 LEU B O 1
ATOM 2581 N N . ASP B 1 141 ? -3.496 11.914 -8.055 1 96.81 141 ASP B N 1
ATOM 2582 C CA . ASP B 1 141 ? -3.939 13.242 -8.477 1 96.81 141 ASP B CA 1
ATOM 2583 C C . ASP B 1 141 ? -5.441 13.25 -8.758 1 96.81 141 ASP B C 1
ATOM 2585 O O . ASP B 1 141 ? -5.961 12.336 -9.398 1 96.81 141 ASP B O 1
ATOM 2589 N N . GLY B 1 142 ? -6.055 14.297 -8.188 1 97.25 142 GLY B N 1
ATOM 2590 C CA . GLY B 1 142 ? -7.48 14.445 -8.438 1 97.25 142 GLY B CA 1
ATOM 2591 C C . GLY B 1 142 ? -8.344 13.672 -7.449 1 97.25 142 GLY B C 1
ATOM 2592 O O . GLY B 1 142 ? -9.562 13.805 -7.453 1 97.25 142 GLY B O 1
ATOM 2593 N N . GLU B 1 143 ? -7.727 12.945 -6.566 1 96.44 143 GLU B N 1
ATOM 2594 C CA . GLU B 1 143 ? -8.477 12.125 -5.621 1 96.44 143 GLU B CA 1
ATOM 2595 C C . GLU B 1 143 ? -8.211 12.562 -4.184 1 96.44 143 GLU B C 1
ATOM 2597 O O . GLU B 1 143 ? -9.07 12.391 -3.311 1 96.44 143 GLU B O 1
ATOM 2602 N N . HIS B 1 144 ? -7.078 13.062 -3.953 1 98.44 144 HIS B N 1
ATOM 2603 C CA . HIS B 1 144 ? -6.668 13.508 -2.625 1 98.44 144 HIS B CA 1
ATOM 2604 C C . HIS B 1 144 ? -6.129 14.93 -2.66 1 98.44 144 HIS B C 1
ATOM 2606 O O . HIS B 1 144 ? -5.289 15.266 -3.5 1 98.44 144 HIS B O 1
ATOM 2612 N N . VAL B 1 145 ? -6.559 15.734 -1.793 1 98.81 145 VAL B N 1
ATOM 2613 C CA . VAL B 1 145 ? -6.156 17.141 -1.76 1 98.81 145 VAL B CA 1
ATOM 2614 C C . VAL B 1 145 ? -4.738 17.25 -1.204 1 98.81 145 VAL B C 1
ATOM 2616 O O . VAL B 1 145 ? -4.48 16.875 -0.06 1 98.81 145 VAL B O 1
ATOM 2619 N N . VAL B 1 146 ? -3.873 17.734 -2.014 1 98.81 146 VAL B N 1
ATOM 2620 C CA . VAL B 1 146 ? -2.521 18.062 -1.562 1 98.81 146 VAL B CA 1
ATOM 2621 C C . VAL B 1 146 ? -2.51 19.438 -0.898 1 98.81 146 VAL B C 1
ATOM 2623 O O . VAL B 1 146 ? -3.072 20.391 -1.433 1 98.81 146 VAL B O 1
ATOM 2626 N N . PHE B 1 147 ? -1.814 19.531 0.298 1 98.88 147 PHE B N 1
ATOM 2627 C CA . PHE B 1 147 ? -1.901 20.812 0.987 1 98.88 147 PHE B CA 1
ATOM 2628 C C . PHE B 1 147 ? -0.547 21.203 1.561 1 98.88 147 PHE B C 1
ATOM 2630 O O . PHE B 1 147 ? -0.411 22.281 2.16 1 98.88 147 PHE B O 1
ATOM 2637 N N . GLY B 1 148 ? 0.499 20.391 1.405 1 98.81 148 GLY B N 1
ATOM 2638 C CA . GLY B 1 148 ? 1.813 20.734 1.925 1 98.81 148 GLY B CA 1
ATOM 2639 C C . GLY B 1 148 ? 2.902 19.781 1.458 1 98.81 148 GLY B C 1
ATOM 2640 O O . GLY B 1 148 ? 2.652 18.906 0.635 1 98.81 148 GLY B O 1
ATOM 2641 N N . LYS B 1 149 ? 4.109 20.031 1.936 1 98.75 149 LYS B N 1
ATOM 2642 C CA . LYS B 1 149 ? 5.258 19.172 1.677 1 98.75 149 LYS B CA 1
ATOM 2643 C C . LYS B 1 149 ? 6.223 19.172 2.857 1 98.75 149 LYS B C 1
ATOM 2645 O O . LYS B 1 149 ? 6.309 20.156 3.594 1 98.75 149 LYS B O 1
ATOM 2650 N N . VAL B 1 150 ? 6.895 18.125 2.959 1 98.81 150 VAL B N 1
ATOM 2651 C CA . VAL B 1 150 ? 7.98 18.062 3.934 1 98.81 150 VAL B CA 1
ATOM 2652 C C . VAL B 1 150 ? 9.133 18.969 3.482 1 98.81 150 VAL B C 1
ATOM 2654 O O . VAL B 1 150 ? 9.625 18.828 2.361 1 98.81 150 VAL B O 1
ATOM 2657 N N . ILE B 1 151 ? 9.492 19.812 4.34 1 98 151 ILE B N 1
ATOM 2658 C CA . ILE B 1 151 ? 10.578 20.703 3.957 1 98 151 ILE B CA 1
ATOM 2659 C C . ILE B 1 151 ? 11.82 20.391 4.793 1 98 151 ILE B C 1
ATOM 2661 O O . ILE B 1 151 ? 12.93 20.781 4.434 1 98 151 ILE B O 1
ATOM 2665 N N . GLN B 1 152 ? 11.688 19.766 5.922 1 98.06 152 GLN B N 1
ATOM 2666 C CA . GLN B 1 152 ? 12.766 19.203 6.742 1 98.06 152 GLN B CA 1
ATOM 2667 C C . GLN B 1 152 ? 12.352 17.875 7.367 1 98.06 152 GLN B C 1
ATOM 2669 O O . GLN B 1 152 ? 11.203 17.719 7.785 1 98.06 152 GLN B O 1
ATOM 2674 N N . GLY B 1 153 ? 13.391 16.938 7.441 1 98.62 153 GLY B N 1
ATOM 2675 C CA . GLY B 1 153 ? 13.117 15.695 8.156 1 98.62 153 GLY B CA 1
ATOM 2676 C C . GLY B 1 153 ? 12.625 14.578 7.258 1 98.62 153 GLY B C 1
ATOM 2677 O O . GLY B 1 153 ? 11.969 13.641 7.719 1 98.62 153 GLY B O 1
ATOM 2678 N N . MET B 1 154 ? 12.898 14.711 5.965 1 98.62 154 MET B N 1
ATOM 2679 C CA . MET B 1 154 ? 12.523 13.617 5.066 1 98.62 154 MET B CA 1
ATOM 2680 C C . MET B 1 154 ? 13.242 12.328 5.453 1 98.62 154 MET B C 1
ATOM 2682 O O . MET B 1 154 ? 12.719 11.234 5.234 1 98.62 154 MET B O 1
ATOM 2686 N N . ASP B 1 155 ? 14.43 12.445 6.008 1 98.25 155 ASP B N 1
ATOM 2687 C CA . ASP B 1 155 ? 15.148 11.273 6.484 1 98.25 155 ASP B CA 1
ATOM 2688 C C . ASP B 1 155 ? 14.359 10.555 7.582 1 98.25 155 ASP B C 1
ATOM 2690 O O . ASP B 1 155 ? 14.406 9.328 7.684 1 98.25 155 ASP B O 1
ATOM 2694 N N . ILE B 1 156 ? 13.625 11.312 8.43 1 98.62 156 ILE B N 1
ATOM 2695 C CA . ILE B 1 156 ? 12.766 10.727 9.453 1 98.62 156 ILE B CA 1
ATOM 2696 C C . ILE B 1 156 ? 11.602 9.992 8.805 1 98.62 156 ILE B C 1
ATOM 2698 O O . ILE B 1 156 ? 11.258 8.875 9.203 1 98.62 156 ILE B O 1
ATOM 2702 N N . VAL B 1 157 ? 11.016 10.594 7.77 1 98.75 157 VAL B N 1
ATOM 2703 C CA . VAL B 1 157 ? 9.938 9.945 7.031 1 98.75 157 VAL B CA 1
ATOM 2704 C C . VAL B 1 157 ? 10.414 8.617 6.469 1 98.75 157 VAL B C 1
ATOM 2706 O O . VAL B 1 157 ? 9.75 7.59 6.617 1 98.75 157 VAL B O 1
ATOM 2709 N N . TYR B 1 158 ? 11.57 8.633 5.891 1 97.62 158 TYR B N 1
ATOM 2710 C CA . TYR B 1 158 ? 12.125 7.406 5.332 1 97.62 158 TYR B CA 1
ATOM 2711 C C . TYR B 1 158 ? 12.438 6.398 6.43 1 97.62 158 TYR B C 1
ATOM 2713 O O . TYR B 1 158 ? 12.289 5.188 6.234 1 97.62 158 TYR B O 1
ATOM 2721 N N . ALA B 1 159 ? 12.883 6.883 7.551 1 97.25 159 ALA B N 1
ATOM 2722 C CA . ALA B 1 159 ? 13.172 5.992 8.672 1 97.25 159 ALA B CA 1
ATOM 2723 C C . ALA B 1 159 ? 11.898 5.301 9.156 1 97.25 159 ALA B C 1
ATOM 2725 O O . ALA B 1 159 ? 11.914 4.105 9.469 1 97.25 159 ALA B O 1
ATOM 2726 N N . ILE B 1 160 ? 10.852 6.02 9.242 1 98.12 160 ILE B N 1
ATOM 2727 C CA . ILE B 1 160 ? 9.555 5.453 9.625 1 98.12 160 ILE B CA 1
ATOM 2728 C C . ILE B 1 160 ? 9.148 4.379 8.617 1 98.12 160 ILE B C 1
ATOM 2730 O O . ILE B 1 160 ? 8.859 3.244 9 1 98.12 160 ILE B O 1
ATOM 2734 N N . GLU B 1 161 ? 9.164 4.805 7.395 1 95.75 161 GLU B N 1
ATOM 2735 C CA . GLU B 1 161 ? 8.75 3.922 6.309 1 95.75 161 GLU B CA 1
ATOM 2736 C C . GLU B 1 161 ? 9.57 2.633 6.305 1 95.75 161 GLU B C 1
ATOM 2738 O O . GLU B 1 161 ? 9.008 1.536 6.277 1 95.75 161 GLU B O 1
ATOM 2743 N N . GLY B 1 162 ? 10.859 2.738 6.348 1 93.19 162 GLY B N 1
ATOM 2744 C CA . GLY B 1 162 ? 11.75 1.593 6.309 1 93.19 162 GLY B CA 1
ATOM 2745 C C . GLY B 1 162 ? 11.703 0.757 7.574 1 93.19 162 GLY B C 1
ATOM 2746 O O . GLY B 1 162 ? 11.789 -0.472 7.516 1 93.19 162 GLY B O 1
ATOM 2747 N N . GLY B 1 163 ? 11.516 1.393 8.672 1 94.12 163 GLY B N 1
ATOM 2748 C CA . GLY B 1 163 ? 11.625 0.718 9.961 1 94.12 163 GLY B CA 1
ATOM 2749 C C . GLY B 1 163 ? 10.312 0.126 10.438 1 94.12 163 GLY B C 1
ATOM 2750 O O . GLY B 1 163 ? 10.305 -0.807 11.242 1 94.12 163 GLY B O 1
ATOM 2751 N N . ALA B 1 164 ? 9.234 0.628 9.891 1 97 164 ALA B N 1
ATOM 2752 C CA . ALA B 1 164 ? 7.957 0.221 10.484 1 97 164 ALA B CA 1
ATOM 2753 C C . ALA B 1 164 ? 6.984 -0.26 9.414 1 97 164 ALA B C 1
ATOM 2755 O O . ALA B 1 164 ? 5.941 -0.834 9.727 1 97 164 ALA B O 1
ATOM 2756 N N . GLY B 1 165 ? 7.297 -0.054 8.18 1 96.31 165 GLY B N 1
ATOM 2757 C CA . GLY B 1 165 ? 6.395 -0.429 7.102 1 96.31 165 GLY B CA 1
ATOM 2758 C C . GLY B 1 165 ? 6.238 -1.93 6.949 1 96.31 165 GLY B C 1
ATOM 2759 O O . GLY B 1 165 ? 7.188 -2.684 7.184 1 96.31 165 GLY B O 1
ATOM 2760 N N . THR B 1 166 ? 4.961 -2.322 6.598 1 95.69 166 THR B N 1
ATOM 2761 C CA . THR B 1 166 ? 4.664 -3.729 6.344 1 95.69 166 THR B CA 1
ATOM 2762 C C . THR B 1 166 ? 3.842 -3.887 5.066 1 95.69 166 THR B C 1
ATOM 2764 O O . THR B 1 166 ? 3.363 -2.898 4.504 1 95.69 166 THR B O 1
ATOM 2767 N N . TYR B 1 167 ? 3.686 -5.145 4.68 1 94.56 167 TYR B N 1
ATOM 2768 C CA . TYR B 1 167 ? 2.871 -5.504 3.525 1 94.56 167 TYR B CA 1
ATOM 2769 C C . TYR B 1 167 ? 1.431 -5.047 3.709 1 94.56 167 TYR B C 1
ATOM 2771 O O . TYR B 1 167 ? 0.838 -4.461 2.799 1 94.56 167 TYR B O 1
ATOM 2779 N N . SER B 1 168 ? 0.886 -5.254 4.848 1 93.75 168 SER B N 1
ATOM 2780 C CA . SER B 1 168 ? -0.516 -4.945 5.117 1 93.75 168 SER B CA 1
ATOM 2781 C C . SER B 1 168 ? -0.704 -3.469 5.438 1 93.75 168 SER B C 1
ATOM 2783 O O . SER B 1 168 ? -1.826 -2.959 5.406 1 93.75 168 SER B O 1
ATOM 2785 N N . GLY B 1 169 ? 0.357 -2.777 5.895 1 96.38 169 GLY B N 1
ATOM 2786 C CA . GLY B 1 169 ? 0.277 -1.391 6.324 1 96.38 169 GLY B CA 1
ATOM 2787 C C . GLY B 1 169 ? 0.255 -1.235 7.832 1 96.38 169 GLY B C 1
ATOM 2788 O O . GLY B 1 169 ? 0.459 -0.136 8.352 1 96.38 169 GLY B O 1
ATOM 2789 N N . LYS B 1 170 ? -0.082 -2.309 8.523 1 96.44 170 LYS B N 1
ATOM 2790 C CA . LYS B 1 170 ? 0.003 -2.238 9.977 1 96.44 170 LYS B CA 1
ATOM 2791 C C . LYS B 1 170 ? 1.452 -2.109 10.438 1 96.44 170 LYS B C 1
ATOM 2793 O O . LYS B 1 170 ? 2.262 -3.014 10.219 1 96.44 170 LYS B O 1
ATOM 2798 N N . PRO B 1 171 ? 1.742 -1.062 11.078 1 97.69 171 PRO B N 1
ATOM 2799 C CA . PRO B 1 171 ? 3.15 -0.812 11.398 1 97.69 171 PRO B CA 1
ATOM 2800 C C . PRO B 1 171 ? 3.752 -1.895 12.289 1 97.69 171 PRO B C 1
ATOM 2802 O O . PRO B 1 171 ? 3.1 -2.361 13.227 1 97.69 171 PRO B O 1
ATOM 2805 N N . ARG B 1 172 ? 5 -2.242 12.039 1 96 172 ARG B N 1
ATOM 2806 C CA . ARG B 1 172 ? 5.723 -3.242 12.82 1 96 172 ARG B CA 1
ATOM 2807 C C . ARG B 1 172 ? 6.164 -2.672 14.164 1 96 172 ARG B C 1
ATOM 2809 O O . ARG B 1 172 ? 6.473 -3.422 15.094 1 96 172 ARG B O 1
ATOM 2816 N N . LYS B 1 173 ? 6.227 -1.333 14.25 1 97.81 173 LYS B N 1
ATOM 2817 C CA . LYS B 1 173 ? 6.574 -0.581 15.453 1 97.81 173 LYS B CA 1
ATOM 2818 C C . LYS B 1 173 ? 5.566 0.535 15.719 1 97.81 173 LYS B C 1
ATOM 2820 O O . LYS B 1 173 ? 4.902 1.006 14.789 1 97.81 173 LYS B O 1
ATOM 2825 N N . LYS B 1 174 ? 5.539 0.917 16.984 1 98.38 174 LYS B N 1
ATOM 2826 C CA . LYS B 1 174 ? 4.672 2.047 17.297 1 98.38 174 LYS B CA 1
ATOM 2827 C C . LYS B 1 174 ? 5.312 3.369 16.891 1 98.38 174 LYS B C 1
ATOM 2829 O O . LYS B 1 174 ? 6.383 3.729 17.391 1 98.38 174 LYS B O 1
ATOM 2834 N N . VAL B 1 175 ? 4.777 4.016 15.992 1 98.88 175 VAL B N 1
ATOM 2835 C CA . VAL B 1 175 ? 5.234 5.328 15.547 1 98.88 175 VAL B CA 1
ATOM 2836 C C . VAL B 1 175 ? 4.254 6.398 16.016 1 98.88 175 VAL B C 1
ATOM 2838 O O . VAL B 1 175 ? 3.102 6.434 15.57 1 98.88 175 VAL B O 1
ATOM 2841 N N . ILE B 1 176 ? 4.66 7.301 16.875 1 98.88 176 ILE B N 1
ATOM 2842 C CA . ILE B 1 176 ? 3.771 8.242 17.547 1 98.88 176 ILE B CA 1
ATOM 2843 C C . ILE B 1 176 ? 4.234 9.672 17.266 1 98.88 176 ILE B C 1
ATOM 2845 O O . ILE B 1 176 ? 5.43 9.961 17.297 1 98.88 176 ILE B O 1
ATOM 2849 N N . ILE B 1 177 ? 3.277 10.523 16.906 1 98.88 177 ILE B N 1
ATOM 2850 C CA . ILE B 1 177 ? 3.545 11.961 16.969 1 98.88 177 ILE B CA 1
ATOM 2851 C C . ILE B 1 177 ? 3.637 12.406 18.422 1 98.88 177 ILE B C 1
ATOM 2853 O O . ILE B 1 177 ? 2.615 12.641 19.078 1 98.88 177 ILE B O 1
ATOM 2857 N N . ALA B 1 178 ? 4.77 12.562 18.891 1 98.88 178 ALA B N 1
ATOM 2858 C CA . ALA B 1 178 ? 5 12.836 20.312 1 98.88 178 ALA B CA 1
ATOM 2859 C C . ALA B 1 178 ? 4.617 14.273 20.656 1 98.88 178 ALA B C 1
ATOM 2861 O O . ALA B 1 178 ? 4.184 14.555 21.766 1 98.88 178 ALA B O 1
ATOM 2862 N N . ASP B 1 179 ? 4.875 15.141 19.75 1 98.81 179 ASP B N 1
ATOM 2863 C CA . ASP B 1 179 ? 4.512 16.547 19.859 1 98.81 179 ASP B CA 1
ATOM 2864 C C . ASP B 1 179 ? 4.305 17.172 18.484 1 98.81 179 ASP B C 1
ATOM 2866 O O . ASP B 1 179 ? 4.805 16.641 17.484 1 98.81 179 ASP B O 1
ATOM 2870 N N . SER B 1 180 ? 3.539 18.219 18.484 1 98.88 180 SER B N 1
ATOM 2871 C CA . SER B 1 180 ? 3.27 18.938 17.234 1 98.88 180 SER B CA 1
ATOM 2872 C C . SER B 1 180 ? 2.936 20.391 17.5 1 98.88 180 SER B C 1
ATOM 2874 O O . SER B 1 180 ? 2.539 20.766 18.609 1 98.88 180 SER B O 1
ATOM 2876 N N . GLY B 1 181 ? 3.123 21.188 16.516 1 98.69 181 GLY B N 1
ATOM 2877 C CA . GLY B 1 181 ? 2.848 22.609 16.641 1 98.69 181 GLY B CA 1
ATOM 2878 C C . GLY B 1 181 ? 3.18 23.406 15.391 1 98.69 181 GLY B C 1
ATOM 2879 O O . GLY B 1 181 ? 3.496 22.828 14.352 1 98.69 181 GLY B O 1
ATOM 2880 N N . GLU B 1 182 ? 2.994 24.672 15.477 1 98.62 182 GLU B N 1
ATOM 2881 C CA . GLU B 1 182 ? 3.326 25.609 14.406 1 98.62 182 GLU B CA 1
ATOM 2882 C C . GLU B 1 182 ? 4.617 26.359 14.711 1 98.62 182 GLU B C 1
ATOM 2884 O O . GLU B 1 182 ? 4.859 26.75 15.852 1 98.62 182 GLU B O 1
ATOM 2889 N N . ILE B 1 183 ? 5.391 26.531 13.711 1 98.38 183 ILE B N 1
ATOM 2890 C CA . ILE B 1 183 ? 6.609 27.328 13.828 1 98.38 183 ILE B CA 1
ATOM 2891 C C . ILE B 1 183 ? 6.324 28.766 13.43 1 98.38 183 ILE B C 1
ATOM 2893 O O . ILE B 1 183 ? 5.973 29.047 12.273 1 98.38 183 ILE B O 1
ATOM 2897 N N . PRO B 1 184 ? 6.523 29.656 14.359 1 96.94 184 PRO B N 1
ATOM 2898 C CA . PRO B 1 184 ? 6.281 31.062 14.023 1 96.94 184 PRO B CA 1
ATOM 2899 C C . PRO B 1 184 ? 7.211 31.578 12.922 1 96.94 184 PRO B C 1
ATOM 2901 O O . PRO B 1 184 ? 8.367 31.156 12.844 1 96.94 184 PRO B O 1
ATOM 2904 N N . LYS B 1 185 ? 6.707 32.469 12.156 1 94.5 185 LYS B N 1
ATOM 2905 C CA . LYS B 1 185 ? 7.43 32.969 10.984 1 94.5 185 LYS B CA 1
ATOM 2906 C C . LYS B 1 185 ? 8.781 33.562 11.383 1 94.5 185 LYS B C 1
ATOM 2908 O O . LYS B 1 185 ? 9.758 33.438 10.648 1 94.5 185 LYS B O 1
ATOM 2913 N N . ASP B 1 186 ? 8.906 34.188 12.484 1 93.69 186 ASP B N 1
ATOM 2914 C CA . ASP B 1 186 ? 10.148 34.812 12.93 1 93.69 186 ASP B CA 1
ATOM 2915 C C . ASP B 1 186 ? 11.195 33.781 13.289 1 93.69 186 ASP B C 1
ATOM 2917 O O . ASP B 1 186 ? 12.367 34.094 13.469 1 93.69 186 ASP B O 1
ATOM 2921 N N . LYS B 1 187 ? 10.773 32.531 13.305 1 93.5 187 LYS B N 1
ATOM 2922 C CA . LYS B 1 187 ? 11.703 31.469 13.648 1 93.5 187 LYS B CA 1
ATOM 2923 C C . LYS B 1 187 ? 12.039 30.609 12.422 1 93.5 187 LYS B C 1
ATOM 2925 O O . LYS B 1 187 ? 12.758 29.625 12.531 1 93.5 187 LYS B O 1
ATOM 2930 N N . TRP B 1 188 ? 11.57 30.969 11.258 1 92.12 188 TRP B N 1
ATOM 2931 C CA . TRP B 1 188 ? 11.781 30.188 10.047 1 92.12 188 TRP B CA 1
ATOM 2932 C C . TRP B 1 188 ? 13.258 30.141 9.672 1 92.12 188 TRP B C 1
ATOM 2934 O O . TRP B 1 188 ? 13.742 29.141 9.141 1 92.12 188 TRP B O 1
ATOM 2944 N N . ASP B 1 189 ? 14 31.125 9.945 1 82.94 189 ASP B N 1
ATOM 2945 C CA . ASP B 1 189 ? 15.406 31.234 9.547 1 82.94 189 ASP B CA 1
ATOM 2946 C C . ASP B 1 189 ? 16.312 30.531 10.555 1 82.94 189 ASP B C 1
ATOM 2948 O O . ASP B 1 189 ? 17.484 30.281 10.281 1 82.94 189 ASP B O 1
ATOM 2952 N N . GLU B 1 190 ? 15.852 30.219 11.688 1 72.88 190 GLU B N 1
ATOM 2953 C CA . GLU B 1 190 ? 16.656 29.5 12.664 1 72.88 190 GLU B CA 1
ATOM 2954 C C . GLU B 1 190 ? 16.828 28.031 12.273 1 72.88 190 GLU B C 1
ATOM 2956 O O . GLU B 1 190 ? 17.75 27.359 12.742 1 72.88 190 GLU B O 1
ATOM 2961 N N . GLU B 1 191 ? 15.977 27.578 11.516 1 55.38 191 GLU B N 1
ATOM 2962 C CA . GLU B 1 191 ? 15.961 26.172 11.125 1 55.38 191 GLU B CA 1
ATOM 2963 C C . GLU B 1 191 ? 16.984 25.891 10.031 1 55.38 191 GLU B C 1
ATOM 2965 O O . GLU B 1 191 ? 17.141 24.75 9.602 1 55.38 191 GLU B O 1
ATOM 2970 N N . ARG B 1 192 ? 17.75 26.984 9.656 1 45.06 192 ARG B N 1
ATOM 2971 C CA . ARG B 1 192 ? 18.781 26.766 8.664 1 45.06 192 ARG B CA 1
ATOM 2972 C C . ARG B 1 192 ? 20.047 26.172 9.305 1 45.06 192 ARG B C 1
ATOM 2974 O O . ARG B 1 192 ? 20.391 26.531 10.43 1 45.06 192 ARG B O 1
#